Protein AF-0000000083947027 (afdb_homodimer)

Sequence (584 aa):
MAILERKIVHGAESSFSHVVYPRFVLPRHRHAEFELMIFTAGSGKQFVGGGTADYEAGDMALIGSGIPHLHLCDTILDGGDAVPSAGEALHFPPALFPADMDALPEYARISQLLRKSRYGLRFRDRVLSGRVLEMMRETDGCDGIRRFVQLLSILDILAKSSDFVLLSDAEYQIDNEAVFGNDPIGRVYTYLADHFREPVELGKAAAYAGMNPASLCRAFRRRTDKSIFRYLTEMRVEYACKLLAHSKQTVSQIAYESGYNNLSHFNRQFRAVTHRTPSDYRRQINADLGLLMAILERKIVHGAESSFSHVVYPRFVLPRHRHAEFELMIFTAGSGKQFVGGGTADYEAGDMALIGSGIPHLHLCDTILDGGDAVPSAGEALHFPPALFPADMDALPEYARISQLLRKSRYGLRFRDRVLSGRVLEMMRETDGCDGIRRFVQLLSILDILAKSSDFVLLSDAEYQIDNEAVFGNDPIGRVYTYLADHFREPVELGKAAAYAGMNPASLCRAFRRRTDKSIFRYLTEMRVEYACKLLAHSKQTVSQIAYESGYNNLSHFNRQFRAVTHRTPSDYRRQINADLGLL

Secondary structure (DSSP, 8-state):
---EEPPPPPPTT-SSEEEEESS--PPSEE-SSEEEEEEEE-EEEEEETTEEEEEETT-EEEE-TT--EEEEEHHHHH-SSPPPPEEEEEEE-GGGS-TTGGG-GGGHHHHHHHHHGGG-EEE--HHHHHHHHHHHHHHTT--HHHHHHHHHHHHHHHHH---EEES-SS-----SS-TTTT-HHHHHHHHHHHHTTSPPPHHHHHHHHTS-HHHHHHHHHHHHSS-HHHHHHHHHHHHHHHHHHH----HHHHHHHTT-S-HHHHHHHHHHHHSS-HHHHHHHHHHHTT--/---EEPPPPPPTT-SSEEEEESS--PPSEE-SSEEEEEEEE-EEEEEETTEEEEEETT-EEEE-TT--EEEEEHHHHH-SSPPPPEEEEEEE-GGGS-TTGGG-GGGHHHHHHHHHGGG-EEE--HHHHHHHHHHHHHHTT--HHHHHHHHHHHHHHHHH---EEES-SS-----SS-TTTT-HHHHHHHHHHHHTTSPPPHHHHHHHHTS-HHHHHHHHHHHHSS-HHHHHHHHHHHHHHHHHHH----HHHHHHHTT-S-HHHHHHHHHHHHSS-HHHHHHHHHHHTT--

Structure (mmCIF, N/CA/C/O backbone):
data_AF-0000000083947027-model_v1
#
loop_
_entity.id
_entity.type
_entity.pdbx_description
1 polymer 'L-rhamnose operon regulatory protein rhaS'
#
loop_
_atom_site.group_PDB
_atom_site.id
_atom_site.type_symbol
_atom_site.label_atom_id
_atom_site.label_alt_id
_atom_site.label_comp_id
_atom_site.label_asym_id
_atom_site.label_entity_id
_atom_site.label_seq_id
_atom_site.pdbx_PDB_ins_code
_atom_site.Cartn_x
_atom_site.Cartn_y
_atom_site.Cartn_z
_atom_site.occupancy
_atom_site.B_iso_or_equiv
_atom_site.auth_seq_id
_atom_site.auth_comp_id
_atom_site.auth_asym_id
_atom_site.auth_atom_id
_atom_site.pdbx_PDB_model_num
ATOM 1 N N . MET A 1 1 ? -2.439 36.531 -0.385 1 38.56 1 MET A N 1
ATOM 2 C CA . MET A 1 1 ? -1.845 36.094 0.87 1 38.56 1 MET A CA 1
ATOM 3 C C . MET A 1 1 ? -1.033 34.812 0.66 1 38.56 1 MET A C 1
ATOM 5 O O . MET A 1 1 ? -1.457 33.906 -0.07 1 38.56 1 MET A O 1
ATOM 9 N N . ALA A 1 2 ? 0.263 34.75 1.031 1 46.97 2 ALA A N 1
ATOM 10 C CA . ALA A 1 2 ? 1.266 33.719 0.763 1 46.97 2 ALA A CA 1
ATOM 11 C C . ALA A 1 2 ? 0.855 32.375 1.37 1 46.97 2 ALA A C 1
ATOM 13 O O . ALA A 1 2 ? 0.257 32.344 2.449 1 46.97 2 ALA A O 1
ATOM 14 N N . ILE A 1 3 ? 0.604 31.469 0.657 1 54.28 3 ILE A N 1
ATOM 15 C CA . ILE A 1 3 ? 0.342 30.109 1.115 1 54.28 3 ILE A CA 1
ATOM 16 C C . ILE A 1 3 ? 1.61 29.5 1.723 1 54.28 3 ILE A C 1
ATOM 18 O O . ILE A 1 3 ? 2.652 29.453 1.064 1 54.28 3 ILE A O 1
ATOM 22 N N . LEU A 1 4 ? 1.639 29.203 3.092 1 52.09 4 LEU A N 1
ATOM 23 C CA . LEU A 1 4 ? 2.762 28.609 3.811 1 52.09 4 LEU A CA 1
ATOM 24 C C . LEU A 1 4 ? 2.947 27.156 3.414 1 52.09 4 LEU A C 1
ATOM 26 O O . LEU A 1 4 ? 1.986 26.375 3.408 1 52.09 4 LEU A O 1
ATOM 30 N N . GLU A 1 5 ? 4.176 26.75 2.922 1 54.41 5 GLU A N 1
ATOM 31 C CA . GLU A 1 5 ? 4.512 25.344 2.727 1 54.41 5 GLU A CA 1
ATOM 32 C C . GLU A 1 5 ? 4.922 24.688 4.043 1 54.41 5 GLU A C 1
ATOM 34 O O . GLU A 1 5 ? 6.004 24.953 4.566 1 54.41 5 GLU A O 1
ATOM 39 N N . ARG A 1 6 ? 4.109 23.875 4.598 1 62.34 6 ARG A N 1
ATOM 40 C CA . ARG A 1 6 ? 4.352 23.234 5.883 1 62.34 6 ARG A CA 1
ATOM 41 C C . ARG A 1 6 ? 4.906 21.828 5.688 1 62.34 6 ARG A C 1
ATOM 43 O O . ARG A 1 6 ? 4.445 21.078 4.82 1 62.34 6 ARG A O 1
ATOM 50 N N . LYS A 1 7 ? 6.051 21.484 6.355 1 53.84 7 LYS A N 1
ATOM 51 C CA . LYS A 1 7 ? 6.547 20.109 6.43 1 53.84 7 LYS A CA 1
ATOM 52 C C . LYS A 1 7 ? 6.023 19.406 7.672 1 53.84 7 LYS A C 1
ATOM 54 O O . LYS A 1 7 ? 6.203 19.891 8.797 1 53.84 7 LYS A O 1
ATOM 59 N N . ILE A 1 8 ? 5.277 18.422 7.469 1 64.19 8 ILE A N 1
ATOM 60 C CA . ILE A 1 8 ? 4.785 17.609 8.578 1 64.19 8 ILE A CA 1
ATOM 61 C C . ILE A 1 8 ? 5.859 16.625 9.008 1 64.19 8 ILE A C 1
ATOM 63 O O . ILE A 1 8 ? 6.387 15.867 8.18 1 64.19 8 ILE A O 1
ATOM 67 N N . VAL A 1 9 ? 6.262 16.703 10.242 1 55.88 9 VAL A N 1
ATOM 68 C CA . VAL A 1 9 ? 7.281 15.812 10.781 1 55.88 9 VAL A CA 1
ATOM 69 C C . VAL A 1 9 ? 6.617 14.602 11.43 1 55.88 9 VAL A C 1
ATOM 71 O O . VAL A 1 9 ? 5.762 14.75 12.305 1 55.88 9 VAL A O 1
ATOM 74 N N . HIS A 1 10 ? 7.035 13.453 10.938 1 63.38 10 HIS A N 1
ATOM 75 C CA . HIS A 1 10 ? 6.512 12.203 11.477 1 63.38 10 HIS A CA 1
ATOM 76 C C . HIS A 1 10 ? 7.508 11.562 12.438 1 63.38 10 HIS A C 1
ATOM 78 O O . HIS A 1 10 ? 8.664 11.984 12.516 1 63.38 10 HIS A O 1
ATOM 84 N N . GLY A 1 11 ? 7.035 10.672 13.328 1 61.78 11 GLY A N 1
ATOM 85 C CA . GLY A 1 11 ? 7.91 9.922 14.219 1 61.78 11 GLY A CA 1
ATOM 86 C C . GLY A 1 11 ? 8.945 9.094 13.484 1 61.78 11 GLY A C 1
ATOM 87 O O . GLY A 1 11 ? 8.82 8.859 12.281 1 61.78 11 GLY A O 1
ATOM 88 N N . ALA A 1 12 ? 9.953 8.68 14.227 1 63.88 12 ALA A N 1
ATOM 89 C CA . ALA A 1 12 ? 11.062 7.922 13.648 1 63.88 12 ALA A CA 1
ATOM 90 C C . ALA A 1 12 ? 10.57 6.609 13.047 1 63.88 12 ALA A C 1
ATOM 92 O O . ALA A 1 12 ? 11.117 6.129 12.055 1 63.88 12 ALA A O 1
ATOM 93 N N . GLU A 1 13 ? 9.484 6.133 13.562 1 75.81 13 GLU A N 1
ATOM 94 C CA . GLU A 1 13 ? 9.031 4.82 13.125 1 75.81 13 GLU A CA 1
ATOM 95 C C . GLU A 1 13 ? 7.703 4.918 12.375 1 75.81 13 GLU A C 1
ATOM 97 O O . GLU A 1 13 ? 6.938 3.953 12.328 1 75.81 13 GLU A O 1
ATOM 102 N N . SER A 1 14 ? 7.473 6.133 11.914 1 87.31 14 SER A N 1
ATOM 103 C CA . SER A 1 14 ? 6.191 6.309 11.242 1 87.31 14 SER A CA 1
ATOM 104 C C . SER A 1 14 ? 6.32 7.23 10.031 1 87.31 14 SER A C 1
ATOM 106 O O . SER A 1 14 ? 7.074 8.203 10.07 1 87.31 14 SER A O 1
ATOM 108 N N . SER A 1 15 ? 5.664 6.902 8.977 1 89.19 15 SER A N 1
ATOM 109 C CA . SER A 1 15 ? 5.629 7.727 7.773 1 89.19 15 SER A CA 1
ATOM 110 C C . SER A 1 15 ? 4.426 8.664 7.785 1 89.19 15 SER A C 1
ATOM 112 O O . SER A 1 15 ? 4.305 9.539 6.922 1 89.19 15 SER A O 1
ATOM 114 N N . PHE A 1 16 ? 3.48 8.383 8.695 1 93.19 16 PHE A N 1
ATOM 115 C CA . PHE A 1 16 ? 2.324 9.25 8.859 1 93.19 16 PHE A CA 1
ATOM 116 C C . PHE A 1 16 ? 1.98 9.43 10.336 1 93.19 16 PHE A C 1
ATOM 118 O O . PHE A 1 16 ? 2.439 8.664 11.18 1 93.19 16 PHE A O 1
ATOM 125 N N . SER A 1 17 ? 1.166 10.492 10.625 1 90.25 17 SER A N 1
ATOM 126 C CA . SER A 1 17 ? 1.047 10.82 12.039 1 90.25 17 SER A CA 1
ATOM 127 C C . SER A 1 17 ? -0.356 11.32 12.375 1 90.25 17 SER A C 1
ATOM 129 O O . SER A 1 17 ? -0.993 11.992 11.562 1 90.25 17 SER A O 1
ATOM 131 N N . HIS A 1 18 ? -0.8 10.906 13.516 1 93.06 18 HIS A N 1
ATOM 132 C CA . HIS A 1 18 ? -1.941 11.516 14.188 1 93.06 18 HIS A CA 1
ATOM 133 C C . HIS A 1 18 ? -1.508 12.695 15.055 1 93.06 18 HIS A C 1
ATOM 135 O O . HIS A 1 18 ? -0.662 12.539 15.938 1 93.06 18 HIS A O 1
ATOM 141 N N . VAL A 1 19 ? -2.062 13.891 14.789 1 87.38 19 VAL A N 1
ATOM 142 C CA . VAL A 1 19 ? -1.654 15.094 15.5 1 87.38 19 VAL A CA 1
ATOM 143 C C . VAL A 1 19 ? -2.869 15.742 16.156 1 87.38 19 VAL A C 1
ATOM 145 O O . VAL A 1 19 ? -3.92 15.898 15.531 1 87.38 19 VAL A O 1
ATOM 148 N N . VAL A 1 20 ? -2.746 16.062 17.359 1 86.31 20 VAL A N 1
ATOM 149 C CA . VAL A 1 20 ? -3.775 16.797 18.094 1 86.31 20 VAL A CA 1
ATOM 150 C C . VAL A 1 20 ? -3.475 18.297 18.047 1 86.31 20 VAL A C 1
ATOM 152 O O . VAL A 1 20 ? -2.363 18.719 18.359 1 86.31 20 VAL A O 1
ATOM 155 N N . TYR A 1 21 ? -4.41 19.109 17.594 1 82.12 21 TYR A N 1
ATOM 156 C CA . TYR A 1 21 ? -4.336 20.562 17.594 1 82.12 21 TYR A CA 1
ATOM 157 C C . TYR A 1 21 ? -5.246 21.156 18.672 1 82.12 21 TYR A C 1
ATOM 159 O O . TYR A 1 21 ? -6.453 21.281 18.469 1 82.12 21 TYR A O 1
ATOM 167 N N . PRO A 1 22 ? -4.691 21.531 19.734 1 78.69 22 PRO A N 1
ATOM 168 C CA . PRO A 1 22 ? -5.52 22.078 20.812 1 78.69 22 PRO A CA 1
ATOM 169 C C . PRO A 1 22 ? -6.117 23.438 20.469 1 78.69 22 PRO A C 1
ATOM 171 O O . PRO A 1 22 ? -7.133 23.844 21.031 1 78.69 22 PRO A O 1
ATOM 174 N N . ARG A 1 23 ? -5.48 24.188 19.594 1 75.62 23 ARG A N 1
ATOM 175 C CA . ARG A 1 23 ? -5.941 25.453 19.047 1 75.62 23 ARG A CA 1
ATOM 176 C C . ARG A 1 23 ? -5.477 25.625 17.594 1 75.62 23 ARG A C 1
ATOM 178 O O . ARG A 1 23 ? -4.352 25.266 17.25 1 75.62 23 ARG A O 1
ATOM 185 N N . PHE A 1 24 ? -6.383 26.188 16.844 1 75 24 PHE A N 1
ATOM 186 C CA . PHE A 1 24 ? -6.004 26.469 15.469 1 75 24 PHE A CA 1
ATOM 187 C C . PHE A 1 24 ? -5.316 27.828 15.367 1 75 24 PHE A C 1
ATOM 189 O O . PHE A 1 24 ? -5.934 28.859 15.617 1 75 24 PHE A O 1
ATOM 196 N N . VAL A 1 25 ? -4.07 27.828 15.039 1 60.25 25 VAL A N 1
ATOM 197 C CA . VAL A 1 25 ? -3.324 29.078 14.977 1 60.25 25 VAL A CA 1
ATOM 198 C C . VAL A 1 25 ? -2.529 29.141 13.672 1 60.25 25 VAL A C 1
ATOM 200 O O . VAL A 1 25 ? -1.854 30.141 13.391 1 60.25 25 VAL A O 1
ATOM 203 N N . LEU A 1 26 ? -2.75 28.156 12.859 1 65.12 26 LEU A N 1
ATOM 204 C CA . LEU A 1 26 ? -1.919 28.078 11.664 1 65.12 26 LEU A CA 1
ATOM 205 C C . LEU A 1 26 ? -2.469 28.969 10.562 1 65.12 26 LEU A C 1
ATOM 207 O O . LEU A 1 26 ? -3.684 29.031 10.352 1 65.12 26 LEU A O 1
ATOM 211 N N . PRO A 1 27 ? -1.593 29.734 9.898 1 64.38 27 PRO A N 1
ATOM 212 C CA . PRO A 1 27 ? -2.016 30.484 8.711 1 64.38 27 PRO A CA 1
ATOM 213 C C . PRO A 1 27 ? -2.367 29.562 7.539 1 64.38 27 PRO A C 1
ATOM 215 O O . PRO A 1 27 ? -2.246 28.344 7.648 1 64.38 27 PRO A O 1
ATOM 218 N N . ARG A 1 28 ? -2.889 30.203 6.484 1 75.44 28 ARG A N 1
ATOM 219 C CA . ARG A 1 28 ? -3.141 29.438 5.266 1 75.44 28 ARG A CA 1
ATOM 220 C C . ARG A 1 28 ? -1.886 28.703 4.809 1 75.44 28 ARG A C 1
ATOM 222 O O . ARG A 1 28 ? -0.812 29.297 4.707 1 75.44 28 ARG A O 1
ATOM 229 N N . HIS A 1 29 ? -1.935 27.406 4.629 1 74.94 29 HIS A N 1
ATOM 230 C CA . HIS A 1 29 ? -0.759 26.594 4.344 1 74.94 29 HIS A CA 1
ATOM 231 C C . HIS A 1 29 ? -1.127 25.375 3.514 1 74.94 29 HIS A C 1
ATOM 233 O O . HIS A 1 29 ? -2.307 25.125 3.256 1 74.94 29 HIS A O 1
ATOM 239 N N . ARG A 1 30 ? -0.09 24.75 3.01 1 80.5 30 ARG A N 1
ATOM 240 C CA . ARG A 1 30 ? -0.225 23.469 2.322 1 80.5 30 ARG A CA 1
ATOM 241 C C . ARG A 1 30 ? 0.899 22.516 2.713 1 80.5 30 ARG A C 1
ATOM 243 O O . ARG A 1 30 ? 1.898 22.938 3.303 1 80.5 30 ARG A O 1
ATOM 250 N N . HIS A 1 31 ? 0.794 21.312 2.543 1 79.69 31 HIS A N 1
ATOM 251 C CA . HIS A 1 31 ? 1.792 20.266 2.779 1 79.69 31 HIS A CA 1
ATOM 252 C C . HIS A 1 31 ? 1.557 19.062 1.879 1 79.69 31 HIS A C 1
ATOM 254 O O . HIS A 1 31 ? 0.516 18.969 1.225 1 79.69 31 HIS A O 1
ATOM 260 N N . ALA A 1 32 ? 2.621 18.203 1.848 1 81.75 32 ALA A N 1
ATOM 261 C CA . ALA A 1 32 ? 2.635 17.062 0.924 1 81.75 32 ALA A CA 1
ATOM 262 C C . ALA A 1 32 ? 1.646 15.992 1.36 1 81.75 32 ALA A C 1
ATOM 264 O O . ALA A 1 32 ? 1.206 15.18 0.545 1 81.75 32 ALA A O 1
ATOM 265 N N . GLU A 1 33 ? 1.301 16.031 2.578 1 90.75 33 GLU A N 1
ATOM 266 C CA . GLU A 1 33 ? 0.432 14.992 3.125 1 90.75 33 GLU A CA 1
ATOM 267 C C . GLU A 1 33 ? -1.033 15.273 2.803 1 90.75 33 GLU A C 1
ATOM 269 O O . GLU A 1 33 ? -1.439 16.438 2.691 1 90.75 33 GLU A O 1
ATOM 274 N N . PHE A 1 34 ? -1.786 14.227 2.631 1 95.31 34 PHE A N 1
ATOM 275 C CA . PHE A 1 34 ? -3.225 14.344 2.85 1 95.31 34 PHE A CA 1
ATOM 276 C C . PHE A 1 34 ? -3.523 14.695 4.301 1 95.31 34 PHE A C 1
ATOM 278 O O . PHE A 1 34 ? -2.742 14.375 5.199 1 95.31 34 PHE A O 1
ATOM 285 N N . GLU A 1 35 ? -4.59 15.398 4.488 1 96.5 35 GLU A N 1
ATOM 286 C CA . GLU A 1 35 ? -5.004 15.727 5.852 1 96.5 35 GLU A CA 1
ATOM 287 C C . GLU A 1 35 ? -6.453 15.312 6.102 1 96.5 35 GLU A C 1
ATOM 289 O O . GLU A 1 35 ? -7.363 15.766 5.406 1 96.5 35 GLU A O 1
ATOM 294 N N . LEU A 1 36 ? -6.664 14.375 6.984 1 98.44 36 LEU A N 1
ATOM 295 C CA . LEU A 1 36 ? -7.977 14.078 7.539 1 98.44 36 LEU A CA 1
ATOM 296 C C . LEU A 1 36 ? -8.188 14.805 8.859 1 98.44 36 LEU A C 1
ATOM 298 O O . LEU A 1 36 ? -7.582 14.445 9.875 1 98.44 36 LEU A O 1
ATOM 302 N N . MET A 1 37 ? -9.008 15.805 8.891 1 97.44 37 MET A N 1
ATOM 303 C CA . MET A 1 37 ? -9.219 16.688 10.039 1 97.44 37 MET A CA 1
ATOM 304 C C . MET A 1 37 ? -10.578 16.422 10.68 1 97.44 37 MET A C 1
ATOM 306 O O . MET A 1 37 ? -11.594 16.375 9.984 1 97.44 37 MET A O 1
ATOM 310 N N . ILE A 1 38 ? -10.609 16.188 11.93 1 97.88 38 ILE A N 1
ATOM 311 C CA . ILE A 1 38 ? -11.844 16.156 12.719 1 97.88 38 ILE A CA 1
ATOM 312 C C . ILE A 1 38 ? -11.836 17.312 13.727 1 97.88 38 ILE A C 1
ATOM 314 O O . ILE A 1 38 ? -10.938 17.406 14.562 1 97.88 38 ILE A O 1
ATOM 318 N N . PHE A 1 39 ? -12.766 18.172 13.625 1 95.38 39 PHE A N 1
ATOM 319 C CA . PHE A 1 39 ? -12.891 19.281 14.57 1 95.38 39 PHE A CA 1
ATOM 320 C C . PHE A 1 39 ? -13.5 18.797 15.883 1 95.38 39 PHE A C 1
ATOM 322 O O . PHE A 1 39 ? -14.617 18.266 15.898 1 95.38 39 PHE A O 1
ATOM 329 N N . THR A 1 40 ? -12.812 19 16.953 1 94.75 40 THR A N 1
ATOM 330 C CA . THR A 1 40 ? -13.242 18.391 18.219 1 94.75 40 THR A CA 1
ATOM 331 C C . THR A 1 40 ? -13.836 19.453 19.141 1 94.75 40 THR A C 1
ATOM 333 O O . THR A 1 40 ? -14.516 19.109 20.125 1 94.75 40 THR A O 1
ATOM 336 N N . ALA A 1 41 ? -13.586 20.719 18.891 1 92.25 41 ALA A N 1
ATOM 337 C CA . ALA A 1 41 ? -14.141 21.812 19.703 1 92.25 41 ALA A CA 1
ATOM 338 C C . ALA A 1 41 ? -14.266 23.094 18.875 1 92.25 41 ALA A C 1
ATOM 340 O O . ALA A 1 41 ? -13.516 23.297 17.922 1 92.25 41 ALA A O 1
ATOM 341 N N . GLY A 1 42 ? -15.258 23.891 19.219 1 90 42 GLY A N 1
ATOM 342 C CA . GLY A 1 42 ? -15.391 25.234 18.641 1 90 42 GLY A CA 1
ATOM 343 C C . GLY A 1 42 ? -16.016 25.234 17.266 1 90 42 GLY A C 1
ATOM 344 O O . GLY A 1 42 ? -16.703 24.281 16.891 1 90 42 GLY A O 1
ATOM 345 N N . SER A 1 43 ? -16.031 26.422 16.672 1 88.94 43 SER A N 1
ATOM 346 C CA . SER A 1 43 ? -16.562 26.656 15.328 1 88.94 43 SER A CA 1
ATOM 347 C C . SER A 1 43 ? -15.758 27.734 14.602 1 88.94 43 SER A C 1
ATOM 349 O O . SER A 1 43 ? -14.992 28.469 15.219 1 88.94 43 SER A O 1
ATOM 351 N N . GLY A 1 44 ? -15.906 27.719 13.305 1 84.12 44 GLY A N 1
ATOM 352 C CA . GLY A 1 44 ? -15.211 28.719 12.5 1 84.12 44 GLY A CA 1
ATOM 353 C C . GLY A 1 44 ? -15.391 28.5 11.008 1 84.12 44 GLY A C 1
ATOM 354 O O . GLY A 1 44 ? -16.406 27.969 10.57 1 84.12 44 GLY A O 1
ATOM 355 N N . LYS A 1 45 ? -14.453 29.078 10.281 1 83.88 45 LYS A N 1
ATOM 356 C CA . LYS A 1 45 ? -14.477 28.953 8.828 1 83.88 45 LYS A CA 1
ATOM 357 C C . LYS A 1 45 ? -13.266 28.172 8.32 1 83.88 45 LYS A C 1
ATOM 359 O O . LYS A 1 45 ? -12.141 28.406 8.758 1 83.88 45 LYS A O 1
ATOM 364 N N . GLN A 1 46 ? -13.555 27.25 7.531 1 89.75 46 GLN A N 1
ATOM 365 C CA . GLN A 1 46 ? -12.516 26.453 6.895 1 89.75 46 GLN A CA 1
ATOM 366 C C . GLN A 1 46 ? -12.336 26.859 5.434 1 89.75 46 GLN A C 1
ATOM 368 O O . GLN A 1 46 ? -13.312 26.953 4.684 1 89.75 46 GLN A O 1
ATOM 373 N N . PHE A 1 47 ? -11.109 27.125 5.125 1 82.75 47 PHE A N 1
ATOM 374 C CA . PHE A 1 47 ? -10.742 27.438 3.744 1 82.75 47 PHE A CA 1
ATOM 375 C C . PHE A 1 47 ? -9.961 26.281 3.127 1 82.75 47 PHE A C 1
ATOM 377 O O . PHE A 1 47 ? -8.977 25.812 3.709 1 82.75 47 PHE A O 1
ATOM 384 N N . VAL A 1 48 ? -10.398 25.812 2.014 1 89.25 48 VAL A N 1
ATOM 385 C CA . VAL A 1 48 ? -9.711 24.75 1.276 1 89.25 48 VAL A CA 1
ATOM 386 C C . VAL A 1 48 ? -9.672 25.094 -0.209 1 89.25 48 VAL A C 1
ATOM 388 O O . VAL A 1 48 ? -10.719 25.219 -0.855 1 89.25 48 VAL A O 1
ATOM 391 N N . GLY A 1 49 ? -8.406 25.125 -0.704 1 81.25 49 GLY A N 1
ATOM 392 C CA . GL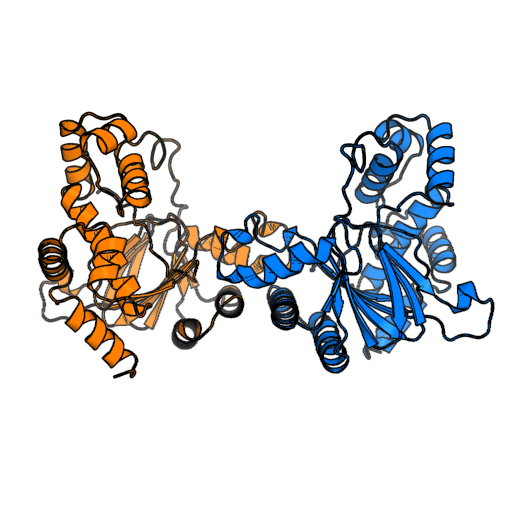Y A 1 49 ? -8.312 25.625 -2.062 1 81.25 49 GLY A CA 1
ATOM 393 C C . GLY A 1 49 ? -9.016 26.953 -2.256 1 81.25 49 GLY A C 1
ATOM 394 O O . GLY A 1 49 ? -8.719 27.922 -1.561 1 81.25 49 GLY A O 1
ATOM 395 N N . GLY A 1 50 ? -9.961 26.953 -3.129 1 75.81 50 GLY A N 1
ATOM 396 C CA . GLY A 1 50 ? -10.727 28.156 -3.383 1 75.81 50 GLY A CA 1
ATOM 397 C C . GLY A 1 50 ? -12.07 28.172 -2.682 1 75.81 50 GLY A C 1
ATOM 398 O O . GLY A 1 50 ? -12.836 29.125 -2.812 1 75.81 50 GLY A O 1
ATOM 399 N N . GLY A 1 51 ? -12.281 27.141 -1.939 1 80.06 51 GLY A N 1
ATOM 400 C CA . GLY A 1 51 ? -13.578 27.031 -1.292 1 80.06 51 GLY A CA 1
ATOM 401 C C . GLY A 1 51 ? -13.539 27.391 0.184 1 80.06 51 GLY A C 1
ATOM 402 O O . GLY A 1 51 ? -12.461 27.453 0.784 1 80.06 51 GLY A O 1
ATOM 403 N N . THR A 1 52 ? -14.742 27.75 0.711 1 83.56 52 THR A N 1
ATOM 404 C CA . THR A 1 52 ? -14.883 28.062 2.127 1 83.56 52 THR A CA 1
ATOM 405 C C . THR A 1 52 ? -16.172 27.469 2.693 1 83.56 52 THR A C 1
ATOM 407 O O . THR A 1 52 ? -17.172 27.359 1.986 1 83.56 52 THR A O 1
ATOM 410 N N . ALA A 1 53 ? -16.062 27.047 3.918 1 87.62 53 ALA A N 1
ATOM 411 C CA . ALA A 1 53 ? -17.234 26.531 4.602 1 87.62 53 ALA A CA 1
ATOM 412 C C . ALA A 1 53 ? -17.141 26.734 6.109 1 87.62 53 ALA A C 1
ATOM 414 O O . ALA A 1 53 ? -16.031 26.781 6.66 1 87.62 53 ALA A O 1
ATOM 415 N N . ASP A 1 54 ? -18.297 26.891 6.684 1 88.5 54 ASP A N 1
ATOM 416 C CA . ASP A 1 54 ? -18.312 26.891 8.141 1 88.5 54 ASP A CA 1
ATOM 417 C C . ASP A 1 54 ? -18.031 25.5 8.695 1 88.5 54 ASP A C 1
ATOM 419 O O . ASP A 1 54 ? -18.328 24.5 8.047 1 88.5 54 ASP A O 1
ATOM 423 N N . TYR A 1 55 ? -17.344 25.469 9.852 1 92.19 55 TYR A N 1
ATOM 424 C CA . TYR A 1 55 ? -17.188 24.188 10.547 1 92.19 55 TYR A CA 1
ATOM 425 C C . TYR A 1 55 ? -17.609 24.328 12.008 1 92.19 55 TYR A C 1
ATOM 427 O O . TYR A 1 55 ? -17.656 25.422 12.547 1 92.19 55 TYR A O 1
ATOM 435 N N . GLU A 1 56 ? -18 23.234 12.641 1 92.75 56 GLU A N 1
ATOM 436 C CA . GLU A 1 56 ? -18.25 23.094 14.07 1 92.75 56 GLU A CA 1
ATOM 437 C C . GLU A 1 56 ? -17.703 21.766 14.609 1 92.75 56 GLU A C 1
ATOM 439 O O . GLU A 1 56 ? -17.359 20.875 13.836 1 92.75 56 GLU A O 1
ATOM 444 N N . ALA A 1 57 ? -17.688 21.703 15.93 1 93.94 57 ALA A N 1
ATOM 445 C CA . ALA A 1 57 ? -17.234 20.469 16.562 1 93.94 57 ALA A CA 1
ATOM 446 C C . ALA A 1 57 ? -18.016 19.266 16.047 1 93.94 57 ALA A C 1
ATOM 448 O O . ALA A 1 57 ? -19.25 19.312 15.945 1 93.94 57 ALA A O 1
ATOM 449 N N . GLY A 1 58 ? -17.234 18.203 15.664 1 95 58 GLY A N 1
ATOM 450 C CA . GLY A 1 58 ? -17.859 17 15.141 1 95 58 GLY A CA 1
ATOM 451 C C . GLY A 1 58 ? -17.75 16.875 13.633 1 95 58 GLY A C 1
ATOM 452 O O . GLY A 1 58 ? -17.938 15.781 13.078 1 95 58 GLY A O 1
ATOM 453 N N . ASP A 1 59 ? -17.484 17.953 12.945 1 95.56 59 ASP A N 1
ATOM 454 C CA . ASP A 1 59 ? -17.297 17.922 11.492 1 95.56 59 ASP A CA 1
ATOM 455 C C . ASP A 1 59 ? -15.969 17.25 11.133 1 95.56 59 ASP A C 1
ATOM 457 O O . ASP A 1 59 ? -15.023 17.25 11.922 1 95.56 59 ASP A O 1
ATOM 461 N N . MET A 1 60 ? -15.969 16.625 9.984 1 97.88 60 MET A N 1
ATOM 462 C CA . MET A 1 60 ? -14.789 15.945 9.469 1 97.88 60 MET A CA 1
ATOM 463 C C . MET A 1 60 ? -14.516 16.359 8.023 1 97.88 60 MET A C 1
ATOM 465 O O . MET A 1 60 ? -15.438 16.484 7.219 1 97.88 60 MET A O 1
ATOM 469 N N . ALA A 1 61 ? -13.281 16.609 7.703 1 97.88 61 ALA A N 1
ATOM 470 C CA . ALA A 1 61 ? -12.898 16.984 6.344 1 97.88 61 ALA A CA 1
ATOM 471 C C . ALA A 1 61 ? -11.664 16.203 5.883 1 97.88 61 ALA A C 1
ATOM 473 O O . ALA A 1 61 ? -10.75 15.961 6.672 1 97.88 61 ALA A O 1
ATOM 474 N N . LEU A 1 62 ? -11.648 15.789 4.652 1 98.25 62 LEU A N 1
ATOM 475 C CA . LEU A 1 62 ? -10.477 15.219 3.998 1 98.25 62 LEU A CA 1
ATOM 476 C C . LEU A 1 62 ? -9.938 16.172 2.932 1 98.25 62 LEU A C 1
ATOM 478 O O . LEU A 1 62 ? -10.641 16.5 1.977 1 98.25 62 LEU A O 1
ATOM 482 N N . ILE A 1 63 ? -8.703 16.609 3.141 1 95.94 63 ILE A N 1
ATOM 483 C CA . ILE A 1 63 ? -8.055 17.594 2.273 1 95.94 63 ILE A CA 1
ATOM 484 C C . ILE A 1 63 ? -6.93 16.922 1.49 1 95.94 63 ILE A C 1
ATOM 486 O O . ILE A 1 63 ? -6.102 16.203 2.064 1 95.94 63 ILE A O 1
ATOM 490 N N . GLY A 1 64 ? -6.871 17.172 0.227 1 94.25 64 GLY A N 1
ATOM 491 C CA . GLY A 1 64 ? -5.91 16.531 -0.655 1 94.25 64 GLY A CA 1
ATOM 492 C C . GLY A 1 64 ? -4.488 17.016 -0.434 1 94.25 64 GLY A C 1
ATOM 493 O O . GLY A 1 64 ? -4.262 18.031 0.217 1 94.25 64 GLY A O 1
ATOM 494 N N . SER A 1 65 ? -3.566 16.203 -0.91 1 90 65 SER A N 1
ATOM 495 C CA . SER A 1 65 ? -2.143 16.516 -0.872 1 90 65 SER A CA 1
ATOM 496 C C . SER A 1 65 ? -1.847 17.812 -1.622 1 90 65 SER A C 1
ATOM 498 O O . SER A 1 65 ? -2.326 18.016 -2.74 1 90 65 SER A O 1
ATOM 500 N N . GLY A 1 66 ? -1.146 18.703 -0.925 1 83.38 66 GLY A N 1
ATOM 501 C CA . GLY A 1 66 ? -0.676 19.922 -1.554 1 83.38 66 GLY A CA 1
ATOM 502 C C . GLY A 1 66 ? -1.753 20.984 -1.675 1 83.38 66 GLY A C 1
ATOM 503 O O . GLY A 1 66 ? -1.532 22.047 -2.279 1 83.38 66 GLY A O 1
ATOM 504 N N . ILE A 1 67 ? -2.895 20.781 -1.152 1 87.12 67 ILE A N 1
ATOM 505 C CA . ILE A 1 67 ? -3.992 21.734 -1.267 1 87.12 67 ILE A CA 1
ATOM 506 C C . ILE A 1 67 ? -3.898 22.766 -0.143 1 87.12 67 ILE A C 1
ATOM 508 O O . ILE A 1 67 ? -3.916 22.406 1.037 1 87.12 67 ILE A O 1
ATOM 512 N N . PRO A 1 68 ? -3.795 24.016 -0.511 1 83 68 PRO A N 1
ATOM 513 C CA . PRO A 1 68 ? -3.777 25.047 0.536 1 83 68 PRO A CA 1
ATOM 514 C C . PRO A 1 68 ? -5.051 25.047 1.381 1 83 68 PRO A C 1
ATOM 516 O O . PRO A 1 68 ? -6.145 24.844 0.854 1 83 68 PRO A O 1
ATOM 519 N N . HIS A 1 69 ? -4.883 25.25 2.715 1 88 69 HIS A N 1
ATOM 520 C CA . HIS A 1 69 ? -6.039 25.281 3.604 1 88 69 HIS A CA 1
ATOM 521 C C . HIS A 1 69 ? -5.75 26.078 4.867 1 88 69 HIS A C 1
ATOM 523 O O . HIS A 1 69 ? -4.594 26.391 5.156 1 88 69 HIS A O 1
ATOM 529 N N . LEU A 1 70 ? -6.836 26.531 5.438 1 80.81 70 LEU A N 1
ATOM 530 C CA . LEU A 1 70 ? -6.84 27.344 6.648 1 80.81 70 LEU A CA 1
ATOM 531 C C . LEU A 1 70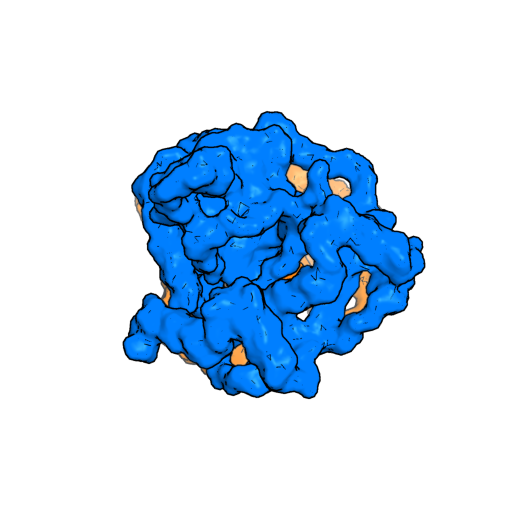 ? -8.078 27.062 7.484 1 80.81 70 LEU A C 1
ATOM 533 O O . LEU A 1 70 ? -9.188 26.969 6.949 1 80.81 70 LEU A O 1
ATOM 537 N N . HIS A 1 71 ? -7.832 26.812 8.773 1 85.75 71 HIS A N 1
ATOM 538 C CA . HIS A 1 71 ? -8.922 26.719 9.734 1 85.75 71 HIS A CA 1
ATOM 539 C C . HIS A 1 71 ? -8.961 27.938 10.648 1 85.75 71 HIS A C 1
ATOM 541 O O . HIS A 1 71 ? -8.117 28.078 11.531 1 85.75 71 HIS A O 1
ATOM 547 N N . LEU A 1 72 ? -9.891 28.797 10.383 1 76.44 72 LEU A N 1
ATOM 548 C CA . LEU A 1 72 ? -10.016 30 11.18 1 76.44 72 LEU A CA 1
ATOM 549 C C . LEU A 1 72 ? -11.008 29.797 12.32 1 76.44 72 LEU A C 1
ATOM 551 O O . LEU A 1 72 ? -12.086 29.234 12.125 1 76.44 72 LEU A O 1
ATOM 555 N N . CYS A 1 73 ? -10.602 30.219 13.516 1 75.44 73 CYS A N 1
ATOM 556 C CA . CYS A 1 73 ? -11.477 30.156 14.68 1 75.44 73 CYS A CA 1
ATOM 557 C C . CYS A 1 73 ? -12.352 31.406 14.773 1 75.44 73 CYS A C 1
ATOM 559 O O . CYS A 1 73 ? -11.883 32.5 14.516 1 75.44 73 CYS A O 1
ATOM 561 N N . ASP A 1 74 ? -13.617 31.281 15.023 1 64 74 ASP A N 1
ATOM 562 C CA . ASP A 1 74 ? -14.539 32.406 15.156 1 64 74 ASP A CA 1
ATOM 563 C C . ASP A 1 74 ? -14.117 33.344 16.281 1 64 74 ASP A C 1
ATOM 565 O O . ASP A 1 74 ? -14.352 34.562 16.234 1 64 74 ASP A O 1
ATOM 569 N N . THR A 1 75 ? -13.602 32.688 17.375 1 58.12 75 THR A N 1
ATOM 570 C CA . THR A 1 75 ? -13.211 33.562 18.484 1 58.12 75 THR A CA 1
ATOM 571 C C . THR A 1 75 ? -12.227 34.625 18.016 1 58.12 75 THR A C 1
ATOM 573 O O . THR A 1 75 ? -12.211 35.75 18.531 1 58.12 75 THR A O 1
ATOM 576 N N . ILE A 1 76 ? -11.453 34.281 17.172 1 48.94 76 ILE A N 1
ATOM 577 C CA . ILE A 1 76 ? -10.5 35.219 16.625 1 48.94 76 ILE A CA 1
ATOM 578 C C . ILE A 1 76 ? -11.227 36.219 15.727 1 48.94 76 ILE A C 1
ATOM 580 O O . ILE A 1 76 ? -10.891 37.406 15.711 1 48.94 76 ILE A O 1
ATOM 584 N N . LEU A 1 77 ? -12.219 35.781 15.117 1 46.81 77 LEU A N 1
ATOM 585 C CA . LEU A 1 77 ? -12.969 36.625 14.219 1 46.81 77 LEU A CA 1
ATOM 586 C C . LEU A 1 77 ? -13.789 37.656 15 1 46.81 77 LEU A C 1
ATOM 588 O O . LEU A 1 77 ? -13.906 38.812 14.586 1 46.81 77 LEU A O 1
ATOM 592 N N . ASP A 1 78 ? -14.344 37.156 16.156 1 48.66 78 ASP A N 1
ATOM 593 C CA . ASP A 1 78 ? -15.305 38.031 16.812 1 48.66 78 A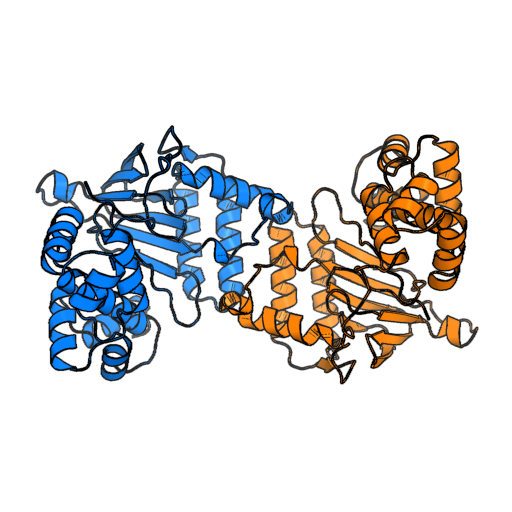SP A CA 1
ATOM 594 C C . ASP A 1 78 ? -14.719 38.625 18.078 1 48.66 78 ASP A C 1
ATOM 596 O O . ASP A 1 78 ? -15.336 39.5 18.719 1 48.66 78 ASP A O 1
ATOM 600 N N . GLY A 1 79 ? -13.352 38.5 18.391 1 48.69 79 GLY A N 1
ATOM 601 C CA . GLY A 1 79 ? -12.75 39.062 19.594 1 48.69 79 GLY A CA 1
ATOM 602 C C . GLY A 1 79 ? -13.391 38.562 20.875 1 48.69 79 GLY A C 1
ATOM 603 O O . GLY A 1 79 ? -13.188 39.125 21.953 1 48.69 79 GLY A O 1
ATOM 604 N N . GLY A 1 80 ? -14.414 37.656 20.797 1 52.12 80 GLY A N 1
ATOM 605 C CA . GLY A 1 80 ? -15.164 37.344 22 1 52.12 80 GLY A CA 1
ATOM 606 C C . GLY A 1 80 ? -14.617 36.125 22.75 1 52.12 80 GLY A C 1
ATOM 607 O O . GLY A 1 80 ? -13.562 35.594 22.391 1 52.12 80 GLY A O 1
ATOM 608 N N . ASP A 1 81 ? -15.18 35.844 23.953 1 54.88 81 ASP A N 1
ATOM 609 C CA . ASP A 1 81 ? -14.914 34.781 24.922 1 54.88 81 ASP A CA 1
ATOM 610 C C . ASP A 1 81 ? -15.219 33.406 24.328 1 54.88 81 ASP A C 1
ATOM 612 O O . ASP A 1 81 ? -15.625 32.469 25.047 1 54.88 81 ASP A O 1
ATOM 616 N N . ALA A 1 82 ? -15.164 33.25 23.062 1 60.72 82 ALA A N 1
ATOM 617 C CA . ALA A 1 82 ? -15.617 32 22.438 1 60.72 82 ALA A CA 1
ATOM 618 C C . ALA A 1 82 ? -14.602 30.875 22.672 1 60.72 82 ALA A C 1
ATOM 620 O O . ALA A 1 82 ? -13.438 31.141 22.969 1 60.72 82 ALA A O 1
ATOM 621 N N . VAL A 1 83 ? -15.031 29.641 22.812 1 69.62 83 VAL A N 1
ATOM 622 C CA . VAL A 1 83 ? -14.297 28.375 22.969 1 69.62 83 VAL A CA 1
ATOM 623 C C . VAL A 1 83 ? -13.273 28.25 21.844 1 69.62 83 VAL A C 1
ATOM 625 O O . VAL A 1 83 ? -13.617 28.406 20.656 1 69.62 83 VAL A O 1
ATOM 628 N N . PRO A 1 84 ? -12.047 28.172 22.25 1 78.19 84 PRO A N 1
ATOM 629 C CA . PRO A 1 84 ? -11.039 27.938 21.219 1 78.19 84 PRO A CA 1
ATOM 630 C C . PRO A 1 84 ? -11.367 26.734 20.344 1 78.19 84 PRO A C 1
ATOM 632 O O . PRO A 1 84 ? -11.969 25.766 20.812 1 78.19 84 PRO A O 1
ATOM 635 N N . SER A 1 85 ? -11.164 26.922 19.016 1 85.88 85 SER A N 1
ATOM 636 C CA . SER A 1 85 ? -11.352 25.797 18.109 1 85.88 85 SER A CA 1
ATOM 637 C C . SER A 1 85 ? -10.18 24.828 18.172 1 85.88 85 SER A C 1
ATOM 639 O O . SER A 1 85 ? -9.023 25.25 18.281 1 85.88 85 SER A O 1
ATOM 641 N N . ALA A 1 86 ? -10.508 23.562 18.219 1 89.44 86 ALA A N 1
ATOM 642 C CA . ALA A 1 86 ? -9.523 22.484 18.312 1 89.44 86 ALA A CA 1
ATOM 643 C C . ALA A 1 86 ? -9.859 21.344 17.359 1 89.44 86 ALA A C 1
ATOM 645 O O . ALA A 1 86 ? -10.984 21.266 16.859 1 89.44 86 ALA A O 1
ATOM 646 N N . GLY A 1 87 ? -8.859 20.531 17.062 1 93 87 GLY A N 1
ATOM 647 C CA . GLY A 1 87 ? -9.086 19.391 16.203 1 93 87 GLY A CA 1
ATOM 648 C C . GLY A 1 87 ? -7.965 18.359 16.25 1 93 87 GLY A C 1
ATOM 649 O O . GLY A 1 87 ? -6.957 18.578 16.922 1 93 87 GLY A O 1
ATOM 650 N N . GLU A 1 88 ? -8.227 17.219 15.703 1 94.69 88 GLU A N 1
ATOM 651 C CA . GLU A 1 88 ? -7.242 16.172 15.5 1 94.69 88 GLU A CA 1
ATOM 652 C C . GLU A 1 88 ? -7.121 15.805 14.023 1 94.69 88 GLU A C 1
ATOM 654 O O . GLU A 1 88 ? -8.125 15.742 13.305 1 94.69 88 GLU A O 1
ATOM 659 N N . ALA A 1 89 ? -5.867 15.688 13.578 1 95.31 89 ALA A N 1
ATOM 660 C CA . ALA A 1 89 ? -5.641 15.43 12.164 1 95.31 89 ALA A CA 1
ATOM 661 C C . ALA A 1 89 ? -4.781 14.188 11.961 1 95.31 89 ALA A C 1
ATOM 663 O O . ALA A 1 89 ? -3.875 13.914 12.758 1 95.31 89 ALA A O 1
ATOM 664 N N . LEU A 1 90 ? -5.117 13.414 11.031 1 96.69 90 LEU A N 1
ATOM 665 C CA . LEU A 1 90 ? -4.227 12.398 10.484 1 96.69 90 LEU A CA 1
ATOM 666 C C . LEU A 1 90 ? -3.553 12.898 9.203 1 96.69 90 LEU A C 1
ATOM 668 O O . LEU A 1 90 ? -4.23 13.234 8.234 1 96.69 90 LEU A O 1
ATOM 672 N N . HIS A 1 91 ? -2.219 13.031 9.234 1 94.44 91 HIS A N 1
ATOM 673 C CA . HIS A 1 91 ? -1.417 13.43 8.078 1 94.44 91 HIS A CA 1
ATOM 674 C C . HIS A 1 91 ? -0.694 12.234 7.473 1 94.44 91 HIS A C 1
ATOM 676 O O . HIS A 1 91 ? 0.107 11.578 8.148 1 94.44 91 HIS A O 1
ATOM 682 N N . PHE A 1 92 ? -0.986 11.938 6.246 1 95.88 92 PHE A N 1
ATOM 683 C CA . PHE A 1 92 ? -0.349 10.781 5.625 1 95.88 92 PHE A CA 1
ATOM 684 C C . PHE A 1 92 ? 0.061 11.094 4.191 1 95.88 92 PHE A C 1
ATOM 686 O O . PHE A 1 92 ? -0.686 11.742 3.455 1 95.88 92 PHE A O 1
ATOM 693 N N . PRO A 1 93 ? 1.278 10.703 3.781 1 91.31 93 PRO A N 1
ATOM 694 C CA . PRO A 1 93 ? 1.813 11.094 2.473 1 91.31 93 PRO A CA 1
ATOM 695 C C . PRO A 1 93 ? 1.344 10.172 1.351 1 91.31 93 PRO A C 1
ATOM 697 O O . PRO A 1 93 ? 1.033 9 1.595 1 91.31 93 PRO A O 1
ATOM 700 N N . PRO A 1 94 ? 1.342 10.703 0.12 1 90.31 94 PRO A N 1
ATOM 701 C CA . PRO A 1 94 ? 1.019 9.859 -1.035 1 90.31 94 PRO A CA 1
ATOM 702 C C . PRO A 1 94 ? 1.958 8.664 -1.175 1 90.31 94 PRO A C 1
ATOM 704 O O . PRO A 1 94 ? 1.563 7.625 -1.708 1 90.31 94 PRO A O 1
ATOM 707 N N . ALA A 1 95 ? 3.143 8.758 -0.621 1 87.38 95 ALA A N 1
ATOM 708 C CA . ALA A 1 95 ? 4.18 7.746 -0.792 1 87.38 95 ALA A CA 1
ATOM 709 C C . ALA A 1 95 ? 3.77 6.426 -0.141 1 87.38 95 ALA A C 1
ATOM 711 O O . ALA A 1 95 ? 4.355 5.379 -0.425 1 87.38 95 ALA A O 1
ATOM 712 N N . LEU A 1 96 ? 2.832 6.426 0.76 1 94.62 96 LEU A N 1
ATOM 713 C CA . LEU A 1 96 ? 2.369 5.219 1.437 1 94.62 96 LEU A CA 1
ATOM 714 C C . LEU A 1 96 ? 1.655 4.289 0.462 1 94.62 96 LEU A C 1
ATOM 716 O O . LEU A 1 96 ? 1.457 3.107 0.755 1 94.62 96 LEU A O 1
ATOM 720 N N . PHE A 1 97 ? 1.215 4.848 -0.652 1 94.31 97 PHE A N 1
ATOM 721 C CA . PHE A 1 97 ? 0.376 4.121 -1.598 1 94.31 97 PHE A CA 1
ATOM 722 C C . PHE A 1 97 ? 1.153 3.783 -2.863 1 94.31 97 PHE A C 1
ATOM 724 O O . PHE A 1 97 ? 2.182 4.402 -3.152 1 94.31 97 PHE A O 1
ATOM 731 N N . PRO A 1 98 ? 0.631 2.75 -3.604 1 89.81 98 PRO A N 1
ATOM 732 C CA . PRO A 1 98 ? 1.256 2.48 -4.902 1 89.81 98 PRO A CA 1
ATOM 733 C C . PRO A 1 98 ? 1.152 3.662 -5.863 1 89.81 98 PRO A C 1
ATOM 735 O O . PRO A 1 98 ? 0.178 4.418 -5.816 1 89.81 98 PRO A O 1
ATOM 738 N N . ALA A 1 99 ? 2.129 3.74 -6.703 1 75.5 99 ALA A N 1
ATOM 739 C CA . ALA A 1 99 ? 2.188 4.84 -7.66 1 75.5 99 ALA A CA 1
ATOM 740 C C . ALA A 1 99 ? 0.987 4.816 -8.602 1 75.5 99 ALA A C 1
ATOM 742 O O . ALA A 1 99 ? 0.435 5.867 -8.938 1 75.5 99 ALA A O 1
ATOM 743 N N . ASP A 1 100 ? 0.563 3.637 -8.992 1 80.62 100 ASP A N 1
ATOM 744 C CA . ASP A 1 100 ? -0.547 3.506 -9.93 1 80.62 100 ASP A CA 1
ATOM 745 C C . ASP A 1 100 ? -1.766 2.883 -9.258 1 80.62 100 ASP A C 1
ATOM 747 O O . ASP A 1 100 ? -2.297 1.875 -9.727 1 80.62 100 ASP A O 1
ATOM 751 N N . MET A 1 101 ? -2.273 3.533 -8.266 1 88.19 101 MET A N 1
ATOM 752 C CA . MET A 1 101 ? -3.416 3.023 -7.516 1 88.19 101 MET A CA 1
ATOM 753 C C . MET A 1 101 ? -4.617 2.814 -8.43 1 88.19 101 MET A C 1
ATOM 755 O O . MET A 1 101 ? -5.391 1.871 -8.242 1 88.19 101 MET A O 1
ATOM 759 N N . ASP A 1 102 ? -4.746 3.646 -9.43 1 80 102 ASP A N 1
ATOM 760 C CA . ASP A 1 102 ? -5.91 3.633 -10.312 1 80 102 ASP A CA 1
ATOM 761 C C . ASP A 1 102 ? -5.977 2.336 -11.117 1 80 102 ASP A C 1
ATOM 763 O O . ASP A 1 102 ? -7.059 1.907 -11.523 1 80 102 ASP A O 1
ATOM 767 N N . ALA A 1 103 ? -4.867 1.738 -11.297 1 79.81 103 ALA A N 1
ATOM 768 C CA . ALA A 1 103 ? -4.801 0.521 -12.102 1 79.81 103 ALA A CA 1
ATOM 769 C C . ALA A 1 103 ? -5.043 -0.717 -11.242 1 79.81 103 ALA A C 1
ATOM 771 O O . ALA A 1 103 ? -5.109 -1.835 -11.758 1 79.81 103 ALA A O 1
ATOM 772 N N . LEU A 1 104 ? -5.188 -0.556 -9.953 1 91 104 LEU A N 1
ATOM 773 C CA . LEU A 1 104 ? -5.348 -1.661 -9.008 1 91 104 LEU A CA 1
ATOM 774 C C . LEU A 1 104 ? -6.766 -1.699 -8.453 1 91 104 LEU A C 1
ATOM 776 O O . LEU A 1 104 ? -7.145 -0.843 -7.645 1 91 104 LEU A O 1
ATOM 780 N N . PRO A 1 105 ? -7.52 -2.678 -8.789 1 91.44 105 PRO A N 1
ATOM 781 C CA . PRO A 1 105 ? -8.922 -2.74 -8.375 1 91.44 105 PRO A CA 1
ATOM 782 C C . PRO A 1 105 ? -9.094 -2.641 -6.863 1 91.44 105 PRO A C 1
ATOM 784 O O . PRO A 1 105 ? -10.062 -2.039 -6.387 1 91.44 105 PRO A O 1
ATOM 787 N N . GLU A 1 106 ? -8.188 -3.23 -6.125 1 95.62 106 GLU A N 1
ATOM 788 C CA . GLU A 1 106 ? -8.297 -3.205 -4.668 1 95.62 106 GLU A CA 1
ATOM 789 C C . GLU A 1 106 ? -8.305 -1.773 -4.141 1 95.62 106 GLU A C 1
ATOM 791 O O . GLU A 1 106 ? -8.977 -1.478 -3.146 1 95.62 106 GLU A O 1
ATOM 796 N N . TYR A 1 107 ? -7.609 -0.842 -4.836 1 96.12 107 TYR A N 1
ATOM 797 C CA . TYR A 1 107 ? -7.438 0.53 -4.371 1 96.12 107 TYR A CA 1
ATOM 798 C C . TYR A 1 107 ? -8.469 1.454 -5.012 1 96.12 107 TYR A C 1
ATOM 800 O O . TYR A 1 107 ? -8.477 2.66 -4.75 1 96.12 107 TYR A O 1
ATOM 808 N N . ALA A 1 108 ? -9.359 0.968 -5.84 1 92.12 108 ALA A N 1
ATOM 809 C CA . ALA A 1 108 ? -10.188 1.792 -6.715 1 92.12 108 ALA A CA 1
ATOM 810 C C . ALA A 1 108 ? -10.984 2.82 -5.914 1 92.12 108 ALA A C 1
ATOM 812 O O . ALA A 1 108 ? -10.945 4.016 -6.219 1 92.12 108 ALA A O 1
ATOM 813 N N . ARG A 1 109 ? -11.656 2.381 -4.902 1 95.25 109 ARG A N 1
ATOM 814 C CA . ARG A 1 109 ? -12.508 3.281 -4.133 1 95.25 109 ARG A CA 1
ATOM 815 C C . ARG A 1 109 ? -11.672 4.293 -3.357 1 95.25 109 ARG A C 1
ATOM 817 O O . ARG A 1 109 ? -12.039 5.469 -3.264 1 95.25 109 ARG A O 1
ATOM 824 N N . ILE A 1 110 ? -10.57 3.84 -2.779 1 97.31 110 ILE A N 1
ATOM 825 C CA . ILE A 1 110 ? -9.695 4.734 -2.027 1 97.31 110 ILE A CA 1
ATOM 826 C C . ILE A 1 110 ? -9.047 5.742 -2.975 1 97.31 110 ILE A C 1
ATOM 828 O O . ILE A 1 110 ? -8.93 6.926 -2.648 1 97.31 110 ILE A O 1
ATOM 832 N N . SER A 1 111 ? -8.625 5.258 -4.137 1 94.06 111 SER A N 1
ATOM 833 C CA . SER A 1 111 ? -8.055 6.148 -5.141 1 94.06 111 SER A CA 1
ATOM 834 C C . SER A 1 111 ? -9.031 7.25 -5.52 1 94.06 111 SER A C 1
ATOM 836 O O . SER A 1 111 ? -8.664 8.422 -5.582 1 94.06 111 SER A O 1
ATOM 838 N N . GLN A 1 112 ? -10.25 6.875 -5.723 1 94 112 GLN A N 1
ATOM 839 C CA . GLN A 1 112 ? -11.281 7.852 -6.07 1 94 112 GLN A CA 1
ATOM 840 C C . GLN A 1 112 ? -11.492 8.852 -4.941 1 94 112 GLN A C 1
ATOM 842 O O . GLN A 1 112 ? -11.617 10.055 -5.184 1 94 112 GLN A O 1
ATOM 847 N N . LEU A 1 113 ? -11.57 8.352 -3.76 1 96.81 113 LEU A N 1
ATOM 848 C CA . LEU A 1 113 ? -11.742 9.203 -2.584 1 96.81 113 LEU A CA 1
ATOM 849 C C . LEU A 1 113 ? -10.617 10.227 -2.49 1 96.81 113 LEU A C 1
ATOM 851 O O . LEU A 1 113 ? -10.875 11.422 -2.312 1 96.81 113 LEU A O 1
ATOM 855 N N . LEU A 1 114 ? -9.375 9.766 -2.613 1 95.81 114 LEU A N 1
ATOM 856 C CA . LEU A 1 114 ? -8.219 10.633 -2.465 1 95.81 114 LEU A CA 1
ATOM 857 C C . LEU A 1 114 ? -8.133 11.625 -3.621 1 95.81 114 LEU A C 1
ATOM 859 O O . LEU A 1 114 ? -7.691 12.766 -3.438 1 95.81 114 LEU A O 1
ATOM 863 N N . ARG A 1 115 ? -8.562 11.195 -4.781 1 90.88 115 ARG A N 1
ATOM 864 C CA . ARG A 1 115 ? -8.641 12.117 -5.91 1 90.88 115 ARG A CA 1
ATOM 865 C C . ARG A 1 115 ? -9.633 13.242 -5.633 1 90.88 115 ARG A C 1
ATOM 867 O O . ARG A 1 115 ? -9.336 14.414 -5.891 1 90.88 115 ARG A O 1
ATOM 874 N N . LYS A 1 116 ? -10.758 12.891 -5.105 1 93.12 116 LYS A N 1
ATOM 875 C CA . LYS A 1 116 ? -11.797 13.875 -4.812 1 93.12 116 LYS A CA 1
ATOM 876 C C . LYS A 1 116 ? -11.352 14.82 -3.699 1 93.12 116 LYS A C 1
ATOM 878 O O . LYS A 1 116 ? -11.797 15.969 -3.633 1 93.12 116 LYS A O 1
ATOM 883 N N . SER A 1 117 ? -10.469 14.359 -2.873 1 95.38 117 SER A N 1
ATOM 884 C CA . SER A 1 117 ? -10.023 15.164 -1.739 1 95.38 117 SER A CA 1
ATOM 885 C C . SER A 1 117 ? -9.281 16.406 -2.203 1 95.38 117 SER A C 1
ATOM 887 O O . SER A 1 117 ? -9.055 17.344 -1.419 1 95.38 117 SER A O 1
ATOM 889 N N . ARG A 1 118 ? -8.859 16.484 -3.5 1 89.06 118 ARG A N 1
ATOM 890 C CA . ARG A 1 118 ? -8.219 17.672 -4.055 1 89.06 118 ARG A CA 1
ATOM 891 C C . ARG A 1 118 ? -9.148 18.875 -4.004 1 89.06 118 ARG A C 1
ATOM 893 O O . ARG A 1 118 ? -8.695 20.016 -4.062 1 89.06 118 ARG A O 1
ATOM 900 N N . TYR A 1 119 ? -10.461 18.594 -3.877 1 90.12 119 TYR A N 1
ATOM 901 C CA . TYR A 1 119 ? -11.469 19.641 -3.766 1 90.12 119 TYR A CA 1
ATOM 902 C C . TYR A 1 119 ? -11.859 19.859 -2.311 1 90.12 119 TYR A C 1
ATOM 904 O O . TYR A 1 119 ? -12.703 20.719 -2.014 1 90.12 119 TYR A O 1
ATOM 912 N N . GLY A 1 120 ? -11.258 19.156 -1.443 1 94.81 120 GLY A N 1
ATOM 913 C CA . GLY A 1 120 ? -11.719 19.156 -0.066 1 94.81 120 GLY A CA 1
ATOM 914 C C . GLY A 1 120 ? -13.055 18.453 0.109 1 94.81 120 GLY A C 1
ATOM 915 O O . GLY A 1 120 ? -14.023 18.781 -0.579 1 94.81 120 GLY A O 1
ATOM 916 N N . LEU A 1 121 ? -13.109 17.469 0.96 1 96.69 121 LEU A N 1
ATOM 917 C CA . LEU A 1 121 ? -14.352 16.766 1.257 1 96.69 121 LEU A CA 1
ATOM 918 C C . LEU A 1 121 ? -14.82 17.062 2.676 1 96.69 121 LEU A C 1
ATOM 920 O O . LEU A 1 121 ? -14.039 16.984 3.623 1 96.69 121 LEU A O 1
ATOM 924 N N . ARG A 1 122 ? -16.062 17.406 2.83 1 96.81 122 ARG A N 1
ATOM 925 C CA . ARG A 1 122 ? -16.703 17.578 4.129 1 96.81 122 ARG A CA 1
ATOM 926 C C . ARG A 1 122 ? -17.75 16.5 4.371 1 96.81 122 ARG A C 1
ATOM 928 O O . ARG A 1 122 ? -18.734 16.391 3.623 1 96.81 122 ARG A O 1
ATOM 935 N N . PHE A 1 123 ? -17.484 15.727 5.379 1 95.75 123 PHE A N 1
ATOM 936 C CA . PHE A 1 123 ? -18.438 14.68 5.746 1 95.75 123 PHE A CA 1
ATOM 937 C C . PHE A 1 123 ? -19.438 15.188 6.773 1 95.75 123 PHE A C 1
ATOM 939 O O . PHE A 1 123 ? -19.047 15.875 7.73 1 95.75 123 PHE A O 1
ATOM 946 N N . ARG A 1 124 ? -20.672 14.859 6.684 1 85.81 124 ARG A N 1
ATOM 947 C CA . ARG A 1 124 ? -21.734 15.422 7.512 1 85.81 124 ARG A CA 1
ATOM 948 C C . ARG A 1 124 ? -22.188 14.422 8.57 1 85.81 124 ARG A C 1
ATOM 950 O O . ARG A 1 124 ? -22.906 14.781 9.508 1 85.81 124 ARG A O 1
ATOM 957 N N . ASP A 1 125 ? -21.859 13.242 8.406 1 92.44 125 ASP A N 1
ATOM 958 C CA . ASP A 1 125 ? -22.25 12.188 9.328 1 92.44 125 ASP A CA 1
ATOM 959 C C . ASP A 1 125 ? -21.406 12.234 10.602 1 92.44 125 ASP A C 1
ATOM 961 O O . ASP A 1 125 ? -20.297 11.711 10.633 1 92.44 125 ASP A O 1
ATOM 965 N N . ARG A 1 126 ? -21.984 12.695 11.688 1 92.12 126 ARG A N 1
ATOM 966 C CA . ARG A 1 126 ? -21.234 12.891 12.922 1 92.12 126 ARG A CA 1
ATOM 967 C C . ARG A 1 126 ? -20.969 11.562 13.609 1 92.12 126 ARG A C 1
ATOM 969 O O . ARG A 1 126 ? -19.984 11.43 14.359 1 92.12 126 ARG A O 1
ATOM 976 N N . VAL A 1 127 ? -21.875 10.633 13.398 1 94.44 127 VAL A N 1
ATOM 977 C CA . VAL A 1 127 ? -21.641 9.297 13.938 1 94.44 127 VAL A CA 1
ATOM 978 C C . VAL A 1 127 ? -20.391 8.695 13.297 1 94.44 127 VAL A C 1
ATOM 980 O O . VAL A 1 127 ? -19.531 8.148 13.984 1 94.44 127 VAL A O 1
ATOM 983 N N . LEU A 1 128 ? -20.344 8.867 11.992 1 96.31 128 LEU A N 1
ATOM 984 C CA . LEU A 1 128 ? -19.172 8.414 11.266 1 96.31 128 LEU A CA 1
ATOM 985 C C . LEU A 1 128 ? -17.922 9.133 11.758 1 96.31 128 LEU A C 1
ATOM 987 O O . LEU A 1 128 ? -16.875 8.508 11.977 1 96.31 128 LEU A O 1
ATOM 991 N N . SER A 1 129 ? -18 10.414 11.945 1 97 129 SER A N 1
ATOM 992 C CA . SER A 1 129 ? -16.875 11.203 12.43 1 97 129 SER A CA 1
ATOM 993 C C . SER A 1 129 ? -16.391 10.695 13.781 1 97 129 SER A C 1
ATOM 995 O O . SER A 1 129 ? -15.18 10.617 14.016 1 97 129 SER A O 1
ATOM 997 N N . GLY A 1 130 ? -17.281 10.391 14.656 1 97.25 130 GLY A N 1
ATOM 998 C CA . GLY A 1 130 ? -16.906 9.844 15.953 1 97.25 130 GLY A CA 1
ATOM 999 C C . GLY A 1 130 ? -16.172 8.523 15.859 1 97.25 130 GLY A C 1
ATOM 1000 O O . GLY A 1 130 ? -15.18 8.312 16.547 1 97.25 130 GLY A O 1
ATOM 1001 N N . ARG A 1 131 ? -16.703 7.672 15.078 1 97.5 131 ARG A N 1
ATOM 1002 C CA . ARG A 1 131 ? -16.062 6.375 14.875 1 97.5 131 ARG A CA 1
ATOM 1003 C C . ARG A 1 131 ? -14.664 6.543 14.297 1 97.5 131 ARG A C 1
ATOM 1005 O O . ARG A 1 131 ? -13.719 5.902 14.758 1 97.5 131 ARG A O 1
ATOM 1012 N N . VAL A 1 132 ? -14.516 7.387 13.297 1 98.25 132 VAL A N 1
ATOM 1013 C CA . VAL A 1 132 ? -13.227 7.621 12.656 1 98.25 132 VAL A CA 1
ATOM 1014 C C . VAL A 1 132 ? -12.25 8.219 13.656 1 98.25 132 VAL A C 1
ATOM 1016 O O . VAL A 1 132 ? -11.07 7.848 13.688 1 98.25 132 VAL A O 1
ATOM 1019 N N . LEU A 1 133 ? -12.711 9.094 14.453 1 98 133 LEU A N 1
ATOM 1020 C CA . LEU A 1 133 ? -11.867 9.688 15.477 1 98 133 LEU A CA 1
ATOM 1021 C C . LEU A 1 133 ? -11.297 8.617 16.406 1 98 133 LEU A C 1
ATOM 1023 O O . LEU A 1 133 ? -10.109 8.633 16.719 1 98 133 LEU A O 1
ATOM 1027 N N . GLU A 1 134 ? -12.102 7.734 16.844 1 97.75 134 GLU A N 1
ATOM 1028 C CA . GLU A 1 134 ? -11.656 6.633 17.703 1 97.75 134 GLU A CA 1
ATOM 1029 C C . GLU A 1 134 ? -10.594 5.789 17 1 97.75 134 GLU A C 1
ATOM 1031 O O . GLU A 1 134 ? -9.594 5.414 17.594 1 97.75 134 GLU A O 1
ATOM 1036 N N . MET A 1 135 ? -10.828 5.512 15.773 1 97.81 135 MET A N 1
ATOM 1037 C CA . MET A 1 135 ? -9.891 4.715 15 1 97.81 135 MET A CA 1
ATOM 1038 C C . MET A 1 135 ? -8.555 5.445 14.844 1 97.81 135 MET A C 1
ATOM 1040 O O . MET A 1 135 ? -7.496 4.824 14.891 1 97.81 135 MET A O 1
ATOM 1044 N N . MET A 1 136 ? -8.617 6.766 14.609 1 96.88 136 MET A N 1
ATOM 1045 C CA . MET A 1 136 ? -7.402 7.57 14.531 1 96.88 136 MET A CA 1
ATOM 1046 C C . MET A 1 136 ? -6.59 7.453 15.82 1 96.88 136 MET A C 1
ATOM 1048 O O . MET A 1 136 ? -5.375 7.25 15.773 1 96.88 136 MET A O 1
ATOM 1052 N N . ARG A 1 137 ? -7.254 7.594 16.891 1 94.94 137 ARG A N 1
ATOM 1053 C CA . ARG A 1 137 ? -6.59 7.512 18.188 1 94.94 137 ARG A CA 1
ATOM 1054 C C . ARG A 1 137 ? -6.008 6.121 18.422 1 94.94 137 ARG A C 1
ATOM 1056 O O . ARG A 1 137 ? -4.918 5.984 18.969 1 94.94 137 ARG A O 1
ATOM 1063 N N . GLU A 1 138 ? -6.672 5.098 17.984 1 95.31 138 GLU A N 1
ATOM 1064 C CA . GLU A 1 138 ? -6.203 3.721 18.109 1 95.31 138 GLU A CA 1
ATOM 1065 C C . GLU A 1 138 ? -4.945 3.49 17.281 1 95.31 138 GLU A C 1
ATOM 1067 O O . GLU A 1 138 ? -4.145 2.605 17.594 1 95.31 138 GLU A O 1
ATOM 1072 N N . THR A 1 139 ? -4.84 4.203 16.172 1 94.44 139 THR A N 1
ATOM 1073 C CA . THR A 1 139 ? -3.668 4.07 15.312 1 94.44 139 THR A CA 1
ATOM 1074 C C . THR A 1 139 ? -2.387 4.336 16.094 1 94.44 139 THR A C 1
ATOM 1076 O O . THR A 1 139 ? -1.343 3.746 15.805 1 94.44 139 THR A O 1
ATOM 1079 N N . ASP A 1 140 ? -2.455 5.184 17.094 1 89.69 140 ASP A N 1
ATOM 1080 C CA . ASP A 1 140 ? -1.3 5.543 17.906 1 89.69 140 ASP A CA 1
ATOM 1081 C C . ASP A 1 140 ? -0.779 4.336 18.688 1 89.69 140 ASP A C 1
ATOM 1083 O O . ASP A 1 140 ? 0.399 4.281 19.047 1 89.69 140 ASP A O 1
ATOM 1087 N N . GLY A 1 141 ? -1.624 3.398 18.938 1 91.69 141 GLY A N 1
ATOM 1088 C CA . GLY A 1 141 ? -1.234 2.201 19.656 1 91.69 141 GLY A CA 1
ATOM 1089 C C . GLY A 1 141 ? -0.753 1.083 18.75 1 91.69 141 GLY A C 1
ATOM 1090 O O . GLY A 1 141 ? -0.341 0.024 19.234 1 91.69 141 GLY A O 1
ATOM 1091 N N . CYS A 1 142 ? -0.797 1.299 17.516 1 93 142 CYS A N 1
ATOM 1092 C CA . CYS A 1 142 ? -0.374 0.298 16.547 1 93 142 CYS A CA 1
ATOM 1093 C C . CYS A 1 142 ? 1.07 0.528 16.109 1 93 142 CYS A C 1
ATOM 1095 O O . CYS A 1 142 ? 1.594 1.636 16.25 1 93 142 CYS A O 1
ATOM 1097 N N . ASP A 1 143 ? 1.717 -0.554 15.641 1 91.69 143 ASP A N 1
ATOM 1098 C CA . ASP A 1 143 ? 3.076 -0.448 15.117 1 91.69 143 ASP A CA 1
ATOM 1099 C C . ASP A 1 143 ? 3.191 -1.113 13.75 1 91.69 143 ASP A C 1
ATOM 1101 O O . ASP A 1 143 ? 2.307 -1.872 13.344 1 91.69 143 ASP A O 1
ATOM 1105 N N . GLY A 1 144 ? 4.195 -0.671 13.047 1 94.12 144 GLY A N 1
ATOM 1106 C CA . GLY A 1 144 ? 4.488 -1.308 11.773 1 94.12 144 GLY A CA 1
ATOM 1107 C C . GLY A 1 144 ? 3.318 -1.271 10.805 1 94.12 144 GLY A C 1
ATOM 1108 O O . GLY A 1 144 ? 2.639 -0.25 10.688 1 94.12 144 GLY A O 1
ATOM 1109 N N . ILE A 1 145 ? 3.107 -2.373 10.125 1 97.38 145 ILE A N 1
ATOM 1110 C CA . ILE A 1 145 ? 2.145 -2.406 9.031 1 97.38 145 ILE A CA 1
ATOM 1111 C C . ILE A 1 145 ? 0.729 -2.256 9.586 1 97.38 145 ILE A C 1
ATOM 1113 O O . ILE A 1 145 ? -0.19 -1.871 8.859 1 97.38 145 ILE A O 1
ATOM 1117 N N . ARG A 1 146 ? 0.507 -2.592 10.859 1 96.62 146 ARG A N 1
ATOM 1118 C CA . ARG A 1 146 ? -0.814 -2.479 11.469 1 96.62 146 ARG A CA 1
ATOM 1119 C C . ARG A 1 146 ? -1.287 -1.028 11.484 1 96.62 146 ARG A C 1
ATOM 1121 O O . ARG A 1 146 ? -2.488 -0.761 11.422 1 96.62 146 ARG A O 1
ATOM 1128 N N . ARG A 1 147 ? -0.313 -0.106 11.656 1 96.62 147 ARG A N 1
ATOM 1129 C CA . ARG A 1 147 ? -0.655 1.309 11.555 1 96.62 147 ARG A CA 1
ATOM 1130 C C . ARG A 1 147 ? -1.296 1.625 10.211 1 96.62 147 ARG A C 1
ATOM 1132 O O . ARG A 1 147 ? -2.314 2.316 10.148 1 96.62 147 ARG A O 1
ATOM 1139 N N . PHE A 1 148 ? -0.726 1.086 9.18 1 98.06 148 PHE A N 1
ATOM 1140 C CA . PHE A 1 148 ? -1.225 1.349 7.832 1 98.06 148 PHE A CA 1
ATOM 1141 C C . PHE A 1 148 ? -2.547 0.627 7.594 1 98.06 148 PHE A C 1
ATOM 1143 O O . PHE A 1 148 ? -3.436 1.155 6.922 1 98.06 148 PHE A O 1
ATOM 1150 N N . VAL A 1 149 ? -2.654 -0.537 8.031 1 97.94 149 VAL A N 1
ATOM 1151 C CA . VAL A 1 149 ? -3.914 -1.267 7.941 1 97.94 149 VAL A CA 1
ATOM 1152 C C . VAL A 1 149 ? -5.039 -0.441 8.562 1 97.94 149 VAL A C 1
ATOM 1154 O O . VAL A 1 149 ? -6.145 -0.375 8.023 1 97.94 149 VAL A O 1
ATOM 1157 N N . GLN A 1 150 ? -4.762 0.164 9.719 1 97.44 150 GLN A N 1
ATOM 1158 C CA . GLN A 1 150 ? -5.746 1.037 10.344 1 97.44 150 GLN A CA 1
ATOM 1159 C C . GLN A 1 150 ? -6.113 2.203 9.43 1 97.44 150 GLN A C 1
ATOM 1161 O O . GLN A 1 150 ? -7.293 2.539 9.289 1 97.44 150 GLN A O 1
ATOM 1166 N N . LEU A 1 151 ? -5.121 2.787 8.859 1 98.38 151 LEU A N 1
ATOM 1167 C CA . LEU A 1 151 ? -5.367 3.881 7.926 1 98.38 151 LEU A CA 1
ATOM 1168 C C . LEU A 1 151 ? -6.238 3.418 6.766 1 98.38 151 LEU A C 1
ATOM 1170 O O . LEU A 1 151 ? -7.219 4.082 6.414 1 98.38 151 LEU A O 1
ATOM 1174 N N . LEU A 1 152 ? -5.879 2.301 6.172 1 98.38 152 LEU A N 1
ATOM 1175 C CA . LEU A 1 152 ? -6.656 1.771 5.055 1 98.38 152 LEU A CA 1
ATOM 1176 C C . LEU A 1 152 ? -8.102 1.514 5.473 1 98.38 152 LEU A C 1
ATOM 1178 O O . LEU A 1 152 ? -9.023 1.732 4.688 1 98.38 152 LEU A O 1
ATOM 1182 N N . SER A 1 153 ? -8.297 1.025 6.664 1 97.75 153 SER A N 1
ATOM 1183 C CA . SER A 1 153 ? -9.641 0.776 7.172 1 97.75 153 SER A CA 1
ATOM 1184 C C . SER A 1 153 ? -10.438 2.07 7.285 1 97.75 153 SER A C 1
ATOM 1186 O O . SER A 1 153 ? -11.625 2.107 6.941 1 97.75 153 SER A O 1
ATOM 1188 N N . ILE A 1 154 ? -9.82 3.084 7.785 1 98.31 154 ILE A N 1
ATOM 1189 C CA . ILE A 1 154 ? -10.453 4.395 7.879 1 98.31 154 ILE A CA 1
ATOM 1190 C C . ILE A 1 154 ? -10.859 4.875 6.488 1 98.31 154 ILE A C 1
ATOM 1192 O O . ILE A 1 154 ? -12.008 5.266 6.27 1 98.31 154 ILE A O 1
ATOM 1196 N N . LEU A 1 155 ? -9.938 4.809 5.566 1 98.44 155 LEU A N 1
ATOM 1197 C CA . LEU A 1 155 ? -10.195 5.293 4.215 1 98.44 155 LEU A CA 1
ATOM 1198 C C . LEU A 1 155 ? -11.273 4.461 3.535 1 98.44 155 LEU A C 1
ATOM 1200 O O . LEU A 1 155 ? -12.055 4.984 2.74 1 98.44 155 LEU A O 1
ATOM 1204 N N . ASP A 1 156 ? -11.312 3.188 3.842 1 97.88 156 ASP A N 1
ATOM 1205 C CA . ASP A 1 156 ? -12.344 2.311 3.289 1 97.88 156 ASP A CA 1
ATOM 1206 C C . ASP A 1 156 ? -13.734 2.746 3.734 1 97.88 156 ASP A C 1
ATOM 1208 O O . ASP A 1 156 ? -14.664 2.799 2.926 1 97.88 156 ASP A O 1
ATOM 1212 N N . ILE A 1 157 ? -13.875 3.043 5.023 1 97.25 157 ILE A N 1
ATOM 1213 C CA . ILE A 1 157 ? -15.156 3.482 5.574 1 97.25 157 ILE A CA 1
ATOM 1214 C C . ILE A 1 157 ? -15.57 4.805 4.934 1 97.25 157 ILE A C 1
ATOM 1216 O O . ILE A 1 157 ? -16.734 4.98 4.547 1 97.25 157 ILE A O 1
ATOM 1220 N N . LEU A 1 158 ? -14.641 5.695 4.766 1 97.69 158 LEU A N 1
ATOM 1221 C CA . LEU A 1 158 ? -14.93 6.996 4.172 1 97.69 158 LEU A CA 1
ATOM 1222 C C . LEU A 1 158 ? -15.305 6.848 2.701 1 97.69 158 LEU A C 1
ATOM 1224 O O . LEU A 1 158 ? -16.219 7.523 2.221 1 97.69 158 LEU A O 1
ATOM 1228 N N . ALA A 1 159 ? -14.594 5.98 2.031 1 96.5 159 ALA A N 1
ATOM 1229 C CA . ALA A 1 159 ? -14.836 5.785 0.604 1 96.5 159 ALA A CA 1
ATOM 1230 C C . ALA A 1 159 ? -16.234 5.223 0.356 1 96.5 159 ALA A C 1
ATOM 1232 O O . ALA A 1 159 ? -16.812 5.445 -0.707 1 96.5 159 ALA A O 1
ATOM 1233 N N . LYS A 1 160 ? -16.734 4.516 1.287 1 94.31 160 LYS A N 1
ATOM 1234 C CA . LYS A 1 160 ? -18.047 3.898 1.151 1 94.31 160 LYS A CA 1
ATOM 1235 C C . LYS A 1 160 ? -19.156 4.879 1.516 1 94.31 160 LYS A C 1
ATOM 1237 O O . LYS A 1 160 ? -20.328 4.645 1.206 1 94.31 160 LYS A O 1
ATOM 1242 N N . SER A 1 161 ? -18.75 5.941 2.221 1 92.25 161 SER A N 1
ATOM 1243 C CA . SER A 1 161 ? -19.719 6.957 2.586 1 92.25 161 SER A CA 1
ATOM 1244 C C . SER A 1 161 ? -20.062 7.852 1.397 1 92.25 161 SER A C 1
ATOM 1246 O O . SER A 1 161 ? -19.172 8.266 0.652 1 92.25 161 SER A O 1
ATOM 1248 N N . SER A 1 162 ? -21.25 8.078 1.081 1 85.06 162 SER A N 1
ATOM 1249 C CA . SER A 1 162 ? -21.672 8.992 0.024 1 85.06 162 SER A CA 1
ATOM 1250 C C . SER A 1 162 ? -22.156 10.32 0.6 1 85.06 162 SER A C 1
ATOM 1252 O O . SER A 1 162 ? -22.578 11.211 -0.144 1 85.06 162 SER A O 1
ATOM 1254 N N . ASP A 1 163 ? -22.047 10.414 1.906 1 90.38 163 ASP A N 1
ATOM 1255 C CA . ASP A 1 163 ? -22.578 11.594 2.566 1 90.38 163 ASP A CA 1
ATOM 1256 C C . ASP A 1 163 ? -21.5 12.648 2.777 1 90.38 163 ASP A C 1
ATOM 1258 O O . ASP A 1 163 ? -21.109 12.93 3.912 1 90.38 163 ASP A O 1
ATOM 1262 N N . PHE A 1 164 ? -20.984 13.18 1.753 1 92.25 164 PHE A N 1
ATOM 1263 C CA . PHE A 1 164 ? -20.031 14.281 1.814 1 92.25 164 PHE A CA 1
ATOM 1264 C C . PHE A 1 164 ? -20.328 15.328 0.751 1 92.25 164 PHE A C 1
ATOM 1266 O O . PHE A 1 164 ? -21.109 15.07 -0.176 1 92.25 164 PHE A O 1
ATOM 1273 N N . VAL A 1 165 ? -19.875 16.531 0.942 1 92.94 165 VAL A N 1
ATOM 1274 C CA . VAL A 1 165 ? -19.953 17.609 -0.037 1 92.94 165 VAL A CA 1
ATOM 1275 C C . VAL A 1 165 ? -18.547 18.109 -0.368 1 92.94 165 VAL A C 1
ATOM 1277 O O . VAL A 1 165 ? -17.625 17.938 0.431 1 92.94 165 VAL A O 1
ATOM 1280 N N . LEU A 1 166 ? -18.406 18.641 -1.547 1 92.81 166 LEU A N 1
ATOM 1281 C CA . LEU A 1 166 ? -17.141 19.266 -1.948 1 92.81 166 LEU A CA 1
ATOM 1282 C C . LEU A 1 166 ? -17.016 20.672 -1.37 1 92.81 166 LEU A C 1
ATOM 1284 O O . LEU A 1 166 ? -18 21.422 -1.349 1 92.81 166 LEU A O 1
ATOM 1288 N N . LEU A 1 167 ? -15.875 20.969 -0.863 1 9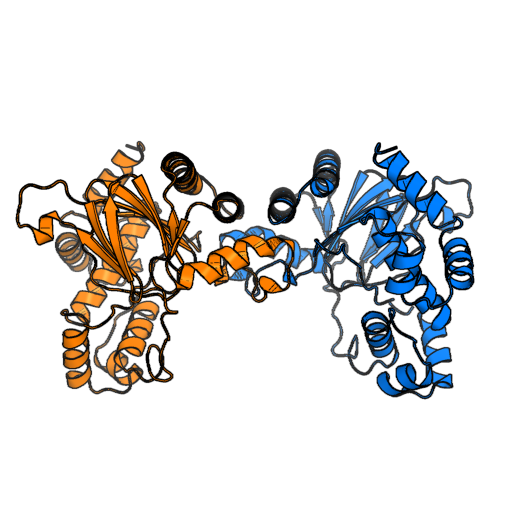2.12 167 LEU A N 1
ATOM 1289 C CA . LEU A 1 167 ? -15.641 22.281 -0.276 1 92.12 167 LEU A CA 1
ATOM 1290 C C . LEU A 1 167 ? -15.273 23.297 -1.351 1 92.12 167 LEU A C 1
ATOM 1292 O O . LEU A 1 167 ? -15.438 24.5 -1.15 1 92.12 167 LEU A O 1
ATOM 1296 N N . SER A 1 168 ? -14.68 22.828 -2.459 1 86.19 168 SER A N 1
ATOM 1297 C CA . SER A 1 168 ? -14.352 23.688 -3.6 1 86.19 168 SER A CA 1
ATOM 1298 C C . SER A 1 168 ? -14.953 23.125 -4.891 1 86.19 168 SER A C 1
ATOM 1300 O O . SER A 1 168 ? -15.023 21.922 -5.074 1 86.19 168 SER A O 1
ATOM 1302 N N . ASP A 1 169 ? -15.469 24 -5.809 1 77 169 ASP A N 1
ATOM 1303 C CA . ASP A 1 169 ? -16.078 23.594 -7.07 1 77 169 ASP A CA 1
ATOM 1304 C C . ASP A 1 169 ? -15.023 23.438 -8.164 1 77 169 ASP A C 1
ATOM 1306 O O . ASP A 1 169 ? -15.312 22.922 -9.25 1 77 169 ASP A O 1
ATOM 1310 N N . ALA A 1 170 ? -13.922 23.984 -7.926 1 72.75 170 ALA A N 1
ATOM 1311 C CA . ALA A 1 170 ? -12.867 23.938 -8.938 1 72.75 170 ALA A CA 1
ATOM 1312 C C . ALA A 1 170 ? -11.586 23.359 -8.359 1 72.75 170 ALA A C 1
ATOM 1314 O O . ALA A 1 170 ? -11.312 23.5 -7.16 1 72.75 170 ALA A O 1
ATOM 1315 N N . GLU A 1 171 ? -11.07 22.469 -9.258 1 68.19 171 GLU A N 1
ATOM 1316 C CA . GLU A 1 171 ? -9.75 22 -8.859 1 68.19 171 GLU A CA 1
ATOM 1317 C C . GLU A 1 171 ? -8.797 23.156 -8.586 1 68.19 171 GLU A C 1
ATOM 1319 O O . GLU A 1 171 ? -8.805 24.156 -9.312 1 68.19 171 GLU A O 1
ATOM 1324 N N . TYR A 1 172 ? -8.43 23.047 -7.426 1 63.69 172 TYR A N 1
ATOM 1325 C CA . TYR A 1 172 ? -7.391 24.047 -7.199 1 63.69 172 TYR A CA 1
ATOM 1326 C C . TYR A 1 172 ? -6.301 23.969 -8.258 1 63.69 172 TYR A C 1
ATOM 1328 O O . TYR A 1 172 ? -5.746 22.891 -8.492 1 63.69 172 TYR A O 1
ATOM 1336 N N . GLN A 1 173 ? -6.535 24.594 -9.508 1 47.12 173 GLN A N 1
ATOM 1337 C CA . GLN A 1 173 ? -5.516 24.656 -10.547 1 47.12 173 GLN A CA 1
ATOM 1338 C C . GLN A 1 173 ? -4.234 25.297 -10.023 1 47.12 173 GLN A C 1
ATOM 1340 O O . GLN A 1 173 ? -4.273 26.359 -9.398 1 47.12 173 GLN A O 1
ATOM 1345 N N . ILE A 1 174 ? -3.424 24.359 -9.828 1 43.62 174 ILE A N 1
ATOM 1346 C CA . ILE A 1 174 ? -2.117 24.984 -9.68 1 43.62 174 ILE A CA 1
ATOM 1347 C C . ILE A 1 174 ? -1.85 25.906 -10.875 1 43.62 174 ILE A C 1
ATOM 1349 O O . ILE A 1 174 ? -1.778 25.438 -12.016 1 43.62 174 ILE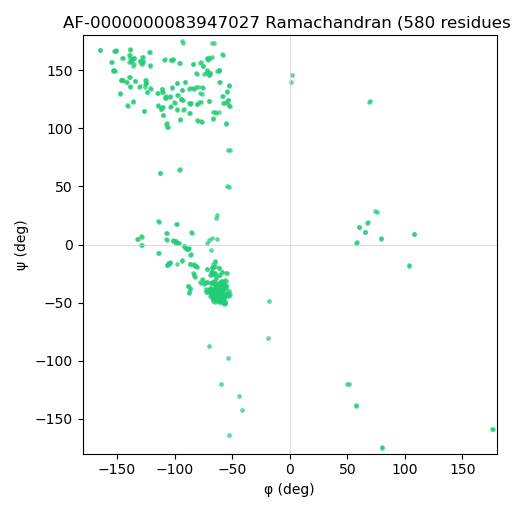 A O 1
ATOM 1353 N N . ASP A 1 175 ? -2.475 26.844 -11.5 1 36.34 175 ASP A N 1
ATOM 1354 C CA . ASP A 1 175 ? -1.749 27.547 -12.555 1 36.34 175 ASP A CA 1
ATOM 1355 C C . ASP A 1 175 ? -0.338 26.984 -12.719 1 36.34 175 ASP A C 1
ATOM 1357 O O . ASP A 1 175 ? 0.22 26.422 -11.781 1 36.34 175 ASP A O 1
ATOM 1361 N N . ASN A 1 176 ? 0.209 26.828 -14.195 1 31.31 176 ASN A N 1
ATOM 1362 C CA . ASN A 1 176 ? 1.579 26.531 -14.602 1 31.31 176 ASN A CA 1
ATOM 1363 C C . ASN A 1 176 ? 2.568 26.812 -13.469 1 31.31 176 ASN A C 1
ATOM 1365 O O . ASN A 1 176 ? 3.779 26.859 -13.695 1 31.31 176 ASN A O 1
ATOM 1369 N N . GLU A 1 177 ? 2.484 27.922 -12.859 1 31.86 177 GLU A N 1
ATOM 1370 C CA . GLU A 1 177 ? 3.637 28.609 -12.273 1 31.86 177 GLU A CA 1
ATOM 1371 C C . GLU A 1 177 ? 4.418 27.672 -11.352 1 31.86 177 GLU A C 1
ATOM 1373 O O . GLU A 1 177 ? 3.922 26.609 -10.977 1 31.86 177 GLU A O 1
ATOM 1378 N N . ALA A 1 178 ? 5.355 28.297 -10.445 1 31.53 178 ALA A N 1
ATOM 1379 C CA . ALA A 1 178 ? 6.512 28.281 -9.555 1 31.53 178 ALA A CA 1
ATOM 1380 C C . ALA A 1 178 ? 6.227 27.438 -8.312 1 31.53 178 ALA A C 1
ATOM 1382 O O . ALA A 1 178 ? 6.855 27.625 -7.27 1 31.53 178 ALA A O 1
ATOM 1383 N N . VAL A 1 179 ? 5.309 26.812 -8.094 1 32.03 179 VAL A N 1
ATOM 1384 C CA . VAL A 1 179 ? 5.117 26.625 -6.66 1 32.03 179 VAL A CA 1
ATOM 1385 C C . VAL A 1 179 ? 6.391 26.062 -6.039 1 32.03 179 VAL A C 1
ATOM 1387 O O . VAL A 1 179 ? 6.891 26.578 -5.043 1 32.03 179 VAL A O 1
ATOM 1390 N N . PHE A 1 180 ? 6.652 24.609 -5.738 1 33.59 180 PHE A N 1
ATOM 1391 C CA . PHE A 1 180 ? 8.055 24.641 -5.34 1 33.59 180 PHE A CA 1
ATOM 1392 C C . PHE A 1 180 ? 8.938 25.094 -6.496 1 33.59 180 PHE A C 1
ATOM 1394 O O . PHE A 1 180 ? 10.133 24.812 -6.527 1 33.59 180 PHE A O 1
ATOM 1401 N N . GLY A 1 181 ? 8.523 25.469 -7.559 1 35.91 181 GLY A N 1
ATOM 1402 C CA . GLY A 1 181 ? 9.219 25.969 -8.727 1 35.91 181 GLY A CA 1
ATOM 1403 C C . GLY A 1 181 ? 10.352 26.922 -8.391 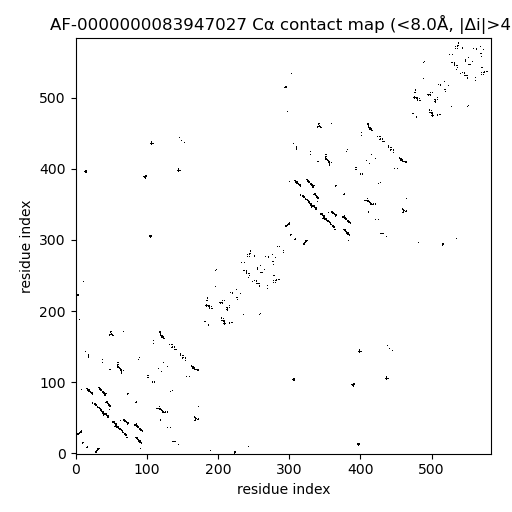1 35.91 181 GLY A C 1
ATOM 1404 O O . GLY A 1 181 ? 10.734 27.031 -7.223 1 35.91 181 GLY A O 1
ATOM 1405 N N . ASN A 1 182 ? 10.578 28.078 -9.289 1 42.94 182 ASN A N 1
ATOM 1406 C CA . ASN A 1 182 ? 11.539 29.172 -9.156 1 42.94 182 ASN A CA 1
ATOM 1407 C C . ASN A 1 182 ? 11.164 30.109 -8.016 1 42.94 182 ASN A C 1
ATOM 1409 O O . ASN A 1 182 ? 11.523 31.297 -8.031 1 42.94 182 ASN A O 1
ATOM 1413 N N . ASP A 1 183 ? 10.211 29.875 -7.293 1 47.66 183 ASP A N 1
ATOM 1414 C CA . ASP A 1 183 ? 9.891 30.766 -6.172 1 47.66 183 ASP A CA 1
ATOM 1415 C C . ASP A 1 183 ? 10.984 30.719 -5.109 1 47.66 183 ASP A C 1
ATOM 1417 O O . ASP A 1 183 ? 11.266 29.656 -4.539 1 47.66 183 ASP A O 1
ATOM 1421 N N . PRO A 1 184 ? 11.523 31.625 -5.121 1 61.56 184 PRO A N 1
ATOM 1422 C CA . PRO A 1 184 ? 12.68 31.688 -4.223 1 61.56 184 PRO A CA 1
ATOM 1423 C C . PRO A 1 184 ? 12.32 31.375 -2.773 1 61.56 184 PRO A C 1
ATOM 1425 O O . PRO A 1 184 ? 13.094 30.719 -2.068 1 61.56 184 PRO A O 1
ATOM 1428 N N . ILE A 1 185 ? 10.945 31.609 -2.412 1 66.88 185 ILE A N 1
ATOM 1429 C CA . ILE A 1 185 ? 10.586 31.406 -1.014 1 66.88 185 ILE A CA 1
ATOM 1430 C C . ILE A 1 185 ? 10.242 29.938 -0.781 1 66.88 185 ILE A C 1
ATOM 1432 O O . ILE A 1 185 ? 10.57 29.375 0.268 1 66.88 185 ILE A O 1
ATOM 1436 N N . GLY A 1 186 ? 9.578 29.266 -1.699 1 65.12 186 GLY A N 1
ATOM 1437 C CA . GLY A 1 186 ? 9.375 27.828 -1.611 1 65.12 186 GLY A CA 1
ATOM 1438 C C . GLY A 1 186 ? 10.672 27.047 -1.493 1 65.12 186 GLY A C 1
ATOM 1439 O O . GLY A 1 186 ? 10.766 26.109 -0.709 1 65.12 186 GLY A O 1
ATOM 1440 N N . ARG A 1 187 ? 11.641 27.438 -2.311 1 66.12 187 ARG A N 1
ATOM 1441 C CA . ARG A 1 187 ? 12.961 26.828 -2.24 1 66.12 187 ARG A CA 1
ATOM 1442 C C . ARG A 1 187 ? 13.562 26.969 -0.847 1 66.12 187 ARG A C 1
ATOM 1444 O O . ARG A 1 187 ? 14.227 26.062 -0.353 1 66.12 187 ARG A O 1
ATOM 1451 N N . VAL A 1 188 ? 13.234 28.109 -0.229 1 74.75 188 VAL A N 1
ATOM 1452 C CA . VAL A 1 188 ? 13.766 28.344 1.108 1 74.75 188 VAL A CA 1
ATOM 1453 C C . VAL A 1 188 ? 13.109 27.391 2.102 1 74.75 188 VAL A C 1
ATOM 1455 O O . VAL A 1 188 ? 13.766 26.859 2.996 1 74.75 188 VAL A O 1
ATOM 1458 N N . TYR A 1 189 ? 11.844 27.172 1.923 1 69.81 189 TYR A N 1
ATOM 1459 C CA . TYR A 1 189 ? 11.164 26.219 2.801 1 69.81 189 TYR A CA 1
ATOM 1460 C C . TYR A 1 189 ? 11.773 24.828 2.678 1 69.81 189 TYR A C 1
ATOM 1462 O O . TYR A 1 189 ? 12.016 24.156 3.684 1 69.81 189 TYR A O 1
ATOM 1470 N N . THR A 1 190 ? 11.984 24.422 1.425 1 64.44 190 THR A N 1
ATOM 1471 C CA . THR A 1 190 ? 12.617 23.141 1.177 1 64.44 190 THR A CA 1
ATOM 1472 C C . THR A 1 190 ? 14 23.078 1.821 1 64.44 190 THR A C 1
ATOM 1474 O O . THR A 1 190 ? 14.352 22.094 2.471 1 64.44 190 THR A O 1
ATOM 1477 N N . TYR A 1 191 ? 14.719 24.188 1.574 1 72.69 191 TYR A N 1
ATOM 1478 C CA . TYR A 1 191 ? 16.047 24.266 2.164 1 72.69 191 TYR A CA 1
ATOM 1479 C C . TYR A 1 191 ? 15.984 24.125 3.68 1 72.69 191 TYR A C 1
ATOM 1481 O O . TYR A 1 191 ? 16.75 23.359 4.27 1 72.69 191 TYR A O 1
ATOM 1489 N N . LEU A 1 192 ? 15.023 24.797 4.324 1 79.94 192 LEU A N 1
ATOM 1490 C CA . LEU A 1 192 ? 14.914 24.766 5.777 1 79.94 192 LEU A CA 1
ATOM 1491 C C . LEU A 1 192 ? 14.469 23.391 6.258 1 79.94 192 LEU A C 1
ATOM 1493 O O . LEU A 1 192 ? 14.961 22.891 7.266 1 79.94 192 LEU A O 1
ATOM 1497 N N . ALA A 1 193 ? 13.609 22.812 5.535 1 70.56 193 ALA A N 1
ATOM 1498 C CA . ALA A 1 193 ? 13.125 21.484 5.914 1 70.56 193 ALA A CA 1
ATOM 1499 C C . ALA A 1 193 ? 14.25 20.453 5.867 1 70.56 193 ALA A C 1
ATOM 1501 O O . ALA A 1 193 ? 14.328 19.562 6.727 1 70.56 193 ALA A O 1
ATOM 1502 N N . ASP A 1 194 ? 15.078 20.656 4.898 1 67 194 ASP A N 1
ATOM 1503 C CA . ASP A 1 194 ? 16.156 19.703 4.688 1 67 194 ASP A CA 1
ATOM 1504 C C . ASP A 1 194 ? 17.328 19.969 5.645 1 67 194 ASP A C 1
ATOM 1506 O O . ASP A 1 194 ? 18.109 19.062 5.941 1 67 194 ASP A O 1
ATOM 1510 N N . HIS A 1 195 ? 17.328 21.219 6.203 1 75.69 195 HIS A N 1
ATOM 1511 C CA . HIS A 1 195 ? 18.547 21.594 6.887 1 75.69 195 HIS A CA 1
ATOM 1512 C C . HIS A 1 195 ? 18.266 22.109 8.297 1 75.69 195 HIS A C 1
ATOM 1514 O O . HIS A 1 195 ? 19.188 22.547 9 1 75.69 195 HIS A O 1
ATOM 1520 N N . PHE A 1 196 ? 16.969 21.984 8.742 1 79 196 PHE A N 1
ATOM 1521 C CA . PHE A 1 196 ? 16.625 22.656 9.992 1 79 196 PHE A CA 1
ATOM 1522 C C . PHE A 1 196 ? 17.359 22.031 11.164 1 79 196 PHE A C 1
ATOM 1524 O O . PHE A 1 196 ? 17.469 22.641 12.234 1 79 196 PHE A O 1
ATOM 1531 N N . ARG A 1 197 ? 17.875 20.828 10.961 1 81 197 ARG A N 1
ATOM 1532 C CA . ARG A 1 197 ? 18.531 20.141 12.062 1 81 197 ARG A CA 1
ATOM 1533 C C . ARG A 1 197 ? 20.016 20.516 12.141 1 81 197 ARG A C 1
ATOM 1535 O O . ARG A 1 197 ? 20.734 20.062 13.031 1 81 197 ARG A O 1
ATOM 1542 N N . GLU A 1 198 ? 20.484 21.312 11.203 1 79.19 198 GLU A N 1
ATOM 1543 C CA . GLU A 1 198 ? 21.859 21.812 11.141 1 79.19 198 GLU A CA 1
ATOM 1544 C C . GLU A 1 198 ? 21.891 23.328 11.156 1 79.19 198 GLU A C 1
ATOM 1546 O O . GLU A 1 198 ? 20.859 23.984 11.078 1 79.19 198 GLU A O 1
ATOM 1551 N N . PRO A 1 199 ? 23.188 23.891 11.422 1 80.5 199 PRO A N 1
ATOM 1552 C CA . PRO A 1 199 ? 23.266 25.344 11.359 1 80.5 199 PRO A CA 1
ATOM 1553 C C . PRO A 1 199 ? 22.828 25.906 10.008 1 80.5 199 PRO A C 1
ATOM 1555 O O . PRO A 1 199 ? 23.328 25.484 8.969 1 80.5 199 PRO A O 1
ATOM 1558 N N . VAL A 1 200 ? 21.812 26.766 10.086 1 85.31 200 VAL A N 1
ATOM 1559 C CA . VAL A 1 200 ? 21.281 27.375 8.867 1 85.31 200 VAL A CA 1
ATOM 1560 C C . VAL A 1 200 ? 21.828 28.781 8.711 1 85.31 200 VAL A C 1
ATOM 1562 O O . VAL A 1 200 ? 21.766 29.594 9.633 1 85.31 200 VAL A O 1
ATOM 1565 N N . GLU A 1 201 ? 22.484 29.016 7.594 1 83.25 201 GLU A N 1
ATOM 1566 C CA . GLU A 1 201 ? 23 30.344 7.262 1 83.25 201 GLU A CA 1
ATOM 1567 C C . GLU A 1 201 ? 22.125 31.047 6.238 1 83.25 201 GLU A C 1
ATOM 1569 O O . GLU A 1 201 ? 21.703 30.438 5.25 1 83.25 201 GLU A O 1
ATOM 1574 N N . LEU A 1 202 ? 21.891 32.344 6.578 1 85.25 202 LEU A N 1
ATOM 1575 C CA . LEU A 1 202 ? 21 33.125 5.715 1 85.25 202 LEU A CA 1
ATOM 1576 C C . LEU A 1 202 ? 21.547 33.156 4.289 1 85.25 202 LEU A C 1
ATOM 1578 O O . LEU A 1 202 ? 20.781 33.062 3.328 1 85.25 202 LEU A O 1
ATOM 1582 N N . GLY A 1 203 ? 22.875 33.281 4.18 1 85.62 203 GLY A N 1
ATOM 1583 C CA . GLY A 1 203 ? 23.5 33.344 2.867 1 85.62 203 GLY A CA 1
ATOM 1584 C C . GLY A 1 203 ? 23.266 32.094 2.033 1 85.62 203 GLY A C 1
ATOM 1585 O O . GLY A 1 203 ? 22.953 32.188 0.845 1 85.62 203 GLY A O 1
ATOM 1586 N N . LYS A 1 204 ? 23.391 31 2.623 1 86.44 204 LYS A N 1
ATOM 1587 C CA . LYS A 1 204 ? 23.203 29.734 1.925 1 86.44 204 LYS A CA 1
ATOM 1588 C C . LYS A 1 204 ? 21.734 29.531 1.537 1 86.44 204 LYS A C 1
ATOM 1590 O O . LYS A 1 204 ? 21.438 29.062 0.436 1 86.44 204 LYS A O 1
ATOM 1595 N N . ALA A 1 205 ? 20.875 29.844 2.504 1 85.12 205 ALA A N 1
ATOM 1596 C CA . ALA A 1 205 ? 19.453 29.75 2.217 1 85.12 205 ALA A CA 1
ATOM 1597 C C . ALA A 1 205 ? 19.062 30.656 1.058 1 85.12 205 ALA A C 1
ATOM 1599 O O . ALA A 1 205 ? 18.297 30.266 0.174 1 85.12 205 ALA A O 1
ATOM 1600 N N . ALA A 1 206 ? 19.656 31.859 1.076 1 86.5 206 ALA A N 1
ATOM 1601 C CA . ALA A 1 206 ? 19.375 32.844 0.02 1 86.5 206 ALA A CA 1
ATOM 1602 C C . ALA A 1 206 ? 19.891 32.344 -1.328 1 86.5 206 ALA A C 1
ATOM 1604 O O . ALA A 1 206 ? 19.188 32.438 -2.342 1 86.5 206 ALA A O 1
ATOM 1605 N N . ALA A 1 207 ? 21.094 31.797 -1.341 1 84.38 207 ALA A N 1
ATOM 1606 C CA . ALA A 1 207 ? 21.672 31.25 -2.561 1 84.38 207 ALA A CA 1
ATOM 1607 C C . ALA A 1 207 ? 20.812 30.125 -3.125 1 84.38 207 ALA A C 1
ATOM 1609 O O . ALA A 1 207 ? 20.594 30.047 -4.336 1 84.38 207 ALA A O 1
ATOM 1610 N N . TYR A 1 208 ? 20.359 29.312 -2.281 1 78.69 208 TYR A N 1
ATOM 1611 C CA . TYR A 1 208 ? 19.516 28.203 -2.676 1 78.69 208 TYR A CA 1
ATOM 1612 C C . TYR A 1 208 ? 18.234 28.688 -3.344 1 78.69 208 TYR A C 1
ATOM 1614 O O . TYR A 1 208 ? 17.719 28.062 -4.27 1 78.69 208 TYR A O 1
ATOM 1622 N N . ALA A 1 209 ? 17.734 29.781 -2.861 1 77.12 209 ALA A N 1
ATOM 1623 C CA . ALA A 1 209 ? 16.5 30.359 -3.369 1 77.12 209 ALA A CA 1
ATOM 1624 C C . ALA A 1 209 ? 16.766 31.266 -4.57 1 77.12 209 ALA A C 1
ATOM 1626 O O . ALA A 1 209 ? 15.836 31.766 -5.195 1 77.12 209 ALA A O 1
ATOM 1627 N N . GLY A 1 210 ? 18.062 31.516 -4.836 1 81.38 210 GLY A N 1
ATOM 1628 C CA . GLY A 1 210 ? 18.438 32.406 -5.922 1 81.38 210 GLY A CA 1
ATOM 1629 C C . GLY A 1 210 ? 18.203 33.875 -5.602 1 81.38 210 GLY A C 1
ATOM 1630 O O . GLY A 1 210 ? 17.828 34.656 -6.48 1 81.38 210 GLY A O 1
ATOM 1631 N N . MET A 1 211 ? 18.281 34.219 -4.305 1 80.44 211 MET A N 1
ATOM 1632 C CA . MET A 1 211 ? 18.062 35.594 -3.84 1 80.44 211 MET A CA 1
ATOM 1633 C C . MET A 1 211 ? 19.234 36.062 -2.98 1 80.44 211 MET A C 1
ATOM 1635 O O . MET A 1 211 ? 20.094 35.25 -2.598 1 80.44 211 MET A O 1
ATOM 1639 N N . ASN A 1 212 ? 19.438 37.375 -2.844 1 84.62 212 ASN A N 1
ATOM 1640 C CA . ASN A 1 212 ? 20.328 37.875 -1.796 1 84.62 212 ASN A CA 1
ATOM 1641 C C . ASN A 1 212 ? 19.656 37.844 -0.429 1 84.62 212 ASN A C 1
ATOM 1643 O O . ASN A 1 212 ? 18.422 37.781 -0.342 1 84.62 212 ASN A O 1
ATOM 1647 N N . PRO A 1 213 ? 20.406 37.812 0.631 1 84.5 213 PRO A N 1
ATOM 1648 C CA . PRO A 1 213 ? 19.875 37.656 1.979 1 84.5 213 PRO A CA 1
ATOM 1649 C C . PRO A 1 213 ? 18.812 38.688 2.32 1 84.5 213 PRO A C 1
ATOM 1651 O O . PRO A 1 213 ? 17.766 38.344 2.891 1 84.5 213 PRO A O 1
ATOM 1654 N N . ALA A 1 214 ? 19.016 39.938 1.896 1 84 214 ALA A N 1
ATOM 1655 C CA . ALA A 1 214 ? 18.062 41 2.215 1 84 214 ALA A CA 1
ATOM 1656 C C . ALA A 1 214 ? 16.734 40.781 1.509 1 84 214 ALA A C 1
ATOM 1658 O O . ALA A 1 214 ? 15.672 40.906 2.121 1 84 214 ALA A O 1
ATOM 1659 N N . SER A 1 215 ? 16.766 40.469 0.236 1 86.62 215 SER A N 1
ATOM 1660 C CA . SER A 1 215 ? 15.555 40.188 -0.548 1 86.62 215 SER A CA 1
ATOM 1661 C C . SER A 1 215 ? 14.805 38.969 -0.017 1 86.62 215 SER A C 1
ATOM 1663 O O . SER A 1 215 ? 13.578 38.969 0.023 1 86.62 215 SER A O 1
ATOM 1665 N N . LEU A 1 216 ? 15.633 38.031 0.387 1 86 216 LEU A N 1
ATOM 1666 C CA . LEU A 1 216 ? 15.016 36.844 0.938 1 86 216 LEU A CA 1
ATOM 1667 C C . LEU A 1 216 ? 14.258 37.156 2.219 1 86 216 LEU A C 1
ATOM 1669 O O . LEU A 1 216 ? 13.102 36.75 2.377 1 86 216 LEU A O 1
ATOM 1673 N N . CYS A 1 217 ? 14.898 37.906 3.115 1 80.69 217 CYS A N 1
ATOM 1674 C CA . CYS A 1 217 ? 14.266 38.219 4.387 1 80.69 217 CYS A CA 1
ATOM 1675 C C . CYS A 1 217 ? 12.969 39 4.172 1 80.69 217 CYS A C 1
ATOM 1677 O O . CYS A 1 217 ? 11.945 38.688 4.789 1 80.69 217 CYS A O 1
ATOM 1679 N N . ARG A 1 218 ? 13.008 39.938 3.244 1 79.06 218 ARG A N 1
ATOM 1680 C CA . ARG A 1 218 ? 11.836 40.75 2.967 1 79.06 218 ARG A CA 1
ATOM 1681 C C . ARG A 1 218 ? 10.711 39.906 2.359 1 79.06 218 ARG A C 1
ATOM 1683 O O . ARG A 1 218 ? 9.562 40 2.805 1 79.06 218 ARG A O 1
ATOM 1690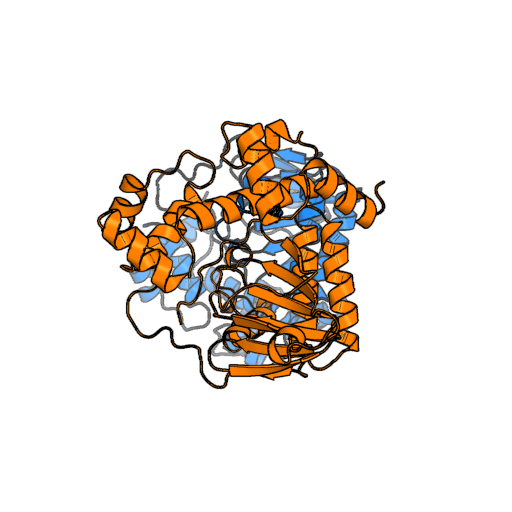 N N . ALA A 1 219 ? 11.086 39.156 1.433 1 79 219 ALA A N 1
ATOM 1691 C CA . ALA A 1 219 ? 10.102 38.344 0.723 1 79 219 ALA A CA 1
ATOM 1692 C C . ALA A 1 219 ? 9.484 37.281 1.649 1 79 219 ALA A C 1
ATOM 1694 O O . ALA A 1 219 ? 8.281 37.031 1.586 1 79 219 ALA A O 1
ATOM 1695 N N . PHE A 1 220 ? 10.328 36.719 2.439 1 79.25 220 PHE A N 1
ATOM 1696 C CA . PHE A 1 220 ? 9.867 35.688 3.375 1 79.25 220 PHE A CA 1
ATOM 1697 C C . PHE A 1 220 ? 8.891 36.281 4.383 1 79.25 220 PHE A C 1
ATOM 1699 O O . PHE A 1 220 ? 7.832 35.688 4.641 1 79.25 220 PHE A O 1
ATOM 1706 N N . ARG A 1 221 ? 9.188 37.469 4.918 1 75.12 221 ARG A N 1
ATOM 1707 C CA . ARG A 1 221 ? 8.32 38.125 5.891 1 75.12 221 ARG A CA 1
ATOM 1708 C C . ARG A 1 221 ? 6.992 38.531 5.258 1 75.12 221 ARG A C 1
ATOM 1710 O O . ARG A 1 221 ? 5.934 38.375 5.871 1 75.12 221 ARG A O 1
ATOM 1717 N N . ARG A 1 222 ? 7.055 39 4.113 1 70 222 ARG A N 1
ATOM 1718 C CA . ARG A 1 222 ? 5.852 39.406 3.402 1 70 222 ARG A CA 1
ATOM 1719 C C . ARG A 1 222 ? 4.906 38.25 3.191 1 70 222 ARG A C 1
ATOM 1721 O O . ARG A 1 222 ? 3.688 38.375 3.314 1 70 222 ARG A O 1
ATOM 1728 N N . ARG A 1 223 ? 5.629 37.188 3.043 1 63.59 223 ARG A N 1
ATOM 1729 C CA . ARG A 1 223 ? 4.84 36 2.684 1 63.59 223 ARG A CA 1
ATOM 1730 C C . ARG A 1 223 ? 4.352 35.281 3.93 1 63.59 223 ARG A C 1
ATOM 1732 O O . ARG A 1 223 ? 3.266 34.688 3.928 1 63.59 223 ARG A O 1
ATOM 1739 N N . THR A 1 224 ? 5.152 35.281 4.953 1 62.34 224 THR A N 1
ATOM 1740 C CA . THR A 1 224 ? 4.852 34.406 6.082 1 62.34 224 THR A CA 1
ATOM 1741 C C . THR A 1 224 ? 4.531 35.25 7.328 1 62.34 224 THR A C 1
ATOM 1743 O O . THR A 1 224 ? 4.086 34.688 8.344 1 62.34 224 THR A O 1
ATOM 1746 N N . ASP A 1 225 ? 4.688 36.5 7.301 1 62.78 225 ASP A N 1
ATOM 1747 C CA . ASP A 1 225 ? 4.551 37.438 8.398 1 62.78 225 ASP A CA 1
ATOM 1748 C C . ASP A 1 225 ? 5.531 37.125 9.523 1 62.78 225 ASP A C 1
ATOM 1750 O O . ASP A 1 225 ? 5.348 37.562 10.664 1 62.78 225 ASP A O 1
ATOM 1754 N N . LYS A 1 226 ? 6.512 36.312 9.227 1 71 226 LYS A N 1
ATOM 1755 C CA . LYS A 1 226 ? 7.547 35.969 10.195 1 71 226 LYS A CA 1
ATOM 1756 C C . LYS A 1 226 ? 8.93 36 9.555 1 71 226 LYS A C 1
ATOM 1758 O O . LYS A 1 226 ? 9.055 35.938 8.328 1 71 226 LYS A O 1
ATOM 1763 N N . SER A 1 227 ? 9.938 36.25 10.438 1 80.81 227 SER A N 1
ATOM 1764 C CA . SER A 1 227 ? 11.305 36.156 9.93 1 80.81 227 SER A CA 1
ATOM 1765 C C . SER A 1 227 ? 11.695 34.719 9.641 1 80.81 227 SER A C 1
ATOM 1767 O O . SER A 1 227 ? 11.094 33.781 10.188 1 80.81 227 SER A O 1
ATOM 1769 N N . ILE A 1 228 ? 12.672 34.5 8.82 1 80.75 228 ILE A N 1
ATOM 1770 C CA . ILE A 1 228 ? 13.18 33.188 8.453 1 80.75 228 ILE A CA 1
ATOM 1771 C C . ILE A 1 228 ? 13.633 32.438 9.703 1 80.75 228 ILE A C 1
ATOM 1773 O O . ILE A 1 228 ? 13.383 31.25 9.844 1 80.75 228 ILE A O 1
ATOM 1777 N N . PHE A 1 229 ? 14.219 33.125 10.602 1 80.94 229 PHE A N 1
ATOM 1778 C CA . PHE A 1 229 ? 14.758 32.469 11.781 1 80.94 229 PHE A CA 1
ATOM 1779 C C . PHE A 1 229 ? 13.648 32.125 12.773 1 80.94 229 PHE A C 1
ATOM 1781 O O . PHE A 1 229 ? 13.711 31.125 13.477 1 80.94 229 PHE A O 1
ATOM 1788 N N . ARG A 1 230 ? 12.609 33 12.82 1 79.75 230 ARG A N 1
ATOM 1789 C CA . ARG A 1 230 ? 11.453 32.625 13.625 1 79.75 230 ARG A CA 1
ATOM 1790 C C . ARG A 1 230 ? 10.797 31.359 13.086 1 79.75 230 ARG A C 1
ATOM 1792 O O . ARG A 1 230 ? 10.43 30.469 13.859 1 79.75 230 ARG A O 1
ATOM 1799 N N . TYR A 1 231 ? 10.727 31.297 11.828 1 80.19 231 TYR A N 1
ATOM 1800 C CA . TYR A 1 231 ? 10.172 30.109 11.188 1 80.19 231 TYR A CA 1
ATOM 1801 C C . TYR A 1 231 ? 11.031 28.891 11.469 1 80.19 231 TYR A C 1
ATOM 1803 O O . TYR A 1 231 ? 10.508 27.812 11.781 1 80.19 231 TYR A O 1
ATOM 1811 N N . LEU A 1 232 ? 12.344 29.062 11.297 1 82.75 232 LEU A N 1
ATOM 1812 C CA . LEU A 1 232 ? 13.289 28 11.609 1 82.75 232 LEU A CA 1
ATOM 1813 C C . LEU A 1 232 ? 13.102 27.516 13.039 1 82.75 232 LEU A C 1
ATOM 1815 O O . LEU A 1 232 ? 13.07 26.312 13.297 1 82.75 232 LEU A O 1
ATOM 1819 N N . THR A 1 233 ? 12.922 28.422 13.914 1 84.88 233 THR A N 1
ATOM 1820 C CA . THR A 1 233 ? 12.719 28.094 15.328 1 84.88 233 THR A CA 1
ATOM 1821 C C . THR A 1 233 ? 11.453 27.266 15.516 1 84.88 233 THR A C 1
ATOM 1823 O O . THR A 1 233 ? 11.469 26.25 16.219 1 84.88 233 THR A O 1
ATOM 1826 N N . GLU A 1 234 ? 10.438 27.672 14.914 1 80 234 GLU A N 1
ATOM 1827 C CA . GLU A 1 234 ? 9.172 26.953 15.039 1 80 234 GLU A CA 1
ATOM 1828 C C . GLU A 1 234 ? 9.281 25.531 14.484 1 80 234 GLU A C 1
ATOM 1830 O O . GLU A 1 234 ? 8.773 24.594 15.086 1 80 234 GLU A O 1
ATOM 1835 N N . MET A 1 235 ? 9.969 25.422 13.391 1 79.12 235 MET A N 1
ATOM 1836 C CA . MET A 1 235 ? 10.195 24.109 12.805 1 79.12 235 MET A CA 1
ATOM 1837 C C . MET A 1 235 ? 10.969 23.203 13.766 1 79.12 235 MET A C 1
ATOM 1839 O O . MET A 1 235 ? 10.609 22.047 13.961 1 79.12 235 MET A O 1
ATOM 1843 N N . ARG A 1 236 ? 12.016 23.734 14.266 1 84.38 236 ARG A N 1
ATOM 1844 C CA . ARG A 1 236 ? 12.867 22.969 15.172 1 84.38 236 ARG A CA 1
ATOM 1845 C C . ARG A 1 236 ? 12.117 22.578 16.438 1 84.38 236 ARG A C 1
ATOM 1847 O O . ARG A 1 236 ? 12.211 21.438 16.906 1 84.38 236 ARG A O 1
ATOM 1854 N N . VAL A 1 237 ? 11.344 23.5 16.938 1 83.25 237 VAL A N 1
ATOM 1855 C CA . VAL A 1 237 ? 10.594 23.234 18.172 1 83.25 237 VAL A CA 1
ATOM 1856 C C . VAL A 1 237 ? 9.5 22.203 17.891 1 83.25 237 VAL A C 1
ATOM 1858 O O . VAL A 1 237 ? 9.242 21.328 18.719 1 83.25 237 VAL A O 1
ATOM 1861 N N . GLU A 1 238 ? 8.883 22.344 16.812 1 73.56 238 GLU A N 1
ATOM 1862 C CA . GLU A 1 238 ? 7.871 21.344 16.438 1 73.56 238 GLU A CA 1
ATOM 1863 C C . GLU A 1 238 ? 8.469 19.953 16.359 1 73.56 238 GLU A C 1
ATOM 1865 O O . GLU A 1 238 ? 7.863 18.984 16.828 1 73.56 238 GLU A O 1
ATOM 1870 N N . TYR A 1 239 ? 9.57 19.828 15.773 1 75.62 239 TYR A N 1
ATOM 1871 C CA . TYR A 1 239 ? 10.281 18.547 15.703 1 75.62 239 TYR A CA 1
ATOM 1872 C C . TYR A 1 239 ? 10.617 18.031 17.094 1 75.62 239 TYR A C 1
ATOM 1874 O O . TYR A 1 239 ? 10.453 16.844 17.375 1 75.62 239 TYR A O 1
ATOM 1882 N N . ALA A 1 240 ? 11.008 18.938 17.906 1 81.69 240 ALA A N 1
ATOM 1883 C CA . ALA A 1 240 ? 11.328 18.594 19.297 1 81.69 240 ALA A CA 1
ATOM 1884 C C . ALA A 1 240 ? 10.094 18.078 20.031 1 81.69 240 ALA A C 1
ATOM 1886 O O . ALA A 1 240 ? 10.172 17.094 20.781 1 81.69 240 ALA A O 1
ATOM 1887 N N . CYS A 1 241 ? 9.031 18.734 19.766 1 76.31 241 CYS A N 1
ATOM 1888 C CA . CYS A 1 241 ? 7.785 18.297 20.391 1 76.31 241 CYS A CA 1
ATOM 1889 C C . CYS A 1 241 ? 7.434 16.875 19.984 1 76.31 241 CYS A C 1
ATOM 1891 O O . CYS A 1 241 ? 7.012 16.078 20.812 1 76.31 241 CYS A O 1
ATOM 1893 N N . LYS A 1 242 ? 7.695 16.594 18.844 1 67.62 242 LYS A N 1
ATOM 1894 C CA . LYS A 1 242 ? 7.434 15.25 18.328 1 67.62 242 LYS A CA 1
ATOM 1895 C C . LYS A 1 242 ? 8.312 14.211 19.016 1 67.62 242 LYS A C 1
ATOM 1897 O O . LYS A 1 242 ? 7.836 13.148 19.406 1 67.62 242 LYS A O 1
ATOM 1902 N N . LEU A 1 243 ? 9.547 14.586 19.109 1 72.38 243 LEU A N 1
ATOM 1903 C CA . LEU A 1 243 ? 10.484 13.672 19.75 1 72.38 243 LEU A CA 1
ATOM 1904 C C . LEU A 1 243 ? 10.133 13.484 21.219 1 72.38 243 LEU A C 1
ATOM 1906 O O . LEU A 1 243 ? 10.25 12.383 21.766 1 72.38 243 LEU A O 1
ATOM 1910 N N . LEU A 1 244 ? 9.641 14.57 21.797 1 76.94 244 LEU A N 1
ATOM 1911 C CA . LEU A 1 244 ? 9.258 14.508 23.203 1 76.94 244 LEU A CA 1
ATOM 1912 C C . LEU A 1 244 ? 8.055 13.586 23.391 1 76.94 244 LEU A C 1
ATOM 1914 O O . LEU A 1 244 ? 7.961 12.898 24.406 1 76.94 244 LEU A O 1
ATOM 1918 N N . ALA A 1 245 ? 7.273 13.586 22.406 1 64.75 245 ALA A N 1
ATOM 1919 C CA . ALA A 1 245 ? 6.031 12.82 22.516 1 64.75 245 ALA A CA 1
ATOM 1920 C C . ALA A 1 245 ? 6.266 11.352 22.172 1 64.75 245 ALA A C 1
ATOM 1922 O O . ALA A 1 245 ? 5.57 10.477 22.688 1 64.75 245 ALA A O 1
ATOM 1923 N N . HIS A 1 246 ? 7.258 11.102 21.422 1 59.66 246 HIS A N 1
ATOM 1924 C CA . HIS A 1 246 ? 7.262 9.773 20.812 1 59.66 246 HIS A CA 1
ATOM 1925 C C . HIS A 1 246 ? 8.586 9.062 21.047 1 59.66 246 HIS A C 1
ATOM 1927 O O . HIS A 1 246 ? 8.844 8 20.484 1 59.66 246 HIS A O 1
ATOM 1933 N N . SER A 1 247 ? 9.469 9.742 21.734 1 64.81 247 SER A N 1
ATOM 1934 C CA . SER A 1 247 ? 10.758 9.117 22 1 64.81 247 SER A CA 1
ATOM 1935 C C . SER A 1 247 ? 11.102 9.172 23.484 1 64.81 247 SER A C 1
ATOM 1937 O O . SER A 1 247 ? 10.445 9.883 24.25 1 64.81 247 SER A O 1
ATOM 1939 N N . LYS A 1 248 ? 12.039 8.297 23.844 1 74.44 248 LYS A N 1
ATOM 1940 C CA . LYS A 1 248 ? 12.516 8.312 25.219 1 74.44 248 LYS A CA 1
ATOM 1941 C C . LYS A 1 248 ? 13.828 9.078 25.344 1 74.44 248 LYS A C 1
ATOM 1943 O O . LYS A 1 248 ? 14.523 8.984 26.344 1 74.44 248 LYS A O 1
ATOM 1948 N N . GLN A 1 249 ? 14.125 9.875 24.359 1 80.38 249 GLN A N 1
ATOM 1949 C CA . GLN A 1 249 ? 15.359 10.648 24.359 1 80.38 249 GLN A CA 1
ATOM 1950 C C . GLN A 1 249 ? 15.32 11.742 25.422 1 80.38 249 GLN A C 1
ATOM 1952 O O . GLN A 1 249 ? 14.242 12.219 25.797 1 80.38 249 GLN A O 1
ATOM 1957 N N . THR A 1 250 ? 16.531 12.016 25.969 1 86.75 250 THR A N 1
ATOM 1958 C CA . THR A 1 250 ? 16.609 13.109 26.938 1 86.75 250 THR A CA 1
ATOM 1959 C C . THR A 1 250 ? 16.359 14.453 26.25 1 86.75 250 THR A C 1
ATOM 1961 O O . THR A 1 250 ? 16.5 14.57 25.031 1 86.75 250 THR A O 1
ATOM 1964 N N . VAL A 1 251 ? 16.031 15.414 27.062 1 89.88 251 VAL A N 1
ATOM 1965 C CA . VAL A 1 251 ? 15.781 16.75 26.547 1 89.88 251 VAL A CA 1
ATOM 1966 C C . VAL A 1 251 ? 17.016 17.266 25.812 1 89.88 251 VAL A C 1
ATOM 1968 O O . VAL A 1 251 ? 16.922 17.906 24.766 1 89.88 251 VAL A O 1
ATOM 1971 N N . SER A 1 252 ? 18.203 16.906 26.375 1 89.56 252 SER A N 1
ATOM 1972 C CA . SER A 1 252 ? 19.453 17.344 25.75 1 89.56 252 SER A CA 1
ATOM 1973 C C . SER A 1 252 ? 19.641 16.688 24.391 1 89.56 252 SER A C 1
ATOM 1975 O O . SER A 1 252 ? 20.031 17.359 23.422 1 89.56 252 SER A O 1
ATOM 1977 N N . GLN A 1 253 ? 19.359 15.469 24.25 1 87.75 253 GLN A N 1
ATOM 1978 C CA . GLN A 1 253 ? 19.469 14.758 22.984 1 87.75 253 GLN A CA 1
ATOM 1979 C C . GLN A 1 253 ? 18.484 15.32 21.953 1 87.75 253 GLN A C 1
ATOM 1981 O O . GLN A 1 253 ? 18.844 15.508 20.797 1 87.75 253 GLN A O 1
ATOM 1986 N N . ILE A 1 254 ? 17.328 15.586 22.453 1 87.75 254 ILE A N 1
ATOM 1987 C CA . ILE A 1 254 ? 16.281 16.109 21.578 1 87.75 254 ILE A CA 1
ATOM 1988 C C . ILE A 1 254 ? 16.656 17.5 21.078 1 87.75 254 ILE A C 1
ATOM 1990 O O . ILE A 1 254 ? 16.469 17.812 19.906 1 87.75 254 ILE A O 1
ATOM 1994 N N . ALA A 1 255 ? 17.203 18.281 21.969 1 89.31 255 ALA A N 1
ATOM 1995 C CA . ALA A 1 255 ? 17.656 19.609 21.562 1 89.31 255 ALA A CA 1
ATOM 1996 C C . ALA A 1 255 ? 18.688 19.531 20.438 1 89.31 255 ALA A C 1
ATOM 1998 O O . ALA A 1 255 ? 18.547 20.203 19.422 1 89.31 255 ALA A O 1
ATOM 1999 N N . TYR A 1 256 ? 19.609 18.609 20.562 1 85.25 256 TYR A N 1
ATOM 2000 C CA . TYR A 1 256 ? 20.656 18.438 19.562 1 85.25 256 TYR A CA 1
ATOM 2001 C C . TYR A 1 256 ? 20.094 17.906 18.25 1 85.25 256 TYR A C 1
ATOM 2003 O O . TYR A 1 256 ? 20.406 18.422 17.172 1 85.25 256 TYR A O 1
ATOM 2011 N N . GLU A 1 257 ? 19.234 16.984 18.375 1 81.75 257 GLU A N 1
ATOM 2012 C CA . GLU A 1 257 ? 18.641 16.375 17.203 1 81.75 257 GLU A CA 1
ATOM 2013 C C . GLU A 1 257 ? 17.75 17.359 16.453 1 81.75 257 GLU A C 1
ATOM 2015 O O . GLU A 1 257 ? 17.5 17.203 15.258 1 81.75 257 GLU A O 1
ATOM 2020 N N . SER A 1 258 ? 17.312 18.312 17.172 1 84.5 258 SER A N 1
ATOM 2021 C CA . SER A 1 258 ? 16.391 19.281 16.578 1 84.5 258 SER A CA 1
ATOM 2022 C C . SER A 1 258 ? 17.156 20.469 15.992 1 84.5 258 SER A C 1
ATOM 2024 O O . SER A 1 258 ? 16.547 21.406 15.477 1 84.5 258 SER A O 1
ATOM 2026 N N . GLY A 1 259 ? 18.453 20.5 16.094 1 85.81 259 GLY A N 1
ATOM 2027 C CA . GLY A 1 259 ? 19.266 21.5 15.422 1 85.81 259 GLY A CA 1
ATOM 2028 C C . GLY A 1 259 ? 19.859 22.531 16.359 1 85.81 259 GLY A C 1
ATOM 2029 O O . GLY A 1 259 ? 20.422 23.531 15.922 1 85.81 259 GLY A O 1
ATOM 2030 N N . TYR A 1 260 ? 19.75 22.328 17.656 1 87.88 260 TYR A N 1
ATOM 2031 C CA . TYR A 1 260 ? 20.297 23.266 18.625 1 87.88 260 TYR A CA 1
ATOM 2032 C C . TYR A 1 260 ? 21.656 22.797 19.125 1 87.88 260 TYR A C 1
ATOM 2034 O O . TYR A 1 260 ? 21.875 21.609 19.312 1 87.88 260 TYR A O 1
ATOM 2042 N N . ASN A 1 261 ? 22.609 23.797 19.266 1 81.31 261 ASN A N 1
ATOM 2043 C CA . ASN A 1 261 ? 23.922 23.484 19.828 1 81.31 261 ASN A CA 1
ATOM 2044 C C . ASN A 1 261 ? 24.078 24.047 21.25 1 81.31 261 ASN A C 1
ATOM 2046 O O . ASN A 1 261 ? 25.172 24.016 21.812 1 81.31 261 ASN A O 1
ATOM 2050 N N . ASN A 1 262 ? 23.031 24.594 21.719 1 84.56 262 ASN A N 1
ATOM 2051 C CA . ASN A 1 262 ? 22.969 25.203 23.047 1 84.56 262 ASN A CA 1
ATOM 2052 C C . ASN A 1 262 ? 21.625 24.922 23.719 1 84.56 262 ASN A C 1
ATOM 2054 O O . ASN A 1 262 ? 20.578 25.375 23.266 1 84.56 262 ASN A O 1
ATOM 2058 N N . LEU A 1 263 ? 21.766 24.234 24.922 1 89.62 263 LEU A N 1
ATOM 2059 C CA . LEU A 1 263 ? 20.562 23.766 25.609 1 89.62 263 LEU A CA 1
ATOM 2060 C C . LEU A 1 263 ? 19.781 24.953 26.156 1 89.62 263 LEU A C 1
ATOM 2062 O O . LEU A 1 263 ? 18.547 24.953 26.109 1 89.62 263 LEU A O 1
ATOM 2066 N N . SER A 1 264 ? 20.469 25.906 26.672 1 90.44 264 SER A N 1
ATOM 2067 C CA . SER A 1 264 ? 19.781 27.078 27.203 1 90.44 264 SER A CA 1
ATOM 2068 C C . SER A 1 264 ? 19 27.797 26.109 1 90.44 264 SER A C 1
ATOM 2070 O O . SER A 1 264 ? 17.875 28.25 26.344 1 90.44 264 SER A O 1
ATOM 2072 N N . HIS A 1 265 ? 19.656 27.891 24.969 1 90.5 265 HIS A N 1
ATOM 2073 C CA . HIS A 1 265 ? 18.984 28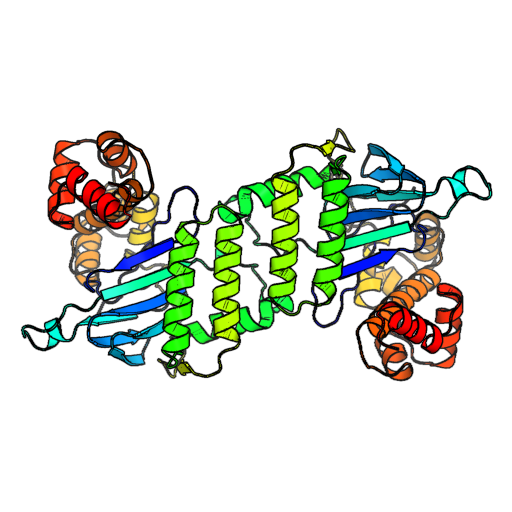.516 23.828 1 90.5 265 HIS A CA 1
ATOM 2074 C C . HIS A 1 265 ? 17.781 27.719 23.391 1 90.5 265 HIS A C 1
ATOM 2076 O O . HIS A 1 265 ? 16.719 28.281 23.078 1 90.5 265 HIS A O 1
ATOM 2082 N N . PHE A 1 266 ? 17.906 26.438 23.328 1 93.62 266 PHE A N 1
ATOM 2083 C CA . PHE A 1 266 ? 16.797 25.562 23 1 93.62 266 PHE A CA 1
ATOM 2084 C C . PHE A 1 266 ? 15.641 25.766 23.984 1 93.62 266 PHE A C 1
ATOM 2086 O O . PHE A 1 266 ? 14.5 25.984 23.578 1 93.62 266 PHE A O 1
ATOM 2093 N N . ASN A 1 267 ? 15.945 25.719 25.281 1 90.75 267 ASN A N 1
ATOM 2094 C CA . ASN A 1 267 ? 14.914 25.828 26.312 1 90.75 267 ASN A CA 1
ATOM 2095 C C . ASN A 1 267 ? 14.164 27.156 26.203 1 90.75 267 ASN A C 1
ATOM 2097 O O . ASN A 1 267 ? 12.945 27.203 26.344 1 90.75 267 ASN A O 1
ATOM 2101 N N . ARG A 1 268 ? 14.875 28.203 25.906 1 89.38 268 ARG A N 1
ATOM 2102 C CA . ARG A 1 268 ? 14.273 29.516 25.781 1 89.38 268 ARG A CA 1
ATOM 2103 C C . ARG A 1 268 ? 13.328 29.562 24.578 1 89.38 268 ARG A C 1
ATOM 2105 O O . ARG A 1 268 ? 12.195 30.031 24.703 1 89.38 268 ARG A O 1
ATOM 2112 N N . GLN A 1 269 ? 13.758 29.109 23.453 1 89.12 269 GLN A N 1
ATOM 2113 C CA . GLN A 1 269 ? 12.945 29.141 22.234 1 89.12 269 GLN A CA 1
ATOM 2114 C C . GLN A 1 269 ? 11.758 28.203 22.344 1 89.12 269 GLN A C 1
ATOM 2116 O O . GLN A 1 269 ? 10.664 28.516 21.859 1 89.12 269 GLN A O 1
ATOM 2121 N N . PHE A 1 270 ? 11.961 27.047 22.953 1 90.31 270 PHE A N 1
ATOM 2122 C CA . PHE A 1 270 ? 10.883 26.078 23.156 1 90.31 270 PHE A CA 1
ATOM 2123 C C . PHE A 1 270 ? 9.742 26.703 23.953 1 90.31 270 PHE A C 1
ATOM 2125 O O . PHE A 1 270 ? 8.578 26.625 23.562 1 90.31 270 PHE A O 1
ATOM 2132 N N . ARG A 1 271 ? 10.172 27.375 25.016 1 85.56 271 ARG A N 1
ATOM 2133 C CA . ARG A 1 271 ? 9.18 28.031 25.875 1 85.56 271 ARG A CA 1
ATOM 2134 C C . ARG A 1 271 ? 8.477 29.156 25.141 1 85.56 271 ARG A C 1
ATOM 2136 O O . ARG A 1 271 ? 7.277 29.359 25.297 1 85.56 271 ARG A O 1
ATOM 2143 N N . ALA A 1 272 ? 9.195 29.859 24.422 1 80.62 272 ALA A N 1
ATOM 2144 C CA . ALA A 1 272 ? 8.633 30.984 23.672 1 80.62 272 ALA A CA 1
ATOM 2145 C C . ALA A 1 272 ? 7.57 30.516 22.688 1 80.62 272 ALA A C 1
ATOM 2147 O O . ALA A 1 272 ? 6.57 31.203 22.469 1 80.62 272 ALA A O 1
ATOM 2148 N N . VAL A 1 273 ? 7.809 29.359 22.156 1 79.06 273 VAL A N 1
ATOM 2149 C CA . VAL A 1 273 ? 6.926 28.859 21.125 1 79.06 273 VAL A CA 1
ATOM 2150 C C . VAL A 1 273 ? 5.758 28.094 21.75 1 79.06 273 VAL A C 1
ATOM 2152 O O . VAL A 1 273 ? 4.609 28.266 21.328 1 79.06 273 VAL A O 1
ATOM 2155 N N . THR A 1 274 ? 6.035 27.266 22.812 1 76.56 274 THR A N 1
ATOM 2156 C CA . THR A 1 274 ? 5.031 26.344 23.328 1 76.56 274 THR A CA 1
ATOM 2157 C C . THR A 1 274 ? 4.438 26.859 24.625 1 76.56 274 THR A C 1
ATOM 2159 O O . THR A 1 274 ? 3.416 26.344 25.094 1 76.56 274 THR A O 1
ATOM 2162 N N . HIS A 1 275 ? 5.137 27.828 25.188 1 75.38 275 HIS A N 1
ATOM 2163 C CA . HIS A 1 275 ? 4.781 28.438 26.469 1 75.38 275 HIS A CA 1
ATOM 2164 C C . HIS A 1 275 ? 4.957 27.438 27.609 1 75.38 275 HIS A C 1
ATOM 2166 O O . HIS A 1 275 ? 4.387 27.625 28.688 1 75.38 275 HIS A O 1
ATOM 2172 N N . ARG A 1 276 ? 5.746 26.359 27.375 1 80.62 276 ARG A N 1
ATOM 2173 C CA . ARG A 1 276 ? 6.109 25.359 28.375 1 80.62 276 ARG A CA 1
ATOM 2174 C C . ARG A 1 276 ? 7.574 24.953 28.234 1 80.62 276 ARG A C 1
ATOM 2176 O O . ARG A 1 276 ? 8.188 25.156 27.188 1 80.62 276 ARG A O 1
ATOM 2183 N N . THR A 1 277 ? 8.125 24.438 29.359 1 89.81 277 THR A N 1
ATOM 2184 C CA . THR A 1 277 ? 9.445 23.828 29.234 1 89.81 277 THR A CA 1
ATOM 2185 C C . THR A 1 277 ? 9.336 22.453 28.562 1 89.81 277 THR A C 1
ATOM 2187 O O . THR A 1 277 ? 8.273 21.828 28.562 1 89.81 277 THR A O 1
ATOM 2190 N N . PRO A 1 278 ? 10.469 22.094 27.906 1 89.56 278 PRO A N 1
ATOM 2191 C CA . PRO A 1 278 ? 10.438 20.75 27.281 1 89.56 278 PRO A CA 1
ATOM 2192 C C . PRO A 1 278 ? 10.023 19.656 28.266 1 89.56 278 PRO A C 1
ATOM 2194 O O . PRO A 1 278 ? 9.234 18.781 27.922 1 89.56 278 PRO A O 1
ATOM 2197 N N . SER A 1 279 ? 10.516 19.672 29.453 1 88.44 279 SER A N 1
ATOM 2198 C CA . SER A 1 279 ? 10.18 18.688 30.469 1 88.44 279 SER A CA 1
ATOM 2199 C C . SER A 1 279 ? 8.703 18.734 30.828 1 88.44 279 SER A C 1
ATOM 2201 O O . SER A 1 279 ? 8.055 17.703 30.969 1 88.44 279 SER A O 1
ATOM 2203 N N . ASP A 1 280 ? 8.141 19.906 30.984 1 82.38 280 ASP A N 1
ATOM 2204 C CA . ASP A 1 280 ? 6.723 20.078 31.281 1 82.38 280 ASP A CA 1
ATOM 2205 C C . ASP A 1 280 ? 5.859 19.578 30.125 1 82.38 280 ASP A C 1
ATOM 2207 O O . ASP A 1 280 ? 4.809 18.969 30.344 1 82.38 280 ASP A O 1
ATOM 2211 N N . TYR A 1 281 ? 6.293 19.922 28.938 1 80.88 281 TYR A N 1
ATOM 2212 C CA . TYR A 1 281 ? 5.59 19.469 27.75 1 80.88 281 TYR A CA 1
ATOM 2213 C C . TYR A 1 281 ? 5.48 17.953 27.719 1 80.88 281 TYR A C 1
ATOM 2215 O O . TYR A 1 281 ? 4.402 17.406 27.469 1 80.88 281 TYR A O 1
ATOM 2223 N N . ARG A 1 282 ? 6.594 17.234 27.922 1 81.56 282 ARG A N 1
ATOM 2224 C CA . ARG A 1 282 ? 6.609 15.766 27.969 1 81.56 282 ARG A CA 1
ATOM 2225 C C . ARG A 1 282 ? 5.695 15.242 29.062 1 81.56 282 ARG A C 1
ATOM 2227 O O . ARG A 1 282 ? 4.965 14.266 28.859 1 81.56 282 ARG A O 1
ATOM 2234 N N . ARG A 1 283 ? 5.777 15.805 30.203 1 77.69 283 ARG A N 1
ATOM 2235 C CA . ARG A 1 283 ? 4.938 15.398 31.328 1 77.69 283 ARG A CA 1
ATOM 2236 C C . ARG A 1 283 ? 3.457 15.516 30.969 1 77.69 283 ARG A C 1
ATOM 2238 O O . ARG A 1 283 ? 2.656 14.648 31.328 1 77.69 283 ARG A O 1
ATOM 2245 N N . GLN A 1 284 ? 3.199 16.562 30.375 1 67.56 284 GLN A N 1
ATOM 2246 C CA . GLN A 1 284 ? 1.812 16.797 29.984 1 67.56 284 GLN A CA 1
ATOM 2247 C C . GLN A 1 284 ? 1.329 15.758 28.984 1 67.56 284 GLN A C 1
ATOM 2249 O O . GLN A 1 284 ? 0.21 15.25 29.094 1 67.56 284 GLN A O 1
ATOM 2254 N N . ILE A 1 285 ? 2.166 15.523 28.062 1 62.53 285 ILE A N 1
ATOM 2255 C CA . ILE A 1 285 ? 1.821 14.508 27.062 1 62.53 285 ILE A CA 1
ATOM 2256 C C . ILE A 1 285 ? 1.639 13.156 27.75 1 62.53 285 ILE A C 1
ATOM 2258 O O . ILE A 1 285 ? 0.688 12.43 27.453 1 62.53 285 ILE A O 1
ATOM 2262 N N . ASN A 1 286 ? 2.625 12.891 28.594 1 59.41 286 ASN A N 1
ATOM 2263 C CA . ASN A 1 286 ? 2.537 11.633 29.328 1 59.41 286 ASN A CA 1
ATOM 2264 C C . ASN A 1 286 ? 1.291 11.594 30.203 1 59.41 286 ASN A C 1
ATOM 2266 O O . ASN A 1 286 ? 0.668 10.539 30.359 1 59.41 286 ASN A O 1
ATOM 2270 N N . ALA A 1 287 ? 1.021 12.625 30.781 1 56.5 287 ALA A N 1
ATOM 2271 C CA . ALA A 1 287 ? -0.192 12.695 31.594 1 56.5 287 ALA A CA 1
ATOM 2272 C C . ALA A 1 287 ? -1.438 12.492 30.734 1 56.5 287 ALA A C 1
ATOM 2274 O O . ALA A 1 287 ? -2.371 11.797 31.141 1 56.5 287 ALA A O 1
ATOM 2275 N N . ASP A 1 288 ? -1.341 13.008 29.656 1 47.69 288 ASP A N 1
ATOM 2276 C CA . ASP A 1 288 ? -2.484 12.938 28.75 1 47.69 288 ASP A CA 1
ATOM 2277 C C . ASP A 1 288 ? -2.641 11.539 28.156 1 47.69 288 ASP A C 1
ATOM 2279 O O . ASP A 1 288 ? -3.758 11.102 27.875 1 47.69 288 ASP A O 1
ATOM 2283 N N . LEU A 1 289 ? -1.565 10.906 27.953 1 47.69 289 LEU A N 1
ATOM 2284 C CA . LEU A 1 289 ? -1.562 9.539 27.438 1 47.69 289 LEU A CA 1
ATOM 2285 C C . LEU A 1 289 ? -1.707 8.531 28.578 1 47.69 289 LEU A C 1
ATOM 2287 O O . LEU A 1 289 ? -1.802 7.324 28.344 1 47.69 289 LEU A O 1
ATOM 2291 N N . GLY A 1 290 ? -1.992 8.961 29.656 1 42.53 290 GLY A N 1
ATOM 2292 C CA . GLY A 1 290 ? -2.154 8.148 30.859 1 42.53 290 GLY A CA 1
ATOM 2293 C C . GLY A 1 290 ? -0.868 7.484 31.312 1 42.53 290 GLY A C 1
ATOM 2294 O O . GLY A 1 290 ? -0.9 6.477 32 1 42.53 290 GLY A O 1
ATOM 2295 N N . LEU A 1 291 ? 0.181 7.836 30.781 1 39.38 291 LEU A N 1
ATOM 2296 C CA . LEU A 1 291 ? 1.44 7.172 31.094 1 39.38 291 LEU A CA 1
ATOM 2297 C C . LEU A 1 291 ? 2.031 7.719 32.406 1 39.38 291 LEU A C 1
ATOM 2299 O O . LEU A 1 291 ? 3.018 7.184 32.906 1 39.38 291 LEU A O 1
ATOM 2303 N N . LEU A 1 292 ? 1.682 8.742 32.844 1 38.38 292 LEU A N 1
ATOM 2304 C CA . LEU A 1 292 ? 2.107 9.172 34.156 1 38.38 292 LEU A CA 1
ATOM 2305 C C . LEU A 1 292 ? 1.057 8.82 35.219 1 38.38 292 LEU A C 1
ATOM 2307 O O . LEU A 1 292 ? -0.144 8.906 34.938 1 38.38 292 LEU A O 1
ATOM 2311 N N . MET B 1 1 ? 17.641 -26.219 -19.156 1 39.53 1 MET B N 1
ATOM 2312 C CA . MET B 1 1 ? 16.188 -26.359 -19.328 1 39.53 1 MET B CA 1
ATOM 2313 C C . MET B 1 1 ? 15.508 -25 -19.266 1 39.53 1 MET B C 1
ATOM 2315 O O . MET B 1 1 ? 15.859 -24.156 -18.422 1 39.53 1 MET B O 1
ATOM 2319 N N . ALA B 1 2 ? 14.719 -24.609 -20.203 1 48.25 2 ALA B N 1
ATOM 2320 C CA . ALA B 1 2 ? 14.109 -23.297 -20.453 1 48.25 2 ALA B CA 1
ATOM 2321 C C . ALA B 1 2 ? 13.156 -22.922 -19.312 1 48.25 2 ALA B C 1
ATOM 2323 O O . ALA B 1 2 ? 12.469 -23.781 -18.766 1 48.25 2 ALA B O 1
ATOM 2324 N N . ILE B 1 3 ? 13.414 -22.016 -18.609 1 55.41 3 ILE B N 1
ATOM 2325 C CA . ILE B 1 3 ? 12.523 -21.453 -17.594 1 55.41 3 ILE B CA 1
ATOM 2326 C C . ILE B 1 3 ? 11.297 -20.828 -18.266 1 55.41 3 ILE B C 1
ATOM 2328 O O . ILE B 1 3 ? 11.438 -19.953 -19.125 1 55.41 3 ILE B O 1
ATOM 2332 N N . LEU B 1 4 ? 10.047 -21.406 -18.047 1 52.53 4 LEU B N 1
ATOM 2333 C CA . LEU B 1 4 ? 8.789 -20.906 -18.594 1 52.53 4 LEU B CA 1
ATOM 2334 C C . LEU B 1 4 ? 8.398 -19.594 -17.922 1 52.53 4 LEU B C 1
ATOM 2336 O O . LEU B 1 4 ? 8.398 -19.5 -16.688 1 52.53 4 LEU B O 1
ATOM 2340 N N . GLU B 1 5 ? 8.188 -18.469 -18.703 1 55.47 5 GLU B N 1
ATOM 2341 C CA . GLU B 1 5 ? 7.594 -17.25 -18.188 1 55.47 5 GLU B CA 1
ATOM 2342 C C . GLU B 1 5 ? 6.074 -17.359 -18.094 1 55.47 5 GLU B C 1
ATOM 2344 O O . GLU B 1 5 ? 5.383 -17.375 -19.109 1 55.47 5 GLU B O 1
ATOM 2349 N N . ARG B 1 6 ? 5.539 -17.484 -16.938 1 62.91 6 ARG B N 1
ATOM 2350 C CA . ARG B 1 6 ? 4.105 -17.656 -16.703 1 62.91 6 ARG B CA 1
ATOM 2351 C C . ARG B 1 6 ? 3.439 -16.328 -16.359 1 62.91 6 ARG B C 1
ATOM 2353 O O . ARG B 1 6 ? 3.984 -15.531 -15.594 1 62.91 6 ARG B O 1
ATOM 2360 N N . LYS B 1 7 ? 2.334 -15.969 -17.062 1 53.78 7 LYS B N 1
ATOM 2361 C CA . LYS B 1 7 ? 1.487 -14.844 -16.672 1 53.78 7 LYS B CA 1
ATOM 2362 C C . LYS B 1 7 ? 0.334 -15.297 -15.789 1 53.78 7 LYS B C 1
ATOM 2364 O O . LYS B 1 7 ? -0.436 -16.188 -16.172 1 53.78 7 LYS B O 1
ATOM 2369 N N . ILE B 1 8 ? 0.338 -14.844 -14.633 1 64.75 8 ILE B N 1
ATOM 2370 C CA . ILE B 1 8 ? -0.758 -15.133 -13.711 1 64.75 8 ILE B CA 1
ATOM 2371 C C . ILE B 1 8 ? -1.938 -14.211 -14.008 1 64.75 8 ILE B C 1
ATOM 2373 O O . ILE B 1 8 ? -1.783 -12.992 -14.047 1 64.75 8 ILE B O 1
ATOM 2377 N N . VAL B 1 9 ? -3.055 -14.797 -14.32 1 56.59 9 VAL B N 1
ATOM 2378 C CA . VAL B 1 9 ? -4.258 -14.031 -14.625 1 56.59 9 VAL B CA 1
ATOM 2379 C C . VAL B 1 9 ? -5.102 -13.867 -13.367 1 56.59 9 VAL B C 1
ATOM 2381 O O . VAL B 1 9 ? -5.457 -14.859 -12.719 1 56.59 9 VAL B O 1
ATOM 2384 N N . HIS B 1 10 ? -5.371 -12.609 -13.086 1 63.97 10 HIS B N 1
ATOM 2385 C CA . HIS B 1 10 ? -6.191 -12.289 -11.922 1 63.97 10 HIS B CA 1
ATOM 2386 C C . HIS B 1 10 ? -7.621 -11.953 -12.328 1 63.97 10 HIS B C 1
ATOM 2388 O O . HIS B 1 10 ? -7.902 -11.766 -13.508 1 63.97 10 HIS B O 1
ATOM 2394 N N . GLY B 1 11 ? -8.586 -12.047 -11.391 1 62.41 11 GLY B N 1
ATOM 2395 C CA . GLY B 1 11 ? -9.961 -11.648 -11.648 1 62.41 11 GLY B CA 1
ATOM 2396 C C . GLY B 1 11 ? -10.102 -10.195 -12.047 1 62.41 11 GLY B C 1
ATOM 2397 O O . GLY B 1 11 ? -9.172 -9.406 -11.867 1 62.41 11 GLY B O 1
ATOM 2398 N N . ALA B 1 12 ? -11.242 -9.875 -12.602 1 64.5 12 ALA B N 1
ATOM 2399 C CA . ALA B 1 12 ? -11.508 -8.531 -13.094 1 64.5 12 ALA B CA 1
ATOM 2400 C C . ALA B 1 12 ? -11.43 -7.508 -11.961 1 64.5 12 ALA B C 1
ATOM 2402 O O . ALA B 1 12 ? -11.031 -6.359 -12.18 1 64.5 12 ALA B O 1
ATOM 2403 N N . GLU B 1 13 ? -11.688 -7.973 -10.781 1 76.06 13 GLU B N 1
ATOM 2404 C CA . GLU B 1 13 ? -11.758 -7.023 -9.672 1 76.06 13 GLU B CA 1
ATOM 2405 C C . GLU B 1 13 ? -10.617 -7.258 -8.68 1 76.06 13 GLU B C 1
ATOM 2407 O O . GLU B 1 13 ? -10.734 -6.902 -7.504 1 76.06 13 GLU B O 1
ATOM 2412 N N . SER B 1 14 ? -9.617 -7.938 -9.203 1 87.38 14 SER B N 1
ATOM 2413 C CA . SER B 1 14 ? -8.523 -8.25 -8.289 1 87.38 14 SER B CA 1
ATOM 2414 C C . SER B 1 14 ? -7.168 -8.133 -8.977 1 87.38 14 SER B C 1
ATOM 2416 O O . SER B 1 14 ? -7.035 -8.477 -10.156 1 87.38 14 SER B O 1
ATOM 2418 N N . SER B 1 15 ? -6.203 -7.602 -8.305 1 89.31 15 SER B N 1
ATOM 2419 C CA . SER B 1 15 ? -4.836 -7.504 -8.805 1 89.31 15 SER B CA 1
ATOM 2420 C C . SER B 1 15 ? -3.994 -8.695 -8.352 1 89.31 15 SER B C 1
ATOM 2422 O O . SER B 1 15 ? -2.854 -8.859 -8.789 1 89.31 15 SER B O 1
ATOM 2424 N N . PHE B 1 16 ? -4.539 -9.445 -7.371 1 93.38 16 PHE B N 1
ATOM 2425 C CA . PHE B 1 16 ? -3.869 -10.656 -6.914 1 93.38 16 PHE B CA 1
ATOM 2426 C C . PHE B 1 16 ? -4.875 -11.773 -6.668 1 93.38 16 PHE B C 1
ATOM 2428 O O . PHE B 1 16 ? -6.078 -11.523 -6.562 1 93.38 16 PHE B O 1
ATOM 2435 N N . SER B 1 17 ? -4.355 -13.031 -6.59 1 90.31 17 SER B N 1
ATOM 2436 C CA . SER B 1 17 ? -5.328 -14.117 -6.617 1 90.31 17 SER B CA 1
ATOM 2437 C C . SER B 1 17 ? -4.875 -15.281 -5.742 1 90.31 17 SER B C 1
ATOM 2439 O O . SER B 1 17 ? -3.682 -15.562 -5.641 1 90.31 17 SER B O 1
ATOM 2441 N N . HIS B 1 18 ? -5.836 -15.852 -5.094 1 93.31 18 HIS B N 1
ATOM 2442 C CA . HIS B 1 18 ? -5.711 -17.172 -4.477 1 93.31 18 HIS B CA 1
ATOM 2443 C C . HIS B 1 18 ? -6.047 -18.281 -5.465 1 93.31 18 HIS B C 1
ATOM 2445 O O . HIS B 1 18 ? -7.141 -18.297 -6.035 1 93.31 18 HIS B O 1
ATOM 2451 N N . VAL B 1 19 ? -5.094 -19.203 -5.699 1 87.5 19 VAL B N 1
ATOM 2452 C CA . VAL B 1 19 ? -5.281 -20.25 -6.691 1 87.5 19 VAL B CA 1
ATOM 2453 C C . VAL B 1 19 ? -5.098 -21.625 -6.035 1 87.5 19 VAL B C 1
ATOM 2455 O O . VAL B 1 19 ? -4.141 -21.828 -5.289 1 87.5 19 VAL B O 1
ATOM 2458 N N . VAL B 1 20 ? -6 -22.469 -6.277 1 86.5 20 VAL B N 1
ATOM 2459 C CA . VAL B 1 20 ? -5.902 -23.859 -5.82 1 86.5 20 VAL B CA 1
ATOM 2460 C C . VAL B 1 20 ? -5.301 -24.719 -6.922 1 86.5 20 VAL B C 1
ATOM 2462 O O . VAL B 1 20 ? -5.77 -24.703 -8.062 1 86.5 20 VAL B O 1
ATOM 2465 N N . TYR B 1 21 ? -4.223 -25.438 -6.629 1 82.19 21 TYR B N 1
ATOM 2466 C CA . TYR B 1 21 ? -3.6 -26.406 -7.523 1 82.19 21 TYR B CA 1
ATOM 2467 C C . TYR B 1 21 ? -3.883 -27.828 -7.07 1 82.19 21 TYR B C 1
ATOM 2469 O O . TYR B 1 21 ? -3.219 -28.344 -6.164 1 82.19 21 TYR B O 1
ATOM 2477 N N . PRO B 1 22 ? -4.797 -28.453 -7.691 1 78.88 22 PRO B N 1
ATOM 2478 C CA . PRO B 1 22 ? -5.133 -29.828 -7.277 1 78.88 22 PRO B CA 1
ATOM 2479 C C . PRO B 1 22 ? -4.023 -30.828 -7.586 1 78.88 22 PRO B C 1
ATOM 2481 O O . PRO B 1 22 ? -3.947 -31.891 -6.957 1 78.88 22 PRO B O 1
ATOM 2484 N N . ARG B 1 23 ? -3.207 -30.547 -8.578 1 75.81 23 ARG B N 1
ATOM 2485 C CA . ARG B 1 23 ? -2.023 -31.297 -8.953 1 75.81 23 ARG B CA 1
ATOM 2486 C C . ARG B 1 23 ? -0.931 -30.391 -9.492 1 75.81 23 ARG B C 1
ATOM 2488 O O . ARG B 1 23 ? -1.218 -29.438 -10.219 1 75.81 23 ARG B O 1
ATOM 2495 N N . PHE B 1 24 ? 0.267 -30.766 -9.102 1 75.25 24 PHE B N 1
ATOM 2496 C CA . PHE B 1 24 ? 1.386 -30 -9.641 1 75.25 24 PHE B CA 1
ATOM 2497 C C . PHE B 1 24 ? 1.838 -30.562 -10.977 1 75.25 24 PHE B C 1
ATOM 2499 O O . PHE B 1 24 ? 2.322 -31.688 -11.047 1 75.25 24 PHE B O 1
ATOM 2506 N N . VAL B 1 25 ? 1.657 -29.812 -12.023 1 60.31 25 VAL B N 1
ATOM 2507 C CA . VAL B 1 25 ? 2.008 -30.297 -13.352 1 60.31 25 VAL B CA 1
ATOM 2508 C C . VAL B 1 25 ? 2.824 -29.25 -14.102 1 60.31 25 VAL B C 1
ATOM 2510 O O . VAL B 1 25 ? 3.262 -29.469 -15.227 1 60.31 25 VAL B O 1
ATOM 2513 N N . LEU B 1 26 ? 3.121 -28.203 -13.391 1 65.25 26 LEU B N 1
ATOM 2514 C CA . LEU B 1 26 ? 3.773 -27.094 -14.086 1 65.25 26 LEU B CA 1
ATOM 2515 C C . LEU B 1 26 ? 5.277 -27.328 -14.195 1 65.25 26 LEU B C 1
ATOM 2517 O O . LEU B 1 26 ? 5.906 -27.797 -13.234 1 65.25 26 LEU B O 1
ATOM 2521 N N . PRO B 1 27 ? 5.848 -27.109 -15.391 1 64.69 27 PRO B N 1
ATOM 2522 C CA . PRO B 1 27 ? 7.305 -27.125 -15.516 1 64.69 27 PRO B CA 1
ATOM 2523 C C . PRO B 1 27 ? 7.98 -25.984 -14.758 1 64.69 27 PRO B C 1
ATOM 2525 O O . PRO B 1 27 ? 7.305 -25.156 -14.156 1 64.69 27 PRO B O 1
ATOM 2528 N N . ARG B 1 28 ? 9.328 -26.047 -14.742 1 75.75 28 ARG B N 1
ATOM 2529 C CA . ARG B 1 28 ? 10.078 -24.953 -14.156 1 75.75 28 ARG B CA 1
ATOM 2530 C C . ARG B 1 28 ? 9.664 -23.625 -14.781 1 75.75 28 ARG B C 1
ATOM 2532 O O . ARG B 1 28 ? 9.625 -23.484 -16 1 75.75 28 ARG B O 1
ATOM 2539 N N . HIS B 1 29 ? 9.242 -22.641 -13.992 1 74.94 29 HIS B N 1
ATOM 2540 C CA . HIS B 1 29 ? 8.688 -21.391 -14.5 1 74.94 29 HIS B CA 1
ATOM 2541 C C . HIS B 1 29 ? 8.953 -20.234 -13.531 1 74.94 29 HIS B C 1
ATOM 2543 O O . HIS B 1 29 ? 9.484 -20.453 -12.438 1 74.94 29 HIS B O 1
ATOM 2549 N N . ARG B 1 30 ? 8.734 -19.062 -14.047 1 80.44 30 ARG B N 1
ATOM 2550 C CA . ARG B 1 30 ? 8.773 -17.844 -13.242 1 80.44 30 ARG B CA 1
ATOM 2551 C C . ARG B 1 30 ? 7.625 -16.906 -13.594 1 80.44 30 ARG B C 1
ATOM 2553 O O . ARG B 1 30 ? 6.965 -17.094 -14.625 1 80.44 30 ARG B O 1
ATOM 2560 N N . HIS B 1 31 ? 7.242 -16.031 -12.82 1 79.69 31 HIS B N 1
ATOM 2561 C CA . HIS B 1 31 ? 6.227 -15.008 -13.039 1 79.69 31 HIS B CA 1
ATOM 2562 C C . HIS B 1 31 ? 6.512 -13.766 -12.195 1 79.69 31 HIS B C 1
ATOM 2564 O O . HIS B 1 31 ? 7.375 -13.789 -11.32 1 79.69 31 HIS B O 1
ATOM 2570 N N . ALA B 1 32 ? 5.773 -12.68 -12.57 1 82.12 32 ALA B N 1
ATOM 2571 C CA . ALA B 1 32 ? 6.016 -11.367 -11.977 1 82.12 32 ALA B CA 1
ATOM 2572 C C . ALA B 1 32 ? 5.531 -11.32 -10.531 1 82.12 32 ALA B C 1
ATOM 2574 O O . ALA B 1 32 ? 5.996 -10.5 -9.742 1 82.12 32 ALA B O 1
ATOM 2575 N N . GLU B 1 33 ? 4.66 -12.195 -10.227 1 90.75 33 GLU B N 1
ATOM 2576 C CA . GLU B 1 33 ? 4.059 -12.188 -8.898 1 90.75 33 GLU B CA 1
ATOM 2577 C C . GLU B 1 33 ? 4.973 -12.852 -7.871 1 90.75 33 GLU B C 1
ATOM 2579 O O . GLU B 1 33 ? 5.719 -13.773 -8.203 1 90.75 33 GLU B O 1
ATOM 2584 N N . PHE B 1 34 ? 4.934 -12.367 -6.668 1 95.44 34 PHE B N 1
ATOM 2585 C CA . PHE B 1 34 ? 5.316 -13.211 -5.543 1 95.44 34 PHE B CA 1
ATOM 2586 C C . PHE B 1 34 ? 4.395 -14.422 -5.438 1 95.44 34 PHE B C 1
ATOM 2588 O O . PHE B 1 34 ? 3.234 -14.359 -5.855 1 95.44 34 PHE B O 1
ATOM 2595 N N . GLU B 1 35 ? 4.934 -15.492 -4.957 1 96.56 35 GLU B N 1
ATOM 2596 C CA . GLU B 1 35 ? 4.109 -16.672 -4.742 1 96.56 35 GLU B CA 1
ATOM 2597 C C . GLU B 1 35 ? 4.234 -17.188 -3.309 1 96.56 35 GLU B C 1
ATOM 2599 O O . GLU B 1 35 ? 5.336 -17.516 -2.857 1 96.56 35 GLU B O 1
ATOM 2604 N N . LEU B 1 36 ? 3.168 -17.141 -2.566 1 98.5 36 LEU B N 1
ATOM 2605 C CA . LEU B 1 36 ? 3.049 -17.828 -1.29 1 98.5 36 LEU B CA 1
ATOM 2606 C C . LEU B 1 36 ? 2.365 -19.188 -1.473 1 98.5 36 LEU B C 1
ATOM 2608 O O . LEU B 1 36 ? 1.158 -19.25 -1.719 1 98.5 36 LEU B O 1
ATOM 2612 N N . MET B 1 37 ? 3.086 -20.266 -1.377 1 97.44 37 MET B N 1
ATOM 2613 C CA . MET B 1 37 ? 2.609 -21.609 -1.651 1 97.44 37 MET B CA 1
ATOM 2614 C C . MET B 1 37 ? 2.455 -22.406 -0.36 1 97.44 37 MET B C 1
ATOM 2616 O O . MET B 1 37 ? 3.365 -22.438 0.47 1 97.44 37 MET B O 1
ATOM 2620 N N . ILE B 1 38 ? 1.329 -22.969 -0.155 1 97.88 38 ILE B N 1
ATOM 2621 C CA . ILE B 1 38 ? 1.112 -23.953 0.902 1 97.88 38 ILE B CA 1
ATOM 2622 C C . ILE B 1 38 ? 0.805 -25.312 0.286 1 97.88 38 ILE B C 1
ATOM 2624 O O . ILE B 1 38 ? -0.158 -25.453 -0.471 1 97.88 38 ILE B O 1
ATOM 2628 N N . PHE B 1 39 ? 1.593 -26.281 0.562 1 95.5 39 PHE B N 1
ATOM 2629 C CA . PHE B 1 39 ? 1.362 -27.625 0.077 1 95.5 39 PHE B CA 1
ATOM 2630 C C . PHE B 1 39 ? 0.292 -28.328 0.907 1 95.5 39 PHE B C 1
ATOM 2632 O O . PHE B 1 39 ? 0.435 -28.469 2.123 1 95.5 39 PHE B O 1
ATOM 2639 N N . THR B 1 40 ? -0.746 -28.766 0.273 1 94.88 40 THR B N 1
ATOM 2640 C CA . THR B 1 40 ? -1.895 -29.25 1.022 1 94.88 40 THR B CA 1
ATOM 2641 C C . THR B 1 40 ? -1.971 -30.781 0.949 1 94.88 40 THR B C 1
ATOM 2643 O O . THR B 1 40 ? -2.686 -31.406 1.733 1 94.88 40 THR B O 1
ATOM 2646 N N . ALA B 1 41 ? -1.284 -31.406 -0.004 1 92.31 41 ALA B N 1
ATOM 2647 C CA . ALA B 1 41 ? -1.257 -32.875 -0.137 1 92.31 41 ALA B CA 1
ATOM 2648 C C . ALA B 1 41 ? 0.031 -33.312 -0.811 1 92.31 41 ALA B C 1
ATOM 2650 O O . ALA B 1 41 ? 0.645 -32.594 -1.575 1 92.31 41 ALA B O 1
ATOM 2651 N N . GLY B 1 42 ? 0.462 -34.531 -0.447 1 89.94 42 GLY B N 1
ATOM 2652 C CA . GLY B 1 42 ? 1.571 -35.156 -1.127 1 89.94 42 GLY B CA 1
ATOM 2653 C C . GLY B 1 42 ? 2.928 -34.656 -0.674 1 89.94 42 GLY B C 1
ATOM 2654 O O . GLY B 1 42 ? 3.051 -34.094 0.408 1 89.94 42 GLY B O 1
ATOM 2655 N N . SER B 1 43 ? 3.957 -35.156 -1.369 1 88.94 43 SER B N 1
ATOM 2656 C CA . SER B 1 43 ? 5.344 -34.781 -1.123 1 88.94 43 SER B CA 1
ATOM 2657 C C . SER B 1 43 ? 6.148 -34.75 -2.42 1 88.94 43 SER B C 1
ATOM 2659 O O . SER B 1 43 ? 5.703 -35.281 -3.445 1 88.94 43 SER B O 1
ATOM 2661 N N . GLY B 1 44 ? 7.254 -34.062 -2.359 1 84.19 44 GLY B N 1
ATOM 2662 C CA . GLY B 1 44 ? 8.109 -33.969 -3.531 1 84.19 44 GLY B CA 1
ATOM 2663 C C . GLY B 1 44 ? 9.305 -33.062 -3.326 1 84.19 44 GLY B C 1
ATOM 2664 O O . GLY B 1 44 ? 9.789 -32.906 -2.205 1 84.19 44 GLY B O 1
ATOM 2665 N N . LYS B 1 45 ? 9.828 -32.625 -4.449 1 83.88 45 LYS B N 1
ATOM 2666 C CA . LYS B 1 45 ? 10.977 -31.719 -4.43 1 83.88 45 LYS B CA 1
ATOM 2667 C C . LYS B 1 45 ? 10.602 -30.344 -4.984 1 83.88 45 LYS B C 1
ATOM 2669 O O . LYS B 1 45 ? 9.953 -30.25 -6.027 1 83.88 45 LYS B O 1
ATOM 2674 N N . GLN B 1 46 ? 10.938 -29.406 -4.262 1 89.81 46 GLN B N 1
ATOM 2675 C CA . GLN B 1 46 ? 10.734 -28.016 -4.68 1 89.81 46 GLN B CA 1
ATOM 2676 C C . GLN B 1 46 ? 12.047 -27.375 -5.121 1 89.81 46 GLN B C 1
ATOM 2678 O O . GLN B 1 46 ? 13.047 -27.453 -4.41 1 89.81 46 GLN B O 1
ATOM 2683 N N . PHE B 1 47 ? 11.992 -26.844 -6.289 1 82.88 47 PHE B N 1
ATOM 2684 C CA . PHE B 1 47 ? 13.125 -26.094 -6.824 1 82.88 47 PHE B CA 1
ATOM 2685 C C . PHE B 1 47 ? 12.836 -24.594 -6.836 1 82.88 47 PHE B C 1
ATOM 2687 O O . PHE B 1 47 ? 11.797 -24.172 -7.344 1 82.88 47 PHE B O 1
ATOM 2694 N N . VAL B 1 48 ? 13.688 -23.844 -6.262 1 89.44 48 VAL B N 1
ATOM 2695 C CA . VAL B 1 48 ? 13.57 -22.391 -6.25 1 89.44 48 VAL B CA 1
ATOM 2696 C C . VAL B 1 48 ? 14.93 -21.766 -6.547 1 89.44 48 VAL B C 1
ATOM 2698 O O . VAL B 1 48 ? 15.883 -21.938 -5.785 1 89.44 48 VAL B O 1
ATOM 2701 N N . GLY B 1 49 ? 14.898 -20.922 -7.617 1 81.38 49 GLY B N 1
ATOM 2702 C CA . GLY B 1 49 ? 16.203 -20.453 -8.047 1 81.38 49 GLY B CA 1
ATOM 2703 C C . GLY B 1 49 ? 17.203 -21.562 -8.227 1 81.38 49 GLY B C 1
ATOM 2704 O O . GLY B 1 49 ? 16.969 -22.5 -9 1 81.38 49 GLY B O 1
ATOM 2705 N N . GLY B 1 50 ? 18.266 -21.484 -7.488 1 75.75 50 GLY B N 1
ATOM 2706 C CA . GLY B 1 50 ? 19.281 -22.516 -7.562 1 75.75 50 GLY B CA 1
ATOM 2707 C C . GLY B 1 50 ? 19.188 -23.531 -6.438 1 75.75 50 GLY B C 1
ATOM 2708 O O . GLY B 1 50 ? 20 -24.469 -6.363 1 75.75 50 GLY B O 1
ATOM 2709 N N . GLY B 1 51 ? 18.203 -23.344 -5.652 1 80.12 51 GLY B N 1
ATOM 2710 C CA . GLY B 1 51 ? 18.078 -24.219 -4.5 1 80.12 51 GLY B CA 1
ATOM 2711 C C . GLY B 1 51 ? 17.016 -25.281 -4.668 1 80.12 51 GLY B C 1
ATOM 2712 O O . GLY B 1 51 ? 16.172 -25.188 -5.555 1 80.12 51 GLY B O 1
ATOM 2713 N N . THR B 1 52 ? 17.172 -26.359 -3.854 1 83.69 52 THR B N 1
ATOM 2714 C CA . THR B 1 52 ? 16.219 -27.453 -3.861 1 83.69 52 THR B CA 1
ATOM 2715 C C . THR B 1 52 ? 15.938 -27.953 -2.441 1 83.69 52 THR B C 1
ATOM 2717 O O . THR B 1 52 ? 16.812 -27.922 -1.584 1 83.69 52 THR B O 1
ATOM 2720 N N . ALA B 1 53 ? 14.703 -28.328 -2.244 1 87.75 53 ALA B N 1
ATOM 2721 C CA . ALA B 1 53 ? 14.328 -28.891 -0.952 1 87.75 53 ALA B CA 1
ATOM 2722 C C . ALA B 1 53 ? 13.148 -29.844 -1.093 1 87.75 53 ALA B C 1
ATOM 2724 O O . ALA B 1 53 ? 12.336 -29.703 -2.002 1 87.75 53 ALA B O 1
ATOM 2725 N N . ASP B 1 54 ? 13.164 -30.797 -0.207 1 88.56 54 ASP B N 1
ATOM 2726 C CA . ASP B 1 54 ? 11.969 -31.641 -0.129 1 88.56 54 ASP B CA 1
ATOM 2727 C C . ASP B 1 54 ? 10.797 -30.875 0.456 1 88.56 54 ASP B C 1
ATOM 2729 O O . ASP B 1 54 ? 10.984 -29.953 1.251 1 88.56 54 ASP B O 1
ATOM 2733 N N . TYR B 1 55 ? 9.594 -31.203 -0.033 1 92.25 55 TYR B N 1
ATOM 2734 C CA . TYR B 1 55 ? 8.398 -30.656 0.602 1 92.25 55 TYR B CA 1
ATOM 2735 C C . TYR B 1 55 ? 7.402 -31.766 0.932 1 92.25 55 TYR B C 1
ATOM 2737 O O . TYR B 1 55 ? 7.469 -32.844 0.367 1 92.25 55 TYR B O 1
ATOM 2745 N N . GLU B 1 56 ? 6.527 -31.547 1.91 1 92.88 56 GLU B N 1
ATOM 2746 C CA . GLU B 1 56 ? 5.383 -32.375 2.258 1 92.88 56 GLU B CA 1
ATOM 2747 C C . GLU B 1 56 ? 4.164 -31.531 2.598 1 92.88 56 GLU B C 1
ATOM 2749 O O . GLU B 1 56 ? 4.277 -30.312 2.777 1 92.88 56 GLU B O 1
ATOM 2754 N N . ALA B 1 57 ? 3.031 -32.25 2.668 1 93.94 57 ALA B N 1
ATOM 2755 C CA . ALA B 1 57 ? 1.799 -31.531 3.031 1 93.94 57 ALA B CA 1
ATOM 2756 C C . ALA B 1 57 ? 1.968 -30.766 4.336 1 93.94 57 ALA B C 1
ATOM 2758 O O . ALA B 1 57 ? 2.516 -31.297 5.309 1 93.94 57 ALA B O 1
ATOM 2759 N N . GLY B 1 58 ? 1.537 -29.469 4.297 1 95.06 58 GLY B N 1
ATOM 2760 C CA . GLY B 1 58 ? 1.647 -28.609 5.473 1 95.06 58 GLY B CA 1
ATOM 2761 C C . GLY B 1 58 ? 2.789 -27.625 5.387 1 95.06 58 GLY B C 1
ATOM 2762 O O . GLY B 1 58 ? 2.826 -26.641 6.137 1 95.06 58 GLY B O 1
ATOM 2763 N N . ASP B 1 59 ? 3.738 -27.859 4.504 1 95.69 59 ASP B N 1
ATOM 2764 C CA . ASP B 1 59 ? 4.84 -26.922 4.312 1 95.69 59 ASP B CA 1
ATOM 2765 C C . ASP B 1 59 ? 4.363 -25.656 3.598 1 95.69 59 ASP B C 1
ATOM 2767 O O . ASP B 1 59 ? 3.383 -25.688 2.854 1 95.69 59 ASP B O 1
ATOM 2771 N N . MET B 1 60 ? 5.039 -24.578 3.906 1 97.94 60 MET B N 1
ATOM 2772 C CA . MET B 1 60 ? 4.738 -23.281 3.311 1 97.94 60 MET B CA 1
ATOM 2773 C C . MET B 1 60 ? 6.004 -22.609 2.787 1 97.94 60 MET B C 1
ATOM 2775 O O . MET B 1 60 ? 7.047 -22.656 3.441 1 97.94 60 MET B O 1
ATOM 2779 N N . ALA B 1 61 ? 5.941 -22.047 1.614 1 97.88 61 ALA B N 1
ATOM 2780 C CA . ALA B 1 61 ? 7.086 -21.359 1.024 1 97.88 61 ALA B CA 1
ATOM 2781 C C . ALA B 1 61 ? 6.676 -20.016 0.438 1 97.88 61 ALA B C 1
ATOM 2783 O O . ALA B 1 61 ? 5.59 -19.891 -0.131 1 97.88 61 ALA B O 1
ATOM 2784 N N . LEU B 1 62 ? 7.492 -19.031 0.601 1 98.25 62 LEU B N 1
ATOM 2785 C CA . LEU B 1 62 ? 7.352 -17.734 -0.062 1 98.25 62 LEU B CA 1
ATOM 2786 C C . LEU B 1 62 ? 8.453 -17.531 -1.096 1 98.25 62 LEU B C 1
ATOM 2788 O O . LEU B 1 62 ? 9.641 -17.531 -0.753 1 98.25 62 LEU B O 1
ATOM 2792 N N . ILE B 1 63 ? 8.047 -17.391 -2.338 1 95.94 63 ILE B N 1
ATOM 2793 C CA . ILE B 1 63 ? 8.961 -17.281 -3.467 1 95.94 63 ILE B CA 1
ATOM 2794 C C . ILE B 1 63 ? 8.898 -15.867 -4.039 1 95.94 63 ILE B C 1
ATOM 2796 O O . ILE B 1 63 ? 7.816 -15.336 -4.285 1 95.94 63 ILE B O 1
ATOM 2800 N N . GLY B 1 64 ? 10.031 -15.305 -4.293 1 94.31 64 GLY B N 1
ATOM 2801 C CA . GLY B 1 64 ? 10.125 -13.93 -4.75 1 94.31 64 GLY B CA 1
ATOM 2802 C C . GLY B 1 64 ? 9.648 -13.742 -6.18 1 94.31 64 GLY B C 1
ATOM 2803 O O . GLY B 1 64 ? 9.5 -14.711 -6.922 1 94.31 64 GLY B O 1
ATOM 2804 N N . SER B 1 65 ? 9.336 -12.492 -6.477 1 89.94 65 SER B N 1
ATOM 2805 C CA . SER B 1 65 ? 8.945 -12.094 -7.824 1 89.94 65 SER B CA 1
ATOM 2806 C C . SER B 1 65 ? 10.039 -12.422 -8.836 1 89.94 65 SER B C 1
ATOM 2808 O O . SER B 1 65 ? 11.219 -12.148 -8.602 1 89.94 65 SER B O 1
ATOM 2810 N N . GLY B 1 66 ? 9.625 -13.125 -9.898 1 83.56 66 GLY B N 1
ATOM 2811 C CA . GLY B 1 66 ? 10.523 -13.398 -11.008 1 83.56 66 GLY B CA 1
ATOM 2812 C C . GLY B 1 66 ? 11.477 -14.547 -10.734 1 83.56 66 GLY B C 1
ATOM 2813 O O . GLY B 1 66 ? 12.352 -14.844 -11.555 1 83.56 66 GLY B O 1
ATOM 2814 N N . ILE B 1 67 ? 11.367 -15.203 -9.656 1 87.31 67 ILE B N 1
ATOM 2815 C CA . ILE B 1 67 ? 12.273 -16.297 -9.312 1 87.31 67 ILE B CA 1
ATOM 2816 C C . ILE B 1 67 ? 11.781 -17.594 -9.93 1 87.31 67 ILE B C 1
ATOM 2818 O O . ILE B 1 67 ? 10.656 -18.031 -9.664 1 87.31 67 ILE B O 1
ATOM 2822 N N . PRO B 1 68 ? 12.609 -18.203 -10.742 1 83.12 68 PRO B N 1
ATOM 2823 C CA . PRO B 1 68 ? 12.203 -19.5 -11.305 1 83.12 68 PRO B CA 1
ATOM 2824 C C . PRO B 1 68 ? 11.969 -20.562 -10.227 1 83.12 68 PRO B C 1
ATOM 2826 O O . PRO B 1 68 ? 12.695 -20.609 -9.227 1 83.12 68 PRO B O 1
ATOM 2829 N N . HIS B 1 69 ? 10.906 -21.375 -10.422 1 88.25 69 HIS B N 1
ATOM 2830 C CA . HIS B 1 69 ? 10.602 -22.422 -9.453 1 88.25 69 HIS B CA 1
ATOM 2831 C C . HIS B 1 69 ? 9.828 -23.562 -10.094 1 88.25 69 HIS B C 1
ATOM 2833 O O . HIS B 1 69 ? 9.32 -23.422 -11.203 1 88.25 69 HIS B O 1
ATOM 2839 N N . LEU B 1 70 ? 9.945 -24.688 -9.438 1 80.88 70 LEU B N 1
ATOM 2840 C CA . LEU B 1 70 ? 9.32 -25.938 -9.844 1 80.88 70 LEU B CA 1
ATOM 2841 C C . LEU B 1 70 ? 8.945 -26.781 -8.633 1 80.88 70 LEU B C 1
ATOM 2843 O O . LEU B 1 70 ? 9.734 -26.906 -7.688 1 80.88 70 LEU B O 1
ATOM 2847 N N . HIS B 1 71 ? 7.684 -27.234 -8.633 1 85.75 71 HIS B N 1
ATOM 2848 C CA . HIS B 1 71 ? 7.242 -28.219 -7.645 1 85.75 71 HIS B CA 1
ATOM 2849 C C . HIS B 1 71 ? 7.059 -29.594 -8.273 1 85.75 71 HIS B C 1
ATOM 2851 O O . HIS B 1 71 ? 6.102 -29.812 -9.023 1 85.75 71 HIS B O 1
ATOM 2857 N N . LEU B 1 72 ? 7.988 -30.438 -8.008 1 76.62 72 LEU B N 1
ATOM 2858 C CA . LEU B 1 72 ? 7.93 -31.781 -8.562 1 76.62 72 LEU B CA 1
ATOM 2859 C C . LEU B 1 72 ? 7.25 -32.75 -7.59 1 76.62 72 LEU B C 1
ATOM 2861 O O . LEU B 1 72 ? 7.531 -32.719 -6.391 1 76.62 72 LEU B O 1
ATOM 2865 N N . CYS B 1 73 ? 6.32 -33.531 -8.117 1 75.62 73 CYS B N 1
ATOM 2866 C CA . CYS B 1 73 ? 5.648 -34.531 -7.312 1 75.62 73 CYS B CA 1
ATOM 2867 C C . CYS B 1 73 ? 6.434 -35.844 -7.312 1 75.62 73 CYS B C 1
ATOM 2869 O O . CYS B 1 73 ? 6.973 -36.25 -8.344 1 75.62 73 CYS B O 1
ATOM 2871 N N . ASP B 1 74 ? 6.629 -36.469 -6.184 1 64.75 74 ASP B N 1
ATOM 2872 C CA . ASP B 1 74 ? 7.355 -37.75 -6.062 1 64.75 74 ASP B CA 1
ATOM 2873 C C . ASP B 1 74 ? 6.695 -38.844 -6.895 1 64.75 74 ASP B C 1
ATOM 2875 O O . ASP B 1 74 ? 7.375 -39.75 -7.398 1 64.75 74 ASP B O 1
ATOM 2879 N N . THR B 1 75 ? 5.316 -38.781 -6.918 1 58.62 75 THR B N 1
ATOM 2880 C CA . THR B 1 75 ? 4.664 -39.844 -7.695 1 58.62 75 THR B CA 1
ATOM 2881 C C . THR B 1 75 ? 5.172 -39.844 -9.133 1 58.62 75 THR B C 1
ATOM 2883 O O . THR B 1 75 ? 5.25 -40.906 -9.766 1 58.62 75 THR B O 1
ATOM 2886 N N . ILE B 1 76 ? 5.43 -38.75 -9.602 1 49.41 76 ILE B N 1
ATOM 2887 C CA . ILE B 1 76 ? 5.969 -38.656 -10.953 1 49.41 76 ILE B CA 1
ATOM 2888 C C . ILE B 1 76 ? 7.414 -39.156 -10.969 1 49.41 76 ILE B C 1
ATOM 2890 O O . ILE B 1 76 ? 7.844 -39.812 -11.922 1 49.41 76 ILE B O 1
ATOM 2894 N N . LEU B 1 77 ? 8.055 -38.938 -9.914 1 47.19 77 LEU B N 1
ATOM 2895 C CA . LEU B 1 77 ? 9.453 -39.344 -9.828 1 47.19 77 LEU B CA 1
ATOM 2896 C C . LEU B 1 77 ? 9.57 -40.875 -9.711 1 47.19 77 LEU B C 1
ATOM 2898 O O . LEU B 1 77 ? 10.469 -41.469 -10.297 1 47.19 77 LEU B O 1
ATOM 2902 N N . ASP B 1 78 ? 8.594 -41.438 -8.914 1 48.59 78 ASP B N 1
ATOM 2903 C CA . ASP B 1 78 ? 8.797 -42.844 -8.609 1 48.59 78 ASP B CA 1
ATOM 2904 C C . ASP B 1 78 ? 7.82 -43.719 -9.391 1 48.59 78 ASP B C 1
ATOM 2906 O O . ASP B 1 78 ? 7.914 -44.938 -9.352 1 48.59 78 ASP B O 1
ATOM 2910 N N . GLY B 1 79 ? 7.008 -43.188 -10.422 1 49.28 79 GLY B N 1
ATOM 2911 C CA . GLY B 1 79 ? 6.074 -43.969 -11.188 1 49.28 79 GLY B CA 1
ATOM 2912 C C . GLY B 1 79 ? 5.023 -44.656 -10.328 1 49.28 79 GLY B C 1
ATOM 2913 O O . GLY B 1 79 ? 4.34 -45.562 -10.789 1 49.28 79 GLY B O 1
ATOM 2914 N N . GLY B 1 80 ? 5.047 -44.438 -8.984 1 52.41 80 GLY B N 1
ATOM 2915 C CA . GLY B 1 80 ? 4.184 -45.25 -8.141 1 52.41 80 GLY B CA 1
ATOM 2916 C C . GLY B 1 80 ? 2.846 -44.625 -7.855 1 52.41 80 GLY B C 1
ATOM 2917 O O . GLY B 1 80 ? 2.516 -43.594 -8.438 1 52.41 80 GLY B O 1
ATOM 2918 N N . ASP B 1 81 ? 1.91 -45.344 -7.164 1 55.06 81 ASP B N 1
ATOM 2919 C CA . ASP B 1 81 ? 0.548 -45.062 -6.727 1 55.06 81 ASP B CA 1
ATOM 2920 C C . ASP B 1 81 ? 0.53 -43.906 -5.699 1 55.06 81 ASP B C 1
ATOM 2922 O O . ASP B 1 81 ? -0.332 -43.875 -4.816 1 55.06 81 ASP B O 1
ATOM 2926 N N . ALA B 1 82 ? 1.49 -43.094 -5.688 1 60.56 82 ALA B N 1
ATOM 2927 C CA . ALA B 1 82 ? 1.573 -42.094 -4.617 1 60.56 82 ALA B CA 1
ATOM 2928 C C . ALA B 1 82 ? 0.529 -41 -4.805 1 60.56 82 ALA B C 1
ATOM 2930 O O . ALA B 1 82 ? 0.002 -40.812 -5.906 1 60.56 82 ALA B O 1
ATOM 2931 N N . VAL B 1 83 ? -0.019 -40.406 -3.715 1 69.81 83 VAL B N 1
ATOM 2932 C CA . VAL B 1 83 ? -0.966 -39.281 -3.611 1 69.81 83 VAL B CA 1
ATOM 2933 C C . VAL B 1 83 ? -0.458 -38.094 -4.414 1 69.81 83 VAL B C 1
ATOM 2935 O O . VAL B 1 83 ? 0.694 -37.688 -4.262 1 69.81 83 VAL B O 1
ATOM 2938 N N . PRO B 1 84 ? -1.253 -37.719 -5.383 1 78.19 84 PRO B N 1
ATOM 2939 C CA . PRO B 1 84 ? -0.853 -36.531 -6.113 1 78.19 84 PRO B CA 1
ATOM 2940 C C . PRO B 1 84 ? -0.569 -35.344 -5.195 1 78.19 84 PRO B C 1
ATOM 2942 O O . PRO B 1 84 ? -1.188 -35.219 -4.133 1 78.19 84 PRO B O 1
ATOM 2945 N N . SER B 1 85 ? 0.523 -34.656 -5.523 1 85.94 85 SER B N 1
ATOM 2946 C CA . SER B 1 85 ? 0.834 -33.438 -4.762 1 85.94 85 SER B CA 1
ATOM 2947 C C . SER B 1 85 ? -0.072 -32.281 -5.164 1 85.94 85 SER B C 1
ATOM 2949 O O . SER B 1 85 ? -0.395 -32.125 -6.34 1 85.94 85 SER B O 1
ATOM 2951 N N . ALA B 1 86 ? -0.573 -31.594 -4.172 1 89.69 86 ALA B N 1
ATOM 2952 C CA . ALA B 1 86 ? -1.479 -30.469 -4.363 1 89.69 86 ALA B CA 1
ATOM 2953 C C . ALA B 1 86 ? -1.081 -29.297 -3.471 1 89.69 86 ALA B C 1
ATOM 2955 O O . ALA B 1 86 ? -0.307 -29.453 -2.525 1 89.69 86 ALA B O 1
ATOM 2956 N N . GLY B 1 87 ? -1.565 -28.109 -3.838 1 93.19 87 GLY B N 1
ATOM 2957 C CA . GLY B 1 87 ? -1.283 -26.938 -3.033 1 93.19 87 GLY B CA 1
ATOM 2958 C C . GLY B 1 87 ? -2.18 -25.766 -3.363 1 93.19 87 GLY B C 1
ATOM 2959 O O . GLY B 1 87 ? -3.006 -25.844 -4.273 1 93.19 87 GLY B O 1
ATOM 2960 N N . GLU B 1 88 ? -2.158 -24.781 -2.525 1 94.94 88 GLU B N 1
ATOM 2961 C CA . GLU B 1 88 ? -2.812 -23.484 -2.732 1 94.94 88 GLU B CA 1
ATOM 2962 C C . GLU B 1 88 ? -1.805 -22.344 -2.691 1 94.94 88 GLU B C 1
ATOM 2964 O O . GLU B 1 88 ? -0.889 -22.344 -1.865 1 94.94 88 GLU B O 1
ATOM 2969 N N . ALA B 1 89 ? -1.938 -21.453 -3.666 1 95.44 89 ALA B N 1
ATOM 2970 C CA . ALA B 1 89 ? -0.97 -20.359 -3.766 1 95.44 89 ALA B CA 1
ATOM 2971 C C . ALA B 1 89 ? -1.67 -19.016 -3.771 1 95.44 89 ALA B C 1
ATOM 2973 O O . ALA B 1 89 ? -2.768 -18.875 -4.316 1 95.44 89 ALA B O 1
ATOM 2974 N N . LEU B 1 90 ? -1.137 -18.094 -3.098 1 96.75 90 LEU B N 1
ATOM 2975 C CA . LEU B 1 90 ? -1.464 -16.688 -3.271 1 96.75 90 LEU B CA 1
ATOM 2976 C C . LEU B 1 90 ? -0.435 -15.992 -4.16 1 96.75 90 LEU B C 1
ATOM 2978 O O . LEU B 1 90 ? 0.755 -15.969 -3.836 1 96.75 90 LEU B O 1
ATOM 2982 N N . HIS B 1 91 ? -0.868 -15.508 -5.328 1 94.56 91 HIS B N 1
ATOM 2983 C CA . HIS B 1 91 ? -0.033 -14.766 -6.262 1 94.56 91 HIS B CA 1
ATOM 2984 C C . HIS B 1 91 ? -0.33 -13.266 -6.191 1 94.56 91 HIS B C 1
ATOM 2986 O O . HIS B 1 91 ? -1.462 -12.844 -6.438 1 94.56 91 HIS B O 1
ATOM 2992 N N . PHE B 1 92 ? 0.644 -12.492 -5.84 1 95.94 92 PHE B N 1
ATOM 2993 C CA . PHE B 1 92 ? 0.409 -11.055 -5.727 1 95.94 92 PHE B CA 1
ATOM 2994 C C . PHE B 1 92 ? 1.579 -10.266 -6.305 1 95.94 92 PHE B C 1
ATOM 2996 O O . PHE B 1 92 ? 2.74 -10.633 -6.105 1 95.94 92 PHE B O 1
ATOM 3003 N N . PRO B 1 93 ? 1.313 -9.219 -7.082 1 91.25 93 PRO B N 1
ATOM 3004 C CA . PRO B 1 93 ? 2.365 -8.492 -7.801 1 91.25 93 PRO B CA 1
ATOM 3005 C C . PRO B 1 93 ? 3.047 -7.434 -6.941 1 91.25 93 PRO B C 1
ATOM 3007 O O . PRO B 1 93 ? 2.436 -6.906 -6.008 1 91.25 93 PRO B O 1
ATOM 3010 N N . PRO B 1 94 ? 4.297 -7.105 -7.309 1 90.44 94 PRO B N 1
ATOM 3011 C CA . PRO B 1 94 ? 4.984 -6.012 -6.617 1 90.44 94 PRO B CA 1
ATOM 3012 C C . PRO B 1 94 ? 4.23 -4.688 -6.707 1 90.44 94 PRO B C 1
ATOM 3014 O O . PRO B 1 94 ? 4.344 -3.846 -5.812 1 90.44 94 PRO B O 1
ATOM 3017 N N . ALA B 1 95 ? 3.387 -4.527 -7.703 1 87.44 95 ALA B N 1
ATOM 3018 C CA . ALA B 1 95 ? 2.703 -3.268 -7.98 1 87.44 95 ALA B CA 1
ATOM 3019 C C . ALA B 1 95 ? 1.725 -2.918 -6.863 1 87.44 95 ALA B C 1
ATOM 3021 O O . ALA B 1 95 ? 1.278 -1.773 -6.758 1 87.44 95 ALA B O 1
ATOM 3022 N N . LEU B 1 96 ? 1.323 -3.865 -6.055 1 94.62 96 LEU B N 1
ATOM 3023 C CA . LEU B 1 96 ? 0.392 -3.631 -4.957 1 94.62 96 LEU B CA 1
ATOM 3024 C C . LEU B 1 96 ? 1.027 -2.756 -3.883 1 94.62 96 LEU B C 1
ATOM 3026 O O . LEU B 1 96 ? 0.326 -2.201 -3.031 1 94.62 96 LEU B O 1
ATOM 3030 N N . PHE B 1 97 ? 2.352 -2.689 -3.895 1 94.31 97 PHE B N 1
ATOM 3031 C CA . PHE B 1 97 ? 3.1 -2.025 -2.832 1 94.31 97 PHE B CA 1
ATOM 3032 C C . PHE B 1 97 ? 3.707 -0.721 -3.332 1 94.31 97 PHE B C 1
ATOM 3034 O O . PHE B 1 97 ? 3.854 -0.521 -4.539 1 94.31 97 PHE B O 1
ATOM 3041 N N . PRO B 1 98 ? 4.031 0.176 -2.346 1 89.94 98 PRO B N 1
ATOM 3042 C CA . PRO B 1 98 ? 4.746 1.386 -2.76 1 89.94 98 PRO B CA 1
ATOM 3043 C C . PRO B 1 98 ? 6.102 1.083 -3.395 1 89.94 98 PRO B C 1
ATOM 3045 O O . PRO B 1 98 ? 6.75 0.099 -3.031 1 89.94 98 PRO B O 1
ATOM 3048 N N . ALA B 1 99 ? 6.477 1.953 -4.273 1 75.5 99 ALA B N 1
ATOM 3049 C CA . ALA B 1 99 ? 7.734 1.777 -4.996 1 75.5 99 ALA B CA 1
ATOM 3050 C C . ALA B 1 99 ? 8.922 1.787 -4.035 1 75.5 99 ALA B C 1
ATOM 3052 O O . ALA B 1 99 ? 9.867 1.012 -4.203 1 75.5 99 ALA B O 1
ATOM 3053 N N . ASP B 1 100 ? 8.867 2.627 -3.031 1 80.69 100 ASP B N 1
ATOM 3054 C CA . ASP B 1 100 ? 9.969 2.75 -2.086 1 80.69 100 ASP B CA 1
ATOM 3055 C C . ASP B 1 100 ? 9.57 2.244 -0.703 1 80.69 100 ASP B C 1
ATOM 3057 O O . ASP B 1 100 ? 9.688 2.969 0.287 1 80.69 100 ASP B O 1
ATOM 3061 N N . MET B 1 101 ? 9.227 1.004 -0.615 1 88.25 101 MET B N 1
ATOM 3062 C CA . MET B 1 101 ? 8.789 0.41 0.644 1 88.25 101 MET B CA 1
ATOM 3063 C C . MET B 1 101 ? 9.867 0.536 1.712 1 88.25 101 MET B C 1
ATOM 3065 O O . MET B 1 101 ? 9.562 0.729 2.891 1 88.25 101 MET B O 1
ATOM 3069 N N . ASP B 1 102 ? 11.125 0.49 1.302 1 80.06 102 ASP B N 1
ATOM 3070 C CA . ASP B 1 102 ? 12.25 0.479 2.229 1 80.06 102 ASP B CA 1
ATOM 3071 C C . ASP B 1 102 ? 12.352 1.801 2.986 1 80.06 102 ASP B C 1
ATOM 3073 O O . ASP B 1 102 ? 12.883 1.847 4.098 1 80.06 102 ASP B O 1
ATOM 3077 N N . ALA B 1 103 ? 11.828 2.809 2.408 1 79.81 103 ALA B N 1
ATOM 3078 C CA . ALA B 1 103 ? 11.914 4.133 3.016 1 79.81 103 ALA B CA 1
ATOM 3079 C C . ALA B 1 103 ? 10.742 4.387 3.959 1 79.81 103 ALA B C 1
ATOM 3081 O O . ALA B 1 103 ? 10.68 5.426 4.621 1 79.81 103 ALA B O 1
ATOM 3082 N N . LEU B 1 104 ? 9.812 3.467 4.043 1 91 104 LEU B N 1
ATOM 3083 C CA . LEU B 1 104 ? 8.609 3.617 4.848 1 91 104 LEU B CA 1
ATOM 3084 C C . LEU B 1 104 ? 8.633 2.688 6.055 1 91 104 LEU B C 1
ATOM 3086 O O . LEU B 1 104 ? 8.492 1.471 5.91 1 91 104 LEU B O 1
ATOM 3090 N N . PRO B 1 105 ? 8.742 3.225 7.211 1 91.38 105 PRO B N 1
ATOM 3091 C CA . PRO B 1 105 ? 8.875 2.402 8.414 1 91.38 105 PRO B CA 1
ATOM 3092 C C . PRO B 1 105 ? 7.746 1.39 8.57 1 91.38 105 PRO B C 1
ATOM 3094 O O . PRO B 1 105 ? 7.969 0.272 9.039 1 91.38 105 PRO B O 1
ATOM 3097 N N . GLU B 1 106 ? 6.543 1.77 8.188 1 95.62 106 GLU B N 1
ATOM 3098 C CA . GLU B 1 106 ? 5.402 0.869 8.328 1 95.62 106 GLU B CA 1
ATOM 3099 C C . GLU B 1 106 ? 5.613 -0.42 7.543 1 95.62 106 GLU B C 1
ATOM 3101 O O . GLU B 1 106 ? 5.168 -1.49 7.961 1 95.62 106 GLU B O 1
ATOM 3106 N N . TYR B 1 107 ? 6.348 -0.344 6.41 1 96.19 107 TYR B N 1
ATOM 3107 C CA . TYR B 1 107 ? 6.523 -1.477 5.512 1 96.19 107 TYR B CA 1
ATOM 3108 C C . TYR B 1 107 ? 7.828 -2.207 5.797 1 96.19 107 TYR B C 1
ATOM 3110 O O . TYR B 1 107 ? 8.156 -3.191 5.129 1 96.19 107 TYR B O 1
ATOM 3118 N N . ALA B 1 108 ? 8.617 -1.807 6.762 1 92.12 108 ALA B N 1
ATOM 3119 C CA . ALA B 1 108 ? 10 -2.242 6.934 1 92.12 108 ALA B CA 1
ATOM 3120 C C . ALA B 1 108 ? 10.094 -3.764 7.031 1 92.12 108 ALA B C 1
ATOM 3122 O O . ALA B 1 108 ? 10.867 -4.395 6.305 1 92.12 108 ALA B O 1
ATOM 3123 N N . ARG B 1 109 ? 9.312 -4.34 7.879 1 95.31 109 ARG B N 1
ATOM 3124 C CA . ARG B 1 109 ? 9.383 -5.781 8.094 1 95.31 109 ARG B CA 1
ATOM 3125 C C . ARG B 1 109 ? 8.906 -6.547 6.863 1 95.31 109 ARG B C 1
ATOM 3127 O O . ARG B 1 109 ? 9.484 -7.57 6.496 1 95.31 109 ARG B O 1
ATOM 3134 N N . ILE B 1 110 ? 7.832 -6.074 6.242 1 97.31 110 ILE B N 1
ATOM 3135 C CA . ILE B 1 110 ? 7.309 -6.727 5.047 1 97.31 110 ILE B CA 1
ATOM 3136 C C . ILE B 1 110 ? 8.305 -6.586 3.9 1 97.31 110 ILE B C 1
ATOM 3138 O O . ILE B 1 110 ? 8.531 -7.531 3.143 1 97.31 110 ILE B O 1
ATOM 3142 N N . SER B 1 111 ? 8.891 -5.391 3.787 1 94.12 111 SER B N 1
ATOM 3143 C CA . SER B 1 111 ? 9.914 -5.172 2.768 1 94.12 111 SER B CA 1
ATOM 3144 C C . SER B 1 111 ? 11.07 -6.156 2.924 1 94.12 111 SER B C 1
ATOM 3146 O O . SER B 1 111 ? 11.516 -6.758 1.946 1 94.12 111 SER B O 1
ATOM 3148 N N . GLN B 1 112 ? 11.5 -6.328 4.117 1 94 112 GLN B N 1
ATOM 3149 C CA . GLN B 1 112 ? 12.586 -7.258 4.391 1 94 112 GLN B CA 1
ATOM 3150 C C . GLN B 1 112 ? 12.188 -8.688 4.043 1 94 112 GLN B C 1
ATOM 3152 O O . GLN B 1 112 ? 12.977 -9.43 3.447 1 94 112 GLN B O 1
ATOM 3157 N N . LEU B 1 113 ? 11.023 -9.062 4.438 1 96.81 113 LEU B N 1
ATOM 3158 C CA . LEU B 1 113 ? 10.5 -10.391 4.137 1 96.81 113 LEU B CA 1
ATOM 3159 C C . LEU B 1 113 ? 10.484 -10.641 2.633 1 96.81 113 LEU B C 1
ATOM 3161 O O . LEU B 1 113 ? 10.977 -11.68 2.168 1 96.81 113 LEU B O 1
ATOM 3165 N N . LEU B 1 114 ? 9.93 -9.695 1.879 1 95.81 114 LEU B N 1
ATOM 3166 C CA . LEU B 1 114 ? 9.789 -9.859 0.436 1 95.81 114 LEU B CA 1
ATOM 3167 C C . LEU B 1 114 ? 11.148 -9.844 -0.25 1 95.81 114 LEU B C 1
ATOM 3169 O O . LEU B 1 114 ? 11.352 -10.531 -1.253 1 95.81 114 LEU B O 1
ATOM 3173 N N . ARG B 1 115 ? 12.062 -9.078 0.304 1 90.81 115 ARG B N 1
ATOM 3174 C CA . ARG B 1 115 ? 13.43 -9.102 -0.212 1 90.81 115 ARG B CA 1
ATOM 3175 C C . ARG B 1 115 ? 14.062 -10.484 -0.03 1 90.81 115 ARG B C 1
ATOM 3177 O O . ARG B 1 115 ? 14.695 -11.008 -0.948 1 90.81 115 ARG B O 1
ATOM 3184 N N . LYS B 1 116 ? 13.875 -11.047 1.118 1 93.12 116 LYS B N 1
ATOM 3185 C CA . LYS B 1 116 ? 14.445 -12.359 1.41 1 93.12 116 LYS B CA 1
ATOM 3186 C C . LYS B 1 116 ? 13.797 -13.445 0.552 1 93.12 116 LYS B C 1
ATOM 3188 O O . LYS B 1 116 ? 14.414 -14.469 0.271 1 93.12 116 LYS B O 1
ATOM 3193 N N . SER B 1 117 ? 12.594 -13.203 0.129 1 95.38 117 SER B N 1
ATOM 3194 C CA . SER B 1 117 ? 11.867 -14.203 -0.646 1 95.38 117 SER B CA 1
ATOM 3195 C C . SER B 1 117 ? 12.547 -14.469 -1.986 1 95.38 117 SER B C 1
ATOM 3197 O O . SER B 1 117 ? 12.234 -15.445 -2.662 1 95.38 117 SER B O 1
ATOM 3199 N N . ARG B 1 118 ? 13.484 -13.578 -2.424 1 89 118 ARG B N 1
ATOM 3200 C CA . ARG B 1 118 ? 14.242 -13.789 -3.652 1 89 118 ARG B CA 1
ATOM 3201 C C . ARG B 1 118 ? 15.07 -15.062 -3.574 1 89 118 ARG B C 1
ATOM 3203 O O . ARG B 1 118 ? 15.477 -15.617 -4.602 1 89 118 ARG B O 1
ATOM 3210 N N . TYR B 1 119 ? 15.312 -15.531 -2.328 1 90 119 TYR B N 1
ATOM 3211 C CA . TYR B 1 119 ? 16.047 -16.766 -2.102 1 90 119 TYR B CA 1
ATOM 3212 C C . TYR B 1 119 ? 15.102 -17.938 -1.843 1 90 119 TYR B C 1
ATOM 3214 O O . TYR B 1 119 ? 15.531 -19.062 -1.615 1 90 119 TYR B O 1
ATOM 3222 N N . GLY B 1 120 ? 13.859 -17.672 -1.918 1 94.75 120 GLY B N 1
ATOM 3223 C CA . GLY B 1 120 ? 12.898 -18.672 -1.471 1 94.75 120 GLY B CA 1
ATOM 3224 C C . GLY B 1 120 ? 12.914 -18.891 0.03 1 94.75 120 GLY B C 1
ATOM 3225 O O . GLY B 1 120 ? 13.977 -19.156 0.609 1 94.75 120 GLY B O 1
ATOM 3226 N N . LEU B 1 121 ? 11.797 -18.719 0.682 1 96.69 121 LEU B N 1
ATOM 3227 C CA . LEU B 1 121 ? 11.68 -18.953 2.115 1 96.69 121 LEU B CA 1
ATOM 3228 C C . LEU B 1 121 ? 10.82 -20.188 2.393 1 96.69 121 LEU B C 1
ATOM 3230 O O . LEU B 1 121 ? 9.734 -20.328 1.829 1 96.69 121 LEU B O 1
ATOM 3234 N N . ARG B 1 122 ? 11.281 -21.078 3.225 1 96.75 122 ARG B N 1
ATOM 3235 C CA . ARG B 1 122 ? 10.523 -22.219 3.711 1 96.75 122 ARG B CA 1
ATOM 3236 C C . ARG B 1 122 ? 10.211 -22.078 5.199 1 96.75 122 ARG B C 1
ATOM 3238 O O . ARG B 1 122 ? 11.125 -22.016 6.023 1 96.75 122 ARG B O 1
ATOM 3245 N N . PHE B 1 123 ? 8.945 -22 5.477 1 95.81 123 PHE B N 1
ATOM 3246 C CA . PHE B 1 123 ? 8.516 -21.906 6.867 1 95.81 123 PHE B CA 1
ATOM 3247 C C . PHE B 1 123 ? 8.266 -23.297 7.445 1 95.81 123 PHE B C 1
ATOM 3249 O O . PHE B 1 123 ? 7.664 -24.156 6.793 1 95.81 123 PHE B O 1
ATOM 3256 N N . ARG B 1 124 ? 8.641 -23.562 8.648 1 86.5 124 ARG B N 1
ATOM 3257 C CA . ARG B 1 124 ? 8.609 -24.891 9.242 1 86.5 124 ARG B CA 1
ATOM 3258 C C . ARG B 1 124 ? 7.449 -25.016 10.227 1 86.5 124 ARG B C 1
ATOM 3260 O O . ARG B 1 124 ? 7.09 -26.125 10.633 1 86.5 124 ARG B O 1
ATOM 3267 N N . ASP B 1 125 ? 6.926 -23.969 10.617 1 92.69 125 ASP B N 1
ATOM 3268 C CA . ASP B 1 125 ? 5.824 -23.953 11.578 1 92.69 125 ASP B CA 1
ATOM 3269 C C . ASP B 1 125 ? 4.508 -24.328 10.906 1 92.69 125 ASP B C 1
ATOM 3271 O O . ASP B 1 125 ? 3.854 -23.5 10.289 1 92.69 125 ASP B O 1
ATOM 3275 N N . ARG B 1 126 ? 4.027 -25.531 11.164 1 92.19 126 ARG B N 1
ATOM 3276 C CA . ARG B 1 126 ? 2.836 -26.047 10.492 1 92.19 126 ARG B CA 1
ATOM 3277 C C . ARG B 1 126 ? 1.573 -25.391 11.055 1 92.19 126 ARG B C 1
ATOM 3279 O O . ARG B 1 126 ? 0.56 -25.297 10.359 1 92.19 126 ARG B O 1
ATOM 3286 N N . VAL B 1 127 ? 1.655 -25.047 12.328 1 94.5 127 VAL B N 1
ATOM 3287 C CA . VAL B 1 127 ? 0.525 -24.328 12.906 1 94.5 127 VAL B CA 1
ATOM 3288 C C . VAL B 1 127 ? 0.341 -23 12.195 1 94.5 127 VAL B C 1
ATOM 3290 O O . VAL B 1 127 ? -0.779 -22.625 11.836 1 94.5 127 VAL B O 1
ATOM 3293 N N . LEU B 1 128 ? 1.46 -22.344 12.023 1 96.38 128 LEU B N 1
ATOM 3294 C CA . LEU B 1 128 ? 1.437 -21.078 11.273 1 96.38 128 LEU B CA 1
ATOM 3295 C C . LEU B 1 128 ? 0.91 -21.297 9.859 1 96.38 128 LEU B C 1
ATOM 3297 O O . LEU B 1 128 ? 0.084 -20.516 9.375 1 96.38 128 LEU B O 1
ATOM 3301 N N . SER B 1 129 ? 1.365 -22.344 9.211 1 97 129 SER B N 1
ATOM 3302 C CA . SER B 1 129 ? 0.921 -22.656 7.859 1 97 129 SER B CA 1
ATOM 3303 C C . SER B 1 129 ? -0.59 -22.859 7.805 1 97 129 SER B C 1
ATOM 3305 O O . SER B 1 129 ? -1.248 -22.391 6.867 1 97 129 SER B O 1
ATOM 3307 N N . GLY B 1 130 ? -1.118 -23.547 8.742 1 97.25 130 GLY B N 1
ATOM 3308 C CA . GLY B 1 130 ? -2.557 -23.75 8.812 1 97.25 130 GLY B CA 1
ATOM 3309 C C . GLY B 1 130 ? -3.332 -22.453 8.961 1 97.25 130 GLY B C 1
ATOM 3310 O O . GLY B 1 130 ? -4.348 -22.25 8.289 1 97.25 130 GLY B O 1
ATOM 3311 N N . ARG B 1 131 ? -2.896 -21.656 9.852 1 97.56 131 ARG B N 1
ATOM 3312 C CA . ARG B 1 131 ? -3.535 -20.359 10.055 1 97.56 131 ARG B CA 1
ATOM 3313 C C . ARG B 1 131 ? -3.488 -19.516 8.789 1 97.56 131 ARG B C 1
ATOM 3315 O O . ARG B 1 131 ? -4.492 -18.922 8.398 1 97.56 131 ARG B O 1
ATOM 3322 N N . VAL B 1 132 ? -2.338 -19.453 8.141 1 98.25 132 VAL B N 1
ATOM 3323 C CA . VAL B 1 132 ? -2.162 -18.672 6.922 1 98.25 132 VAL B CA 1
ATOM 3324 C C . VAL B 1 132 ? -3.066 -19.219 5.82 1 98.25 132 VAL B C 1
ATOM 3326 O O . VAL B 1 132 ? -3.676 -18.453 5.07 1 98.25 132 VAL B O 1
ATOM 3329 N N . LEU B 1 133 ? -3.162 -20.484 5.734 1 98.06 133 LEU B N 1
ATOM 3330 C CA . LEU B 1 133 ? -4.039 -21.094 4.746 1 98.06 133 LEU B CA 1
ATOM 3331 C C . LEU B 1 133 ? -5.48 -20.625 4.934 1 98.06 133 LEU B C 1
ATOM 3333 O O . LEU B 1 133 ? -6.156 -20.297 3.961 1 98.06 133 LEU B O 1
ATOM 3337 N N . GLU B 1 134 ? -5.965 -20.641 6.117 1 97.81 134 GLU B N 1
ATOM 3338 C CA . GLU B 1 134 ? -7.312 -20.172 6.418 1 97.81 134 GLU B CA 1
ATOM 3339 C C . GLU B 1 134 ? -7.488 -18.719 6 1 97.81 134 GLU B C 1
ATOM 3341 O O . GLU B 1 134 ? -8.508 -18.344 5.418 1 97.81 134 GLU B O 1
ATOM 3346 N N . MET B 1 135 ? -6.52 -17.938 6.297 1 97.81 135 MET B N 1
ATOM 3347 C CA . MET B 1 135 ? -6.574 -16.531 5.945 1 97.81 135 MET B CA 1
ATOM 3348 C C . MET B 1 135 ? -6.594 -16.344 4.43 1 97.81 135 MET B C 1
ATOM 3350 O O . MET B 1 135 ? -7.281 -15.461 3.916 1 97.81 135 MET B O 1
ATOM 3354 N N . MET B 1 136 ? -5.793 -17.125 3.723 1 96.94 136 MET B N 1
ATOM 3355 C CA . MET B 1 136 ? -5.801 -17.094 2.262 1 96.94 136 MET B CA 1
ATOM 3356 C C . MET B 1 136 ? -7.199 -17.391 1.721 1 96.94 136 MET B C 1
ATOM 3358 O O . MET B 1 136 ? -7.684 -16.672 0.838 1 96.94 136 MET B O 1
ATOM 3362 N N . ARG B 1 137 ? -7.773 -18.391 2.225 1 95.06 137 ARG B N 1
ATOM 3363 C CA . ARG B 1 137 ? -9.109 -18.781 1.781 1 95.06 137 ARG B CA 1
ATOM 3364 C C . ARG B 1 137 ? -10.133 -17.688 2.109 1 95.06 137 ARG B C 1
ATOM 3366 O O . ARG B 1 137 ? -11.031 -17.422 1.315 1 95.06 137 ARG B O 1
ATOM 3373 N N . GLU B 1 138 ? -10.016 -17.047 3.225 1 95.38 138 GLU B N 1
ATOM 3374 C CA . GLU B 1 138 ? -10.906 -15.961 3.631 1 95.38 138 GLU B CA 1
ATOM 3375 C C . GLU B 1 138 ? -10.773 -14.766 2.693 1 95.38 138 GLU B C 1
ATOM 3377 O O . GLU B 1 138 ? -11.711 -13.977 2.557 1 95.38 138 GLU B O 1
ATOM 3382 N N . THR B 1 139 ? -9.57 -14.57 2.15 1 94.44 139 THR B N 1
ATOM 3383 C CA . THR B 1 139 ? -9.344 -13.461 1.229 1 94.44 139 THR B CA 1
ATOM 3384 C C . THR B 1 139 ? -10.328 -13.516 0.062 1 94.44 139 THR B C 1
ATOM 3386 O O . THR B 1 139 ? -10.727 -12.477 -0.467 1 94.44 139 THR B O 1
ATOM 3389 N N . ASP B 1 140 ? -10.734 -14.695 -0.32 1 89.88 140 ASP B N 1
ATOM 3390 C CA . ASP B 1 140 ? -11.656 -14.883 -1.437 1 89.88 140 ASP B CA 1
ATOM 3391 C C . ASP B 1 140 ? -13.023 -14.266 -1.136 1 89.88 140 ASP B C 1
ATOM 3393 O O . ASP B 1 140 ? -13.766 -13.914 -2.053 1 89.88 140 ASP B O 1
ATOM 3397 N N . GLY B 1 141 ? -13.336 -14.148 0.095 1 91.81 141 GLY B N 1
ATOM 3398 C CA . GLY B 1 141 ? -14.609 -13.57 0.495 1 91.81 141 GLY B CA 1
ATOM 3399 C C . GLY B 1 141 ? -14.547 -12.07 0.706 1 91.81 141 GLY B C 1
ATOM 3400 O O . GLY B 1 141 ? -15.555 -11.438 1.002 1 91.81 141 GLY B O 1
ATOM 3401 N N . CYS B 1 142 ? -13.414 -11.523 0.568 1 93.06 142 CYS B N 1
ATOM 3402 C CA . CYS B 1 142 ? -13.219 -10.086 0.754 1 93.06 142 CYS B CA 1
ATOM 3403 C C . CYS B 1 142 ? -13.281 -9.352 -0.579 1 93.06 142 CYS B C 1
ATOM 3405 O O . CYS B 1 142 ? -13.078 -9.953 -1.636 1 93.06 142 CYS B O 1
ATOM 3407 N N . ASP B 1 143 ? -13.609 -8.047 -0.502 1 91.75 143 ASP B N 1
ATOM 3408 C CA . ASP B 1 143 ? -13.625 -7.211 -1.699 1 91.75 143 ASP B CA 1
ATOM 3409 C C . ASP B 1 143 ? -12.836 -5.922 -1.475 1 91.75 143 ASP B C 1
ATOM 3411 O O . ASP B 1 143 ? -12.531 -5.566 -0.334 1 91.75 143 ASP B O 1
ATOM 3415 N N . GLY B 1 144 ? -12.43 -5.379 -2.58 1 94.19 144 GLY B N 1
ATOM 3416 C CA . GLY B 1 144 ? -11.773 -4.086 -2.512 1 94.19 144 GLY B CA 1
ATOM 3417 C C . GLY B 1 144 ? -10.547 -4.082 -1.618 1 94.19 144 GLY B C 1
ATOM 3418 O O . GLY B 1 144 ? -9.75 -5.02 -1.65 1 94.19 144 GLY B O 1
ATOM 3419 N N . ILE B 1 145 ? -10.406 -3.027 -0.851 1 97.44 145 ILE B N 1
ATOM 3420 C CA . ILE B 1 145 ? -9.188 -2.811 -0.089 1 97.44 145 ILE B CA 1
ATOM 3421 C C . ILE B 1 145 ? -9.062 -3.865 1.007 1 97.44 145 ILE B C 1
ATOM 3423 O O . ILE B 1 145 ? -7.965 -4.129 1.506 1 97.44 145 ILE B O 1
ATOM 3427 N N . ARG B 1 146 ? -10.172 -4.457 1.441 1 96.69 146 ARG B N 1
ATOM 3428 C CA . ARG B 1 146 ? -10.141 -5.477 2.486 1 96.69 146 ARG B CA 1
ATOM 3429 C C . ARG B 1 146 ? -9.336 -6.691 2.045 1 96.69 146 ARG B C 1
ATOM 3431 O O . ARG B 1 146 ? -8.734 -7.379 2.873 1 96.69 146 ARG B O 1
ATOM 3438 N N . ARG B 1 147 ? -9.422 -7.004 0.729 1 96.69 147 ARG B N 1
ATOM 3439 C CA . ARG B 1 147 ? -8.586 -8.07 0.198 1 96.69 147 ARG B CA 1
ATOM 3440 C C . ARG B 1 147 ? -7.109 -7.805 0.484 1 96.69 147 ARG B C 1
ATOM 3442 O O . ARG B 1 147 ? -6.383 -8.695 0.922 1 96.69 147 ARG B O 1
ATOM 3449 N N . PHE B 1 148 ? -6.703 -6.586 0.274 1 97.94 148 PHE B N 1
ATOM 3450 C CA . PHE B 1 148 ? -5.305 -6.219 0.479 1 97.94 148 PHE B CA 1
ATOM 3451 C C . PHE B 1 148 ? -4.969 -6.184 1.964 1 97.94 148 PHE B C 1
ATOM 3453 O O . PHE B 1 148 ? -3.863 -6.562 2.363 1 97.94 148 PHE B O 1
ATOM 3460 N N . VAL B 1 149 ? -5.816 -5.684 2.729 1 97.94 149 VAL B N 1
ATOM 3461 C CA . VAL B 1 149 ? -5.617 -5.695 4.176 1 97.94 149 VAL B CA 1
ATOM 3462 C C . VAL B 1 149 ? -5.359 -7.121 4.648 1 97.94 149 VAL B C 1
ATOM 3464 O O . VAL B 1 149 ? -4.488 -7.355 5.492 1 97.94 149 VAL B O 1
ATOM 3467 N N . GLN B 1 150 ? -6.117 -8.07 4.125 1 97.5 150 GLN B N 1
ATOM 3468 C CA . GLN B 1 150 ? -5.895 -9.469 4.461 1 97.5 150 GLN B CA 1
ATOM 3469 C C . GLN B 1 150 ? -4.492 -9.914 4.059 1 97.5 150 GLN B C 1
ATOM 3471 O O . GLN B 1 150 ? -3.805 -10.594 4.824 1 97.5 150 GLN B O 1
ATOM 3476 N N . LEU B 1 151 ? -4.109 -9.547 2.893 1 98.44 151 LEU B N 1
ATOM 3477 C CA . LEU B 1 151 ? -2.768 -9.883 2.432 1 98.44 151 LEU B CA 1
ATOM 3478 C C . LEU B 1 151 ? -1.711 -9.289 3.359 1 98.44 151 LEU B C 1
ATOM 3480 O O . LEU B 1 151 ? -0.779 -9.984 3.77 1 98.44 151 LEU B O 1
ATOM 3484 N N . LEU B 1 152 ? -1.854 -8.008 3.668 1 98.38 152 LEU B N 1
ATOM 3485 C CA . LEU B 1 152 ? -0.899 -7.359 4.559 1 98.38 152 LEU B CA 1
ATOM 3486 C C . LEU B 1 152 ? -0.842 -8.07 5.906 1 98.38 152 LEU B C 1
ATOM 3488 O O . LEU B 1 152 ? 0.229 -8.188 6.504 1 98.38 152 LEU B O 1
ATOM 3492 N N . SER B 1 153 ? -1.977 -8.508 6.398 1 97.75 153 SER B N 1
ATOM 3493 C CA . SER B 1 153 ? -2.025 -9.227 7.668 1 97.75 153 SER B CA 1
ATOM 3494 C C . SER B 1 153 ? -1.254 -10.539 7.59 1 97.75 153 SER B C 1
ATOM 3496 O O . SER B 1 153 ? -0.535 -10.898 8.523 1 97.75 153 SER B O 1
ATOM 3498 N N . ILE B 1 154 ? -1.422 -11.242 6.523 1 98.31 154 ILE B N 1
ATOM 3499 C CA . ILE B 1 154 ? -0.687 -12.484 6.297 1 98.31 154 ILE B CA 1
ATOM 3500 C C . ILE B 1 154 ? 0.814 -12.203 6.297 1 98.31 154 ILE B C 1
ATOM 3502 O O . ILE B 1 154 ? 1.575 -12.867 7.008 1 98.31 154 ILE B O 1
ATOM 3506 N N . LEU B 1 155 ? 1.209 -11.219 5.543 1 98.44 155 LEU B N 1
ATOM 3507 C CA . LEU B 1 155 ? 2.627 -10.891 5.418 1 98.44 155 LEU B CA 1
ATOM 3508 C C . LEU B 1 155 ? 3.193 -10.414 6.75 1 98.44 155 LEU B C 1
ATOM 3510 O O . LEU B 1 155 ? 4.359 -10.672 7.062 1 98.44 155 LEU B O 1
ATOM 3514 N N . ASP B 1 156 ? 2.383 -9.734 7.52 1 97.88 156 ASP B N 1
ATOM 3515 C CA . ASP B 1 156 ? 2.807 -9.273 8.836 1 97.88 156 ASP B CA 1
ATOM 3516 C C . ASP B 1 156 ? 3.135 -10.453 9.75 1 97.88 156 ASP B C 1
ATOM 3518 O O . ASP B 1 156 ? 4.152 -10.445 10.445 1 97.88 156 ASP B O 1
ATOM 3522 N N . ILE B 1 157 ? 2.264 -11.461 9.75 1 97.25 157 ILE B N 1
ATOM 3523 C CA . ILE B 1 157 ? 2.465 -12.648 10.578 1 97.25 157 ILE B CA 1
ATOM 3524 C C . ILE B 1 157 ? 3.73 -13.375 10.133 1 97.25 157 ILE B C 1
ATOM 3526 O O . ILE B 1 157 ? 4.539 -13.797 10.961 1 97.25 157 ILE B O 1
ATOM 3530 N N . LEU B 1 158 ? 3.939 -13.477 8.852 1 97.69 158 LEU B N 1
ATOM 3531 C CA . LEU B 1 158 ? 5.113 -14.164 8.32 1 97.69 158 LEU B CA 1
ATOM 3532 C C . LEU B 1 158 ? 6.387 -13.391 8.648 1 97.69 158 LEU B C 1
ATOM 3534 O O . LEU B 1 158 ? 7.41 -13.992 8.992 1 97.69 158 LEU B O 1
ATOM 3538 N N . ALA B 1 159 ? 6.297 -12.102 8.523 1 96.56 159 ALA B N 1
ATOM 3539 C CA . ALA B 1 159 ? 7.465 -11.258 8.766 1 96.56 159 ALA B CA 1
ATOM 3540 C C . ALA B 1 159 ? 7.914 -11.359 10.227 1 96.56 159 ALA B C 1
ATOM 3542 O O . ALA B 1 159 ? 9.094 -11.156 10.531 1 96.56 159 ALA B O 1
ATOM 3543 N N . LYS B 1 160 ? 7.012 -11.625 11.086 1 94.44 160 LYS B N 1
ATOM 3544 C CA . LYS B 1 160 ? 7.316 -11.711 12.516 1 94.44 160 LYS B CA 1
ATOM 3545 C C . LYS B 1 160 ? 7.855 -13.094 12.875 1 94.44 160 LYS B C 1
ATOM 3547 O O . LYS B 1 160 ? 8.422 -13.281 13.953 1 94.44 160 LYS B O 1
ATOM 3552 N N . SER B 1 161 ? 7.613 -14.039 11.953 1 92.38 161 SER B N 1
ATOM 3553 C CA . SER B 1 161 ? 8.117 -15.391 12.195 1 92.38 161 SER B CA 1
ATOM 3554 C C . SER B 1 161 ? 9.609 -15.477 11.906 1 92.38 161 SER B C 1
ATOM 3556 O O . SER B 1 161 ? 10.094 -14.938 10.906 1 92.38 161 SER B O 1
ATOM 3558 N N . SER B 1 162 ? 10.391 -15.984 12.734 1 85.25 162 SER B N 1
ATOM 3559 C CA . SER B 1 162 ? 11.82 -16.203 12.508 1 85.25 162 SER B CA 1
ATOM 3560 C C . SER B 1 162 ? 12.109 -17.656 12.164 1 85.25 162 SER B C 1
ATOM 3562 O O . SER B 1 162 ? 13.266 -18.031 11.977 1 85.25 162 SER B O 1
ATOM 3564 N N . ASP B 1 163 ? 11.039 -18.406 12.062 1 90.38 163 ASP B N 1
ATOM 3565 C CA . ASP B 1 163 ? 11.211 -19.844 11.859 1 90.38 163 ASP B CA 1
ATOM 3566 C C . ASP B 1 163 ? 11.125 -20.203 10.375 1 90.38 163 ASP B C 1
ATOM 3568 O O . ASP B 1 163 ? 10.18 -20.875 9.953 1 90.38 163 ASP B O 1
ATOM 3572 N N . PHE B 1 164 ? 12.008 -19.75 9.609 1 92.25 164 PHE B N 1
ATOM 3573 C CA . PHE B 1 164 ? 12.109 -20.125 8.203 1 92.25 164 PHE B CA 1
ATOM 3574 C C . PHE B 1 164 ? 13.562 -20.375 7.812 1 92.25 164 PHE B C 1
ATOM 3576 O O . PHE B 1 164 ? 14.484 -20 8.547 1 92.25 164 PHE B O 1
ATOM 3583 N N . VAL B 1 165 ? 13.789 -21.094 6.766 1 93 165 VAL B N 1
ATOM 3584 C CA . VAL B 1 165 ? 15.102 -21.312 6.168 1 93 165 VAL B CA 1
ATOM 3585 C C . VAL B 1 165 ? 15.094 -20.828 4.715 1 93 165 VAL B C 1
ATOM 3587 O O . VAL B 1 165 ? 14.039 -20.766 4.082 1 93 165 VAL B O 1
ATOM 3590 N N . LEU B 1 166 ? 16.266 -20.484 4.242 1 92.88 166 LEU B N 1
ATOM 3591 C CA . LEU B 1 166 ? 16.422 -20.109 2.84 1 92.88 166 LEU B CA 1
ATOM 3592 C C . LEU B 1 166 ? 16.531 -21.344 1.958 1 92.88 166 LEU B C 1
ATOM 3594 O O . LEU B 1 166 ? 17.203 -22.312 2.324 1 92.88 166 LEU B O 1
ATOM 3598 N N . LEU B 1 167 ? 15.828 -21.328 0.87 1 92.12 167 LEU B N 1
ATOM 3599 C CA . LEU B 1 167 ? 15.852 -22.453 -0.051 1 92.12 167 LEU B CA 1
ATOM 3600 C C . LEU B 1 167 ? 17.062 -22.375 -0.976 1 92.12 167 LEU B C 1
ATOM 3602 O O . LEU B 1 167 ? 17.5 -23.391 -1.516 1 92.12 167 LEU B O 1
ATOM 3606 N N . SER B 1 168 ? 17.547 -21.156 -1.249 1 86.19 168 SER B N 1
ATOM 3607 C CA . SER B 1 168 ? 18.75 -20.938 -2.053 1 86.19 168 SER B CA 1
ATOM 3608 C C . SER B 1 168 ? 19.766 -20.094 -1.304 1 86.19 168 SER B C 1
ATOM 3610 O O . SER B 1 168 ? 19.406 -19.188 -0.554 1 86.19 168 SER B O 1
ATOM 3612 N N . ASP B 1 169 ? 21.109 -20.406 -1.42 1 77 169 ASP B N 1
ATOM 3613 C CA . ASP B 1 169 ? 22.172 -19.672 -0.736 1 77 169 ASP B CA 1
ATOM 3614 C C . ASP B 1 169 ? 22.625 -18.469 -1.559 1 77 169 ASP B C 1
ATOM 3616 O O . ASP B 1 169 ? 23.375 -17.625 -1.067 1 77 169 ASP B O 1
ATOM 3620 N N . ALA B 1 170 ? 22.281 -18.484 -2.768 1 72.88 170 ALA B N 1
ATOM 3621 C CA . ALA B 1 170 ? 22.719 -17.391 -3.635 1 72.88 170 ALA B CA 1
ATOM 3622 C C . ALA B 1 170 ? 21.516 -16.75 -4.332 1 72.88 170 ALA B C 1
ATOM 3624 O O . ALA B 1 170 ? 20.5 -17.406 -4.586 1 72.88 170 ALA B O 1
ATOM 3625 N N . GLU B 1 171 ? 21.688 -15.398 -4.305 1 68.81 171 GLU B N 1
ATOM 3626 C CA . GLU B 1 171 ? 20.672 -14.711 -5.086 1 68.81 171 GLU B CA 1
ATOM 3627 C C . GLU B 1 171 ? 20.625 -15.227 -6.52 1 68.81 171 GLU B C 1
ATOM 3629 O O . GLU B 1 171 ? 21.656 -15.508 -7.117 1 68.81 171 GLU B O 1
ATOM 3634 N N . TYR B 1 172 ? 19.484 -15.625 -6.715 1 64.19 172 TYR B N 1
ATOM 3635 C CA . TYR B 1 172 ? 19.375 -15.977 -8.125 1 64.19 172 TYR B CA 1
ATOM 3636 C C . TYR B 1 172 ? 19.812 -14.812 -9.016 1 64.19 172 TYR B C 1
ATOM 3638 O O . TYR B 1 172 ? 19.312 -13.688 -8.859 1 64.19 172 TYR B O 1
ATOM 3646 N N . GLN B 1 173 ? 21.188 -14.625 -9.242 1 47.25 173 GLN B N 1
ATOM 3647 C CA . GLN B 1 173 ? 21.719 -13.617 -10.156 1 47.25 173 GLN B CA 1
ATOM 3648 C C . GLN B 1 173 ? 21.125 -13.766 -11.547 1 47.25 173 GLN B C 1
ATOM 3650 O O . GLN B 1 173 ? 21.094 -14.867 -12.109 1 47.25 173 GLN B O 1
ATOM 3655 N N . ILE B 1 174 ? 20.266 -12.82 -11.664 1 43.88 174 ILE B N 1
ATOM 3656 C CA . ILE B 1 174 ? 19.984 -12.742 -13.094 1 43.88 174 ILE B CA 1
ATOM 3657 C C . ILE B 1 174 ? 21.281 -12.562 -13.875 1 43.88 174 ILE B C 1
ATOM 3659 O O . ILE B 1 174 ? 21.984 -11.562 -13.695 1 43.88 174 ILE B O 1
ATOM 3663 N N . ASP B 1 175 ? 22.453 -13.078 -13.977 1 36.19 175 ASP B N 1
ATOM 3664 C CA . ASP B 1 175 ? 23.391 -12.609 -14.992 1 36.19 175 ASP B CA 1
ATOM 3665 C C . ASP B 1 175 ? 22.797 -11.461 -15.797 1 36.19 175 ASP B C 1
ATOM 3667 O O . ASP B 1 175 ? 21.562 -11.336 -15.906 1 36.19 175 ASP B O 1
ATOM 3671 N N . ASN B 1 176 ? 23.797 -10.344 -16.281 1 30.86 176 ASN B N 1
ATOM 3672 C CA . ASN B 1 176 ? 23.578 -9.156 -17.109 1 30.86 176 ASN B CA 1
ATOM 3673 C C . ASN B 1 176 ? 22.281 -9.266 -17.906 1 30.86 176 ASN B C 1
ATOM 3675 O O . ASN B 1 176 ? 21.828 -8.289 -18.5 1 30.86 176 ASN B O 1
ATOM 3679 N N . GLU B 1 177 ? 22.312 -10.016 -19.062 1 31.59 177 GLU B N 1
ATOM 3680 C CA . GLU B 1 177 ? 21.797 -9.859 -20.422 1 31.59 177 GLU B CA 1
ATOM 3681 C C . GLU B 1 177 ? 20.281 -9.711 -20.422 1 31.59 177 GLU B C 1
ATOM 3683 O O . GLU B 1 177 ? 19.75 -8.734 -20.953 1 31.59 177 GLU B O 1
ATOM 3688 N N . ALA B 1 178 ? 19.484 -10.742 -21.172 1 31.78 178 ALA B N 1
ATOM 3689 C CA . ALA B 1 178 ? 18.484 -11.125 -22.188 1 31.78 178 ALA B CA 1
ATOM 3690 C C . ALA B 1 178 ? 17.125 -11.375 -21.547 1 31.78 178 ALA B C 1
ATOM 3692 O O . ALA B 1 178 ? 16.188 -11.805 -22.219 1 31.78 178 ALA B O 1
ATOM 3693 N N . VAL B 1 179 ? 16.828 -11.57 -20.391 1 31.23 179 VAL B N 1
ATOM 3694 C CA . VAL B 1 179 ? 15.68 -12.461 -20.281 1 31.23 179 VAL B CA 1
ATOM 3695 C C . VAL B 1 179 ? 14.422 -11.742 -20.766 1 31.23 179 VAL B C 1
ATOM 3697 O O . VAL B 1 179 ? 13.672 -12.281 -21.578 1 31.23 179 VAL B O 1
ATOM 3700 N N . PHE B 1 180 ? 13.57 -10.914 -19.922 1 33.81 180 PHE B N 1
ATOM 3701 C CA . PHE B 1 180 ? 12.57 -10.414 -20.859 1 33.81 180 PHE B CA 1
ATOM 3702 C C . PHE B 1 180 ? 13.203 -9.445 -21.859 1 33.81 180 PHE B C 1
ATOM 3704 O O . PHE B 1 180 ? 12.5 -8.727 -22.562 1 33.81 180 PHE B O 1
ATOM 3711 N N . GLY B 1 181 ? 14.398 -9.086 -21.797 1 36.66 181 GLY B N 1
ATOM 3712 C CA . GLY B 1 181 ? 15.164 -8.242 -22.688 1 36.66 181 GLY B CA 1
ATOM 3713 C C . GLY B 1 181 ? 14.938 -8.562 -24.156 1 36.66 181 GLY B C 1
ATOM 3714 O O . GLY B 1 181 ? 13.969 -9.234 -24.516 1 36.66 181 GLY B O 1
ATOM 3715 N N . ASN B 1 182 ? 16.188 -8.758 -25.016 1 42.97 182 ASN B N 1
ATOM 3716 C CA . ASN B 1 182 ? 16.297 -9.117 -26.422 1 42.97 182 ASN B CA 1
ATOM 3717 C C . ASN B 1 182 ? 15.93 -10.578 -26.656 1 42.97 182 ASN B C 1
ATOM 3719 O O . ASN B 1 182 ? 16.359 -11.18 -27.641 1 42.97 182 ASN B O 1
ATOM 3723 N N . ASP B 1 183 ? 15.578 -11.289 -25.75 1 47.81 183 ASP B N 1
ATOM 3724 C CA . ASP B 1 183 ? 15.188 -12.68 -25.984 1 47.81 183 ASP B CA 1
ATOM 3725 C C . ASP B 1 183 ? 13.906 -12.758 -26.812 1 47.81 183 ASP B C 1
ATOM 3727 O O . ASP B 1 183 ? 12.859 -12.266 -26.391 1 47.81 183 ASP B O 1
ATOM 3731 N N . PRO B 1 184 ? 14.156 -13.094 -27.781 1 61.41 184 PRO B N 1
ATOM 3732 C CA . PRO B 1 184 ? 13.039 -13.125 -28.719 1 61.41 184 PRO B CA 1
ATOM 3733 C C . PRO B 1 184 ? 11.852 -13.938 -28.203 1 61.41 184 PRO B C 1
ATOM 3735 O O . PRO B 1 184 ? 10.695 -13.562 -28.406 1 61.41 184 PRO B O 1
ATOM 3738 N N . ILE B 1 185 ? 12.18 -14.945 -27.234 1 66.88 185 ILE B N 1
ATOM 3739 C CA . ILE B 1 185 ? 11.078 -15.797 -26.781 1 66.88 185 ILE B CA 1
ATOM 3740 C C . ILE B 1 185 ? 10.352 -15.125 -25.609 1 66.88 185 ILE B C 1
ATOM 3742 O O . ILE B 1 185 ? 9.125 -15.219 -25.516 1 66.88 185 ILE B O 1
ATOM 3746 N N . GLY B 1 186 ? 11.031 -14.453 -24.719 1 64.88 186 GLY B N 1
ATOM 3747 C CA . GLY B 1 186 ? 10.375 -13.648 -23.703 1 64.88 186 GLY B CA 1
ATOM 3748 C C . GLY B 1 186 ? 9.445 -12.594 -24.281 1 64.88 186 GLY B C 1
ATOM 3749 O O . GLY B 1 186 ? 8.344 -12.383 -23.781 1 64.88 186 GLY B O 1
ATOM 3750 N N . ARG B 1 187 ? 9.922 -11.914 -25.312 1 66.25 187 ARG B N 1
ATOM 3751 C CA . ARG B 1 187 ? 9.102 -10.938 -26 1 66.25 187 ARG B CA 1
ATOM 3752 C C . ARG B 1 187 ? 7.824 -11.57 -26.531 1 66.25 187 ARG B C 1
ATOM 3754 O O . ARG B 1 187 ? 6.762 -10.945 -26.516 1 66.25 187 ARG B O 1
ATOM 3761 N N . VAL B 1 188 ? 7.977 -12.844 -26.938 1 74.88 188 VAL B N 1
ATOM 3762 C CA . VAL B 1 188 ? 6.805 -13.531 -27.469 1 74.88 188 VAL B CA 1
ATOM 3763 C C . VAL B 1 188 ? 5.805 -13.797 -26.344 1 74.88 188 VAL B C 1
ATOM 3765 O O . VAL B 1 188 ? 4.594 -13.656 -26.531 1 74.88 188 VAL B O 1
ATOM 3768 N N . TYR B 1 189 ? 6.305 -14.125 -25.203 1 69.88 189 TYR B N 1
ATOM 3769 C CA . TYR B 1 189 ? 5.406 -14.328 -24.062 1 69.88 189 TYR B CA 1
ATOM 3770 C C . TYR B 1 189 ? 4.645 -13.055 -23.734 1 69.88 189 TYR B C 1
ATOM 3772 O O . TYR B 1 189 ? 3.434 -13.086 -23.516 1 69.88 189 TYR B O 1
ATOM 3780 N N . THR B 1 190 ? 5.391 -11.938 -23.703 1 64.75 190 THR B N 1
ATOM 3781 C CA . THR B 1 190 ? 4.766 -10.648 -23.469 1 64.75 190 THR B CA 1
ATOM 3782 C C . THR B 1 190 ? 3.715 -10.344 -24.531 1 64.75 190 THR B C 1
ATOM 3784 O O . THR B 1 190 ? 2.607 -9.914 -24.219 1 64.75 190 THR B O 1
ATOM 3787 N N . TYR B 1 191 ? 4.156 -10.609 -25.766 1 72.94 191 TYR B N 1
ATOM 3788 C CA . TYR B 1 191 ? 3.23 -10.398 -26.875 1 72.94 191 TYR B CA 1
ATOM 3789 C C . TYR B 1 191 ? 1.964 -11.227 -26.688 1 72.94 191 TYR B C 1
ATOM 3791 O O . TYR B 1 191 ? 0.853 -10.711 -26.844 1 72.94 191 TYR B O 1
ATOM 3799 N N . LEU B 1 192 ? 2.105 -12.5 -26.297 1 80.12 192 LEU B N 1
ATOM 3800 C CA . LEU B 1 192 ? 0.956 -13.383 -26.156 1 80.12 192 LEU B CA 1
ATOM 3801 C C . LEU B 1 192 ? 0.097 -12.961 -24.969 1 80.12 192 LEU B C 1
ATOM 3803 O O . LEU B 1 192 ? -1.133 -12.992 -25.047 1 80.12 192 LEU B O 1
ATOM 3807 N N . ALA B 1 193 ? 0.721 -12.547 -23.953 1 70.69 193 ALA B N 1
ATOM 3808 C CA . ALA B 1 193 ? -0.019 -12.117 -22.766 1 70.69 193 ALA B CA 1
ATOM 3809 C C . ALA B 1 193 ? -0.864 -10.883 -23.062 1 70.69 193 ALA B C 1
ATOM 3811 O O . ALA B 1 193 ? -1.992 -10.758 -22.578 1 70.69 193 ALA B O 1
ATOM 3812 N N . ASP B 1 194 ? -0.295 -10.055 -23.875 1 67.69 194 ASP B N 1
ATOM 3813 C CA . ASP B 1 194 ? -0.954 -8.797 -24.203 1 67.69 194 ASP B CA 1
ATOM 3814 C C . ASP B 1 194 ? -2.025 -9 -25.266 1 67.69 194 ASP B C 1
ATOM 3816 O O . ASP B 1 194 ? -2.965 -8.203 -25.375 1 67.69 194 ASP B O 1
ATOM 3820 N N . HIS B 1 195 ? -1.905 -10.141 -26 1 75.62 195 HIS B N 1
ATOM 3821 C CA . HIS B 1 195 ? -2.73 -10.219 -27.188 1 75.62 195 HIS B CA 1
ATOM 3822 C C . HIS B 1 195 ? -3.535 -11.516 -27.219 1 75.62 195 HIS B C 1
ATOM 3824 O O . HIS B 1 195 ? -4.238 -11.789 -28.203 1 75.62 195 HIS B O 1
ATOM 3830 N N . PHE B 1 196 ? -3.477 -12.312 -26.094 1 79.25 196 PHE B N 1
ATOM 3831 C CA . PHE B 1 196 ? -4.055 -13.648 -26.172 1 79.25 196 PHE B CA 1
ATOM 3832 C C . PHE B 1 196 ? -5.566 -13.57 -26.375 1 79.25 196 PHE B C 1
ATOM 3834 O O . PHE B 1 196 ? -6.191 -14.547 -26.797 1 79.25 196 PHE B O 1
ATOM 3841 N N . ARG B 1 197 ? -6.145 -12.414 -26.078 1 81.12 197 ARG B N 1
ATOM 3842 C CA . ARG B 1 197 ? -7.598 -12.289 -26.172 1 81.12 197 ARG B CA 1
ATOM 3843 C C . ARG B 1 197 ? -8.016 -11.898 -27.578 1 81.12 197 ARG B C 1
ATOM 3845 O O . ARG B 1 197 ? -9.211 -11.789 -27.875 1 81.12 197 ARG B O 1
ATOM 3852 N N . GLU B 1 198 ? -7.07 -11.664 -28.469 1 79.06 198 GLU B N 1
ATOM 3853 C CA . GLU B 1 198 ? -7.297 -11.32 -29.859 1 79.06 198 GLU B CA 1
ATOM 3854 C C . GLU B 1 198 ? -6.617 -12.32 -30.797 1 79.06 198 GLU B C 1
ATOM 3856 O O . GLU B 1 198 ? -5.871 -13.188 -30.344 1 79.06 198 GLU B O 1
ATOM 3861 N N . PRO B 1 199 ? -7.051 -12.25 -32.125 1 80.56 199 PRO B N 1
ATOM 3862 C CA . PRO B 1 199 ? -6.359 -13.148 -33.062 1 80.56 199 PRO B CA 1
ATOM 3863 C C . PRO B 1 199 ? -4.848 -12.922 -33.094 1 80.56 199 PRO B C 1
ATOM 3865 O O . PRO B 1 199 ? -4.387 -11.797 -33.281 1 80.56 199 PRO B O 1
ATOM 3868 N N . VAL B 1 200 ? -4.141 -14 -32.781 1 85.12 200 VAL B N 1
ATOM 3869 C CA . VAL B 1 200 ? -2.682 -13.945 -32.719 1 85.12 200 VAL B CA 1
ATOM 3870 C C . VAL B 1 200 ? -2.105 -14.531 -34.031 1 85.12 200 VAL B C 1
ATOM 3872 O O . VAL B 1 200 ? -2.451 -15.641 -34.406 1 85.12 200 VAL B O 1
ATOM 3875 N N . GLU B 1 201 ? -1.332 -13.734 -34.719 1 83.25 201 GLU B N 1
ATOM 3876 C CA . GLU B 1 201 ? -0.649 -14.164 -35.938 1 83.25 201 GLU B CA 1
ATOM 3877 C C . GLU B 1 201 ? 0.828 -14.445 -35.656 1 83.25 201 GLU B C 1
ATOM 3879 O O . GLU B 1 201 ? 1.504 -13.656 -35 1 83.25 201 GLU B O 1
ATOM 3884 N N . LEU B 1 202 ? 1.233 -15.609 -36.25 1 85.31 202 LEU B N 1
ATOM 3885 C CA . LEU B 1 202 ? 2.611 -16.031 -36 1 85.31 202 LEU B CA 1
ATOM 3886 C C . LEU B 1 202 ? 3.592 -14.977 -36.5 1 85.31 202 LEU B C 1
ATOM 3888 O O . LEU B 1 202 ? 4.609 -14.703 -35.875 1 85.31 202 LEU B O 1
ATOM 3892 N N . GLY B 1 203 ? 3.25 -14.375 -37.656 1 85.62 203 GLY B N 1
ATOM 3893 C CA . GLY B 1 203 ? 4.109 -13.352 -38.219 1 85.62 203 GLY B CA 1
ATOM 3894 C C . GLY B 1 203 ? 4.309 -12.156 -37.312 1 85.62 203 GLY B C 1
ATOM 3895 O O . GLY B 1 203 ? 5.43 -11.672 -37.156 1 85.62 203 GLY B O 1
ATOM 3896 N N . LYS B 1 204 ? 3.275 -11.703 -36.75 1 86.31 204 LYS B N 1
ATOM 3897 C CA . LYS B 1 204 ? 3.33 -10.547 -35.875 1 86.31 204 LYS B CA 1
ATOM 3898 C C . LYS B 1 204 ? 4.086 -10.867 -34.594 1 86.31 204 LYS B C 1
ATOM 3900 O O . LYS B 1 204 ? 4.871 -10.047 -34.094 1 86.31 204 LYS B O 1
ATOM 3905 N N . ALA B 1 205 ? 3.754 -12.039 -34.062 1 85.12 205 ALA B N 1
ATOM 3906 C CA . ALA B 1 205 ? 4.465 -12.477 -32.844 1 85.12 205 ALA B CA 1
ATOM 3907 C C . ALA B 1 205 ? 5.965 -12.586 -33.094 1 85.12 205 ALA B C 1
ATOM 3909 O O . ALA B 1 205 ? 6.773 -12.164 -32.281 1 85.12 205 ALA B O 1
ATOM 3910 N N . ALA B 1 206 ? 6.293 -13.117 -34.281 1 86.75 206 ALA B N 1
ATOM 3911 C CA . ALA B 1 206 ? 7.695 -13.273 -34.688 1 86.75 206 ALA B CA 1
ATOM 3912 C C . ALA B 1 206 ? 8.375 -11.922 -34.844 1 86.75 206 ALA B C 1
ATOM 3914 O O . ALA B 1 206 ? 9.492 -11.719 -34.375 1 86.75 206 ALA B O 1
ATOM 3915 N N . ALA B 1 207 ? 7.691 -11 -35.469 1 84.38 207 ALA B N 1
ATOM 3916 C CA . ALA B 1 207 ? 8.219 -9.648 -35.656 1 84.38 207 ALA B CA 1
ATOM 3917 C C . ALA B 1 207 ? 8.469 -8.969 -34.312 1 84.38 207 ALA B C 1
ATOM 3919 O O . ALA B 1 207 ? 9.492 -8.312 -34.125 1 84.38 207 ALA B O 1
ATOM 3920 N N . TYR B 1 208 ? 7.574 -9.141 -33.469 1 78.69 208 TYR B N 1
ATOM 3921 C CA . TYR B 1 208 ? 7.688 -8.562 -32.125 1 78.69 208 TYR B CA 1
ATOM 3922 C C . TYR B 1 208 ? 8.922 -9.102 -31.391 1 78.69 208 TYR B C 1
ATOM 3924 O O . TYR B 1 208 ? 9.562 -8.375 -30.641 1 78.69 208 TYR B O 1
ATOM 3932 N N . ALA B 1 209 ? 9.211 -10.328 -31.641 1 76.88 209 ALA B N 1
ATOM 3933 C CA . ALA B 1 209 ? 10.344 -11 -31 1 76.88 209 ALA B CA 1
ATOM 3934 C C . ALA B 1 209 ? 11.633 -10.766 -31.781 1 76.88 209 ALA B C 1
ATOM 3936 O O . ALA B 1 209 ? 12.711 -11.18 -31.344 1 76.88 209 ALA B O 1
ATOM 3937 N N . GLY B 1 210 ? 11.484 -10.172 -32.969 1 81.38 210 GLY B N 1
ATOM 3938 C CA . GLY B 1 210 ? 12.641 -9.945 -33.812 1 81.38 210 GLY B CA 1
ATOM 3939 C C . GLY B 1 210 ? 13.133 -11.211 -34.5 1 81.38 210 GLY B C 1
ATOM 3940 O O . GLY B 1 210 ? 14.336 -11.383 -34.688 1 81.38 210 GLY B O 1
ATOM 3941 N N . MET B 1 211 ? 12.219 -12.164 -34.75 1 80.38 211 MET B N 1
ATOM 3942 C CA . MET B 1 211 ? 12.547 -13.438 -35.344 1 80.38 211 MET B CA 1
ATOM 3943 C C . MET B 1 211 ? 11.648 -13.711 -36.562 1 80.38 211 MET B C 1
ATOM 3945 O O . MET B 1 211 ? 10.656 -13.008 -36.75 1 80.38 211 MET B O 1
ATOM 3949 N N . ASN B 1 212 ? 12.062 -14.57 -37.5 1 84.81 212 ASN B N 1
ATOM 3950 C CA . ASN B 1 212 ? 11.117 -15.102 -38.469 1 84.81 212 ASN B CA 1
ATOM 3951 C C . ASN B 1 212 ? 10.25 -16.203 -37.875 1 84.81 212 ASN B C 1
ATOM 3953 O O . ASN B 1 212 ? 10.594 -16.781 -36.844 1 84.81 212 ASN B O 1
ATOM 3957 N N . PRO B 1 213 ? 9.094 -16.422 -38.438 1 84.5 213 PRO B N 1
ATOM 3958 C CA . PRO B 1 213 ? 8.125 -17.375 -37.875 1 84.5 213 PRO B CA 1
ATOM 3959 C C . PRO B 1 213 ? 8.719 -18.75 -37.625 1 84.5 213 PRO B C 1
ATOM 3961 O O . PRO B 1 213 ? 8.484 -19.344 -36.562 1 84.5 213 PRO B O 1
ATOM 3964 N N . ALA B 1 214 ? 9.555 -19.234 -38.531 1 84.12 214 ALA B N 1
ATOM 3965 C CA . ALA B 1 214 ? 10.141 -20.562 -38.406 1 84.12 214 ALA B CA 1
ATOM 3966 C C . ALA B 1 214 ? 11.094 -20.625 -37.219 1 84.12 214 ALA B C 1
ATOM 3968 O O . ALA B 1 214 ? 11.047 -21.562 -36.406 1 84.12 214 ALA B O 1
ATOM 3969 N N . SER B 1 215 ? 11.961 -19.656 -37.062 1 86.81 215 SER B N 1
ATOM 3970 C CA . SER B 1 215 ? 12.914 -19.578 -35.969 1 86.81 215 SER B CA 1
ATOM 3971 C C . SER B 1 215 ? 12.203 -19.438 -34.625 1 86.81 215 SER B C 1
ATOM 3973 O O . SER B 1 215 ? 12.617 -20.016 -33.625 1 86.81 215 SER B O 1
ATOM 3975 N N . LEU B 1 216 ? 11.141 -18.656 -34.719 1 86.06 216 LEU B N 1
ATOM 3976 C CA . LEU B 1 216 ? 10.367 -18.469 -33.5 1 86.06 216 LEU B CA 1
ATOM 3977 C C . LEU B 1 216 ? 9.758 -19.797 -33.062 1 86.06 216 LEU B C 1
ATOM 3979 O O . LEU B 1 216 ? 9.867 -20.156 -31.875 1 86.06 216 LEU B O 1
ATOM 3983 N N . CYS B 1 217 ? 9.148 -20.5 -33.969 1 81 217 CYS B N 1
ATOM 3984 C CA . CYS B 1 217 ? 8.5 -21.766 -33.625 1 81 217 CYS B CA 1
ATOM 3985 C C . CYS B 1 217 ? 9.508 -22.75 -33.031 1 81 217 CYS B C 1
ATOM 3987 O O . CYS B 1 217 ? 9.242 -23.391 -32.031 1 81 217 CYS B O 1
ATOM 3989 N N . ARG B 1 218 ? 10.664 -22.812 -33.656 1 79.25 218 ARG B N 1
ATOM 3990 C CA . ARG B 1 218 ? 11.695 -23.734 -33.188 1 79.25 218 ARG B CA 1
ATOM 3991 C C . ARG B 1 218 ? 12.219 -23.359 -31.812 1 79.25 218 ARG B C 1
ATOM 3993 O O . ARG B 1 218 ? 12.312 -24.203 -30.922 1 79.25 218 ARG B O 1
ATOM 4000 N N . ALA B 1 219 ? 12.477 -22.125 -31.688 1 79.06 219 ALA B N 1
ATOM 4001 C CA . ALA B 1 219 ? 13.039 -21.625 -30.438 1 79.06 219 ALA B CA 1
ATOM 4002 C C . ALA B 1 219 ? 12.031 -21.766 -29.297 1 79.06 219 ALA B C 1
ATOM 4004 O O . ALA B 1 219 ? 12.406 -22.125 -28.172 1 79.06 219 ALA B O 1
ATOM 4005 N N . PHE B 1 220 ? 10.82 -21.469 -29.594 1 79.69 220 PHE B N 1
ATOM 4006 C CA . PHE B 1 220 ? 9.758 -21.562 -28.609 1 79.69 220 PHE B CA 1
ATOM 4007 C C . PHE B 1 220 ? 9.578 -23 -28.125 1 79.69 220 PHE B C 1
ATOM 4009 O O . PHE B 1 220 ? 9.492 -23.25 -26.922 1 79.69 220 PHE B O 1
ATOM 4016 N N . ARG B 1 221 ? 9.578 -23.938 -29.062 1 75.56 221 ARG B N 1
ATOM 4017 C CA . ARG B 1 221 ? 9.406 -25.344 -28.719 1 75.56 221 ARG B CA 1
ATOM 4018 C C . ARG B 1 221 ? 10.594 -25.859 -27.906 1 75.56 221 ARG B C 1
ATOM 4020 O O . ARG B 1 221 ? 10.414 -26.609 -26.953 1 75.56 221 ARG B O 1
ATOM 4027 N N . ARG B 1 222 ? 11.719 -25.484 -28.281 1 70.19 222 ARG B N 1
ATOM 4028 C CA . ARG B 1 222 ? 12.922 -25.906 -27.578 1 70.19 222 ARG B CA 1
ATOM 4029 C C . ARG B 1 222 ? 12.898 -25.438 -26.125 1 70.19 222 ARG B C 1
ATOM 4031 O O . ARG B 1 222 ? 13.312 -26.188 -25.234 1 70.19 222 ARG B O 1
ATOM 4038 N N . ARG B 1 223 ? 12.281 -24.328 -26.078 1 63.97 223 ARG B N 1
ATOM 4039 C CA . ARG B 1 223 ? 12.32 -23.703 -24.75 1 63.97 223 ARG B CA 1
ATOM 4040 C C . ARG B 1 223 ? 11.156 -24.188 -23.891 1 63.97 223 ARG B C 1
ATOM 4042 O O . ARG B 1 223 ? 11.289 -24.297 -22.672 1 63.97 223 ARG B O 1
ATOM 4049 N N . THR B 1 224 ? 10.031 -24.406 -24.516 1 62.81 224 THR B N 1
ATOM 4050 C CA . THR B 1 224 ? 8.828 -24.641 -23.734 1 62.81 224 THR B CA 1
ATOM 4051 C C . THR B 1 224 ? 8.312 -26.062 -23.922 1 62.81 224 THR B C 1
ATOM 4053 O O . THR B 1 224 ? 7.402 -26.5 -23.219 1 62.81 224 THR B O 1
ATOM 4056 N N . ASP B 1 225 ? 8.859 -26.797 -24.797 1 62.81 225 ASP B N 1
ATOM 4057 C CA . ASP B 1 225 ? 8.453 -28.141 -25.219 1 62.81 225 ASP B CA 1
ATOM 4058 C C . ASP B 1 225 ? 7.039 -28.141 -25.781 1 62.81 225 ASP B C 1
ATOM 4060 O O . ASP B 1 225 ? 6.391 -29.188 -25.859 1 62.81 225 ASP B O 1
ATOM 4064 N N . LYS B 1 226 ? 6.539 -26.969 -26.094 1 71.25 226 LYS B N 1
ATOM 4065 C CA . LYS B 1 226 ? 5.219 -26.828 -26.703 1 71.25 226 LYS B CA 1
ATOM 4066 C C . LYS B 1 226 ? 5.246 -25.828 -27.859 1 71.25 226 LYS B C 1
ATOM 4068 O O . LYS B 1 226 ? 6.168 -25.016 -27.969 1 71.25 226 LYS B O 1
ATOM 4073 N N . SER B 1 227 ? 4.281 -26.016 -28.781 1 80.94 227 SER B N 1
ATOM 4074 C CA . SER B 1 227 ? 4.152 -25.031 -29.844 1 80.94 227 SER B CA 1
ATOM 4075 C C . SER B 1 227 ? 3.576 -23.719 -29.312 1 80.94 227 SER B C 1
ATOM 4077 O O . SER B 1 227 ? 2.93 -23.703 -28.266 1 80.94 227 SER B O 1
ATOM 4079 N N . ILE B 1 228 ? 3.781 -22.641 -30.016 1 80.88 228 ILE B N 1
ATOM 4080 C CA . ILE B 1 228 ? 3.291 -21.328 -29.656 1 80.88 228 ILE B CA 1
ATOM 4081 C C . ILE B 1 228 ? 1.768 -21.344 -29.547 1 80.88 228 ILE B C 1
ATOM 4083 O O . ILE B 1 228 ? 1.195 -20.75 -28.625 1 80.88 228 ILE B O 1
ATOM 4087 N N . PHE B 1 229 ? 1.137 -22.047 -30.391 1 81.06 229 PHE B N 1
ATOM 4088 C CA . PHE B 1 229 ? -0.321 -22.062 -30.406 1 81.06 229 PHE B CA 1
ATOM 4089 C C . PHE B 1 229 ? -0.869 -22.953 -29.297 1 81.06 229 PHE B C 1
ATOM 4091 O O . PHE B 1 229 ? -1.925 -22.656 -28.719 1 81.06 229 PHE B O 1
ATOM 4098 N N . ARG B 1 230 ? -0.13 -24.031 -28.953 1 79.88 230 ARG B N 1
ATOM 4099 C CA . ARG B 1 230 ? -0.523 -24.797 -27.781 1 79.88 230 ARG B CA 1
ATOM 4100 C C . ARG B 1 230 ? -0.435 -23.938 -26.516 1 79.88 230 ARG B C 1
ATOM 4102 O O . ARG B 1 230 ? -1.334 -23.984 -25.672 1 79.88 230 ARG B O 1
ATOM 4109 N N . TYR B 1 231 ? 0.592 -23.203 -26.469 1 80.31 231 TYR B N 1
ATOM 4110 C CA . TYR B 1 231 ? 0.766 -22.297 -25.328 1 80.31 231 TYR B CA 1
ATOM 4111 C C . TYR B 1 231 ? -0.339 -21.25 -25.297 1 80.31 231 TYR B C 1
ATOM 4113 O O . TYR B 1 231 ? -0.899 -20.969 -24.234 1 80.31 231 TYR B O 1
ATOM 4121 N N . LEU B 1 232 ? -0.602 -20.656 -26.453 1 82.94 232 LEU B N 1
ATOM 4122 C CA . LEU B 1 232 ? -1.691 -19.688 -26.594 1 82.94 232 LEU B CA 1
ATOM 4123 C C . LEU B 1 232 ? -3.008 -20.297 -26.109 1 82.94 232 LEU B C 1
ATOM 4125 O O . LEU B 1 232 ? -3.758 -19.656 -25.375 1 82.94 232 LEU B O 1
ATOM 4129 N N . THR B 1 233 ? -3.229 -21.484 -26.469 1 84.94 233 THR B N 1
ATOM 4130 C CA . THR B 1 233 ? -4.445 -22.188 -26.078 1 84.94 233 THR B CA 1
ATOM 4131 C C . THR B 1 233 ? -4.516 -22.344 -24.562 1 84.94 233 THR B C 1
ATOM 4133 O O . THR B 1 233 ? -5.555 -22.078 -23.953 1 84.94 233 THR B O 1
ATOM 4136 N N . GLU B 1 234 ? -3.471 -22.734 -24 1 80.19 234 GLU B N 1
ATOM 4137 C CA . GLU B 1 234 ? -3.438 -22.922 -22.547 1 80.19 234 GLU B CA 1
ATOM 4138 C C . GLU B 1 234 ? -3.686 -21.594 -21.828 1 80.19 234 GLU B C 1
ATOM 4140 O O . GLU B 1 234 ? -4.418 -21.562 -20.828 1 80.19 234 GLU B O 1
ATOM 4145 N N . MET B 1 235 ? -3.105 -20.562 -22.344 1 79.12 235 MET B N 1
ATOM 4146 C CA . MET B 1 235 ? -3.318 -19.25 -21.766 1 79.12 235 MET B CA 1
ATOM 4147 C C . MET B 1 235 ? -4.789 -18.844 -21.844 1 79.12 235 MET B C 1
ATOM 4149 O O . MET B 1 235 ? -5.352 -18.359 -20.859 1 79.12 235 MET B O 1
ATOM 4153 N N . ARG B 1 236 ? -5.336 -19 -22.969 1 84.5 236 ARG B N 1
ATOM 4154 C CA . ARG B 1 236 ? -6.73 -18.625 -23.188 1 84.5 236 ARG B CA 1
ATOM 4155 C C . ARG B 1 236 ? -7.664 -19.469 -22.312 1 84.5 236 ARG B C 1
ATOM 4157 O O . ARG B 1 236 ? -8.594 -18.938 -21.703 1 84.5 236 ARG B O 1
ATOM 4164 N N . VAL B 1 237 ? -7.367 -20.734 -22.219 1 83.38 237 VAL B N 1
ATOM 4165 C CA . VAL B 1 237 ? -8.211 -21.625 -21.422 1 83.38 237 VAL B CA 1
ATOM 4166 C C . VAL B 1 237 ? -8.062 -21.297 -19.938 1 83.38 237 VAL B C 1
ATOM 4168 O O . VAL B 1 237 ? -9.039 -21.297 -19.188 1 83.38 237 VAL B O 1
ATOM 4171 N N . GLU B 1 238 ? -6.898 -21.016 -19.547 1 74.25 238 GLU B N 1
ATOM 4172 C CA . GLU B 1 238 ? -6.684 -20.609 -18.156 1 74.25 238 GLU B CA 1
ATOM 4173 C C . GLU B 1 238 ? -7.484 -19.359 -17.828 1 74.25 238 GLU B C 1
ATOM 4175 O O . GLU B 1 238 ? -8.086 -19.266 -16.75 1 74.25 238 GLU B O 1
ATOM 4180 N N . TYR B 1 239 ? -7.453 -18.422 -18.672 1 76.25 239 TYR B N 1
ATOM 4181 C CA . TYR B 1 239 ? -8.234 -17.203 -18.5 1 76.25 239 TYR B CA 1
ATOM 4182 C C . TYR B 1 239 ? -9.727 -17.516 -18.422 1 76.25 239 TYR B C 1
ATOM 4184 O O . TYR B 1 239 ? -10.445 -16.969 -17.578 1 76.25 239 TYR B O 1
ATOM 4192 N N . ALA B 1 240 ? -10.117 -18.422 -19.234 1 81.81 240 ALA B N 1
ATOM 4193 C CA . ALA B 1 240 ? -11.516 -18.844 -19.234 1 81.81 240 ALA B CA 1
ATOM 4194 C C . ALA B 1 240 ? -11.898 -19.5 -17.906 1 81.81 240 ALA B C 1
ATOM 4196 O O . ALA B 1 240 ? -12.984 -19.25 -17.375 1 81.81 240 ALA B O 1
ATOM 4197 N N . CYS B 1 241 ? -11 -20.281 -17.453 1 76.31 241 CYS B N 1
ATOM 4198 C CA . CYS B 1 241 ? -11.25 -20.938 -16.172 1 76.31 241 CYS B CA 1
ATOM 4199 C C . CYS B 1 241 ? -11.438 -19.906 -15.062 1 76.31 241 CYS B C 1
ATOM 4201 O O . CYS B 1 241 ? -12.32 -20.062 -14.227 1 76.31 241 CYS B O 1
ATOM 4203 N N . LYS B 1 242 ? -10.75 -18.938 -15.141 1 67.44 242 LYS B N 1
ATOM 4204 C CA . LYS B 1 242 ? -10.852 -17.859 -14.156 1 67.44 242 LYS B CA 1
ATOM 4205 C C . LYS B 1 242 ? -12.211 -17.172 -14.234 1 67.44 242 LYS B C 1
ATOM 4207 O O . LYS B 1 242 ? -12.844 -16.922 -13.211 1 67.44 242 LYS B O 1
ATOM 4212 N N . LEU B 1 243 ? -12.562 -16.891 -15.445 1 72.44 243 LEU B N 1
ATOM 4213 C CA . LEU B 1 243 ? -13.844 -16.234 -15.648 1 72.44 243 LEU B CA 1
ATOM 4214 C C . LEU B 1 243 ? -14.992 -17.141 -15.203 1 72.44 243 LEU B C 1
ATOM 4216 O O . LEU B 1 243 ? -15.977 -16.656 -14.633 1 72.44 243 LEU B O 1
ATOM 4220 N N . LEU B 1 244 ? -14.773 -18.406 -15.43 1 76.88 244 LEU B N 1
ATOM 4221 C CA . LEU B 1 244 ? -15.805 -19.375 -15.039 1 76.88 244 LEU B CA 1
ATOM 4222 C C . LEU B 1 244 ? -15.945 -19.422 -13.523 1 76.88 244 LEU B C 1
ATOM 4224 O O . LEU B 1 244 ? -17.047 -19.609 -13.008 1 76.88 244 LEU B O 1
ATOM 4228 N N . ALA B 1 245 ? -14.867 -19.219 -12.922 1 64.81 245 ALA B N 1
ATOM 4229 C CA . ALA B 1 245 ? -14.836 -19.344 -11.469 1 64.81 245 ALA B CA 1
ATOM 4230 C C . ALA B 1 245 ? -15.32 -18.062 -10.797 1 64.81 245 ALA B C 1
ATOM 4232 O O . ALA B 1 245 ? -15.883 -18.109 -9.703 1 64.81 245 ALA B O 1
ATOM 4233 N N . HIS B 1 246 ? -15.195 -16.984 -11.477 1 59.97 246 HIS B N 1
ATOM 4234 C CA . HIS B 1 246 ? -15.32 -15.75 -10.711 1 59.97 246 HIS B CA 1
ATOM 4235 C C . HIS B 1 246 ? -16.328 -14.805 -11.359 1 59.97 246 HIS B C 1
ATOM 4237 O O . HIS B 1 246 ? -16.453 -13.648 -10.945 1 59.97 246 HIS B O 1
ATOM 4243 N N . SER B 1 247 ? -16.875 -15.25 -12.445 1 64.75 247 SER B N 1
ATOM 4244 C CA . SER B 1 247 ? -17.859 -14.391 -13.109 1 64.75 247 SER B CA 1
ATOM 4245 C C . SER B 1 247 ? -19.156 -15.141 -13.367 1 64.75 247 SER B C 1
ATOM 4247 O O . SER B 1 247 ? -19.219 -16.359 -13.234 1 64.75 247 SER B O 1
ATOM 4249 N N . LYS B 1 248 ? -20.188 -14.328 -13.594 1 74.56 248 LYS B N 1
ATOM 4250 C CA . LYS B 1 248 ? -21.484 -14.914 -13.953 1 74.56 248 LYS B CA 1
ATOM 4251 C C . LYS B 1 248 ? -21.688 -14.891 -15.461 1 74.56 248 LYS B C 1
ATOM 4253 O O . LYS B 1 248 ? -22.812 -15.078 -15.938 1 74.56 248 LYS B O 1
ATOM 4258 N N . GLN B 1 249 ? -20.641 -14.719 -16.203 1 80.5 249 GLN B N 1
ATOM 4259 C CA . GLN B 1 249 ? -20.734 -14.664 -17.656 1 80.5 249 GLN B CA 1
ATOM 4260 C C . GLN B 1 249 ? -21.094 -16.031 -18.234 1 80.5 249 GLN B C 1
ATOM 4262 O O . GLN B 1 249 ? -20.781 -17.062 -17.641 1 80.5 249 GLN B O 1
ATOM 4267 N N . THR B 1 250 ? -21.844 -15.961 -19.359 1 87 250 THR B N 1
ATOM 4268 C CA . THR B 1 250 ? -22.156 -17.219 -20.031 1 87 250 THR B CA 1
ATOM 4269 C C . THR B 1 250 ? -20.906 -17.828 -20.656 1 87 250 THR B C 1
ATOM 4271 O O . THR B 1 250 ? -19.906 -17.125 -20.875 1 87 250 THR B O 1
ATOM 4274 N N . VAL B 1 251 ? -20.984 -19.094 -20.922 1 89.81 251 VAL B N 1
ATOM 4275 C CA . VAL B 1 251 ? -19.859 -19.797 -21.531 1 89.81 251 VAL B CA 1
ATOM 4276 C C . VAL B 1 251 ? -19.5 -19.141 -22.859 1 89.81 251 VAL B C 1
ATOM 4278 O O . VAL B 1 251 ? -18.312 -19 -23.172 1 89.81 251 VAL B O 1
ATOM 4281 N N . SER B 1 252 ? -20.547 -18.672 -23.578 1 89.44 252 SER B N 1
ATOM 4282 C CA . SER B 1 252 ? -20.297 -18.016 -24.859 1 89.44 252 SER B CA 1
ATOM 4283 C C . SER B 1 252 ? -19.547 -16.703 -24.672 1 89.44 252 SER B C 1
ATOM 4285 O O . SER B 1 252 ? -18.609 -16.406 -25.406 1 89.44 252 SER B O 1
ATOM 4287 N N . GLN B 1 253 ? -19.906 -15.945 -23.734 1 87.88 253 GLN B N 1
ATOM 4288 C CA . GLN B 1 253 ? -19.234 -14.68 -23.438 1 87.88 253 GLN B CA 1
ATOM 4289 C C . GLN B 1 253 ? -17.797 -14.906 -23.016 1 87.88 253 GLN B C 1
ATOM 4291 O O . GLN B 1 253 ? -16.891 -14.188 -23.438 1 87.88 253 GLN B O 1
ATOM 4296 N N . ILE B 1 254 ? -17.641 -15.906 -22.219 1 88.06 254 ILE B N 1
ATOM 4297 C CA . ILE B 1 254 ? -16.312 -16.234 -21.703 1 88.06 254 ILE B CA 1
ATOM 4298 C C . ILE B 1 254 ? -15.414 -16.688 -22.844 1 88.06 254 ILE B C 1
ATOM 4300 O O . ILE B 1 254 ? -14.242 -16.297 -22.906 1 88.06 254 ILE B O 1
ATOM 4304 N N . ALA B 1 255 ? -15.969 -17.484 -23.703 1 89.38 255 ALA B N 1
ATOM 4305 C CA . ALA B 1 255 ? -15.211 -17.922 -24.859 1 89.38 255 ALA B CA 1
ATOM 4306 C C . ALA B 1 255 ? -14.711 -16.734 -25.672 1 89.38 255 ALA B C 1
ATOM 4308 O O . ALA B 1 255 ? -13.516 -16.641 -26 1 89.38 255 ALA B O 1
ATOM 4309 N N . TYR B 1 256 ? -15.555 -15.766 -25.891 1 85.25 256 TYR B N 1
ATOM 4310 C CA . TYR B 1 256 ? -15.203 -14.586 -26.672 1 85.25 256 TYR B CA 1
ATOM 4311 C C . TYR B 1 256 ? -14.18 -13.727 -25.938 1 85.25 256 TYR B C 1
ATOM 4313 O O . TYR B 1 256 ? -13.188 -13.297 -26.531 1 85.25 256 TYR B O 1
ATOM 4321 N N . GLU B 1 257 ? -14.391 -13.586 -24.703 1 82.12 257 GLU B N 1
ATOM 4322 C CA . GLU B 1 257 ? -13.5 -12.766 -23.891 1 82.12 257 GLU B CA 1
ATOM 4323 C C . GLU B 1 257 ? -12.117 -13.398 -23.781 1 82.12 257 GLU B C 1
ATOM 4325 O O . GLU B 1 257 ? -11.133 -12.711 -23.516 1 82.12 257 GLU B O 1
ATOM 4330 N N . SER B 1 258 ? -12.102 -14.641 -23.969 1 84.62 258 SER B N 1
ATOM 4331 C CA . SER B 1 258 ? -10.852 -15.375 -23.812 1 84.62 258 SER B CA 1
ATOM 4332 C C . SER B 1 258 ? -10.102 -15.469 -25.141 1 84.62 258 SER B C 1
ATOM 4334 O O . SER B 1 258 ? -9.039 -16.078 -25.219 1 84.62 258 SER B O 1
ATOM 4336 N N . GLY B 1 259 ? -10.656 -14.938 -26.203 1 86.19 259 GLY B N 1
ATOM 4337 C CA . GLY B 1 259 ? -9.938 -14.836 -27.469 1 86.19 259 GLY B CA 1
ATOM 4338 C C . GLY B 1 259 ? -10.445 -15.797 -28.531 1 86.19 259 GLY B C 1
ATOM 4339 O O . GLY B 1 259 ? -9.844 -15.938 -29.594 1 86.19 259 GLY B O 1
ATOM 4340 N N . TYR B 1 260 ? -11.547 -16.469 -28.281 1 87.81 260 TYR B N 1
ATOM 4341 C CA . TYR B 1 260 ? -12.109 -17.406 -29.25 1 87.81 260 TYR B CA 1
ATOM 4342 C C . TYR B 1 260 ? -13.227 -16.75 -30.047 1 87.81 260 TYR B C 1
ATOM 4344 O O . TYR B 1 260 ? -14.008 -15.969 -29.516 1 87.81 260 TYR B O 1
ATOM 4352 N N . ASN B 1 261 ? -13.234 -17.047 -31.406 1 81.31 261 ASN B N 1
ATOM 4353 C CA . ASN B 1 261 ? -14.312 -16.562 -32.281 1 81.31 261 ASN B CA 1
ATOM 4354 C C . ASN B 1 261 ? -15.258 -17.688 -32.688 1 81.31 261 ASN B C 1
ATOM 4356 O O . ASN B 1 261 ? -16.125 -17.5 -33.531 1 81.31 261 ASN B O 1
ATOM 4360 N N . ASN B 1 262 ? -15.008 -18.812 -32.156 1 84.31 262 ASN B N 1
ATOM 4361 C CA . ASN B 1 262 ? -15.773 -20.031 -32.406 1 84.31 262 ASN B CA 1
ATOM 4362 C C . ASN B 1 262 ? -15.969 -20.859 -31.141 1 84.31 262 ASN B C 1
ATOM 4364 O O . ASN B 1 262 ? -15.008 -21.375 -30.578 1 84.31 262 ASN B O 1
ATOM 4368 N N . LEU B 1 263 ? -17.312 -21.016 -30.812 1 89.75 263 LEU B N 1
ATOM 4369 C CA . LEU B 1 263 ? -17.641 -21.672 -29.547 1 89.75 263 LEU B CA 1
ATOM 4370 C C . LEU B 1 263 ? -17.25 -23.156 -29.594 1 89.75 263 LEU B C 1
ATOM 4372 O O . LEU B 1 263 ? -16.766 -23.703 -28.594 1 89.75 263 LEU B O 1
ATOM 4376 N N . SER B 1 264 ? -17.484 -23.766 -30.688 1 90.56 264 SER B N 1
ATOM 4377 C CA . SER B 1 264 ? -17.125 -25.188 -30.828 1 90.56 264 SER B CA 1
ATOM 4378 C C . SER B 1 264 ? -15.625 -25.391 -30.641 1 90.56 264 SER B C 1
ATOM 4380 O O . SER B 1 264 ? -15.195 -26.344 -30 1 90.56 264 SER B O 1
ATOM 4382 N N . HIS B 1 265 ? -14.898 -24.484 -31.266 1 90.56 265 HIS B N 1
ATOM 4383 C CA . HIS B 1 265 ? -13.445 -24.531 -31.125 1 90.56 265 HIS B CA 1
ATOM 4384 C C . HIS B 1 265 ? -13.008 -24.312 -29.688 1 90.56 265 HIS B C 1
ATOM 4386 O O . HIS B 1 265 ? -12.133 -25.016 -29.188 1 90.56 265 HIS B O 1
ATOM 4392 N N . PHE B 1 266 ? -13.602 -23.359 -29.047 1 93.56 266 PHE B N 1
ATOM 4393 C CA . PHE B 1 266 ? -13.336 -23.109 -27.641 1 93.56 266 PHE B CA 1
ATOM 4394 C C . PHE B 1 266 ? -13.617 -24.359 -26.812 1 93.56 266 PHE B C 1
ATOM 4396 O O . PHE B 1 266 ? -12.773 -24.797 -26.016 1 93.56 266 PHE B O 1
ATOM 4403 N N . ASN B 1 267 ? -14.797 -24.938 -26.984 1 90.75 267 ASN B N 1
ATOM 4404 C CA . ASN B 1 267 ? -15.195 -26.094 -26.188 1 90.75 267 ASN B CA 1
ATOM 4405 C C . ASN B 1 267 ? -14.227 -27.25 -26.375 1 90.75 267 ASN B C 1
ATOM 4407 O O . ASN B 1 267 ? -13.891 -27.938 -25.406 1 90.75 267 ASN B O 1
ATOM 4411 N N . ARG B 1 268 ? -13.781 -27.453 -27.562 1 89.38 268 ARG B N 1
ATOM 4412 C CA . ARG B 1 268 ? -12.852 -28.531 -27.875 1 89.38 268 ARG B CA 1
ATOM 4413 C C . ARG B 1 268 ? -11.508 -28.312 -27.172 1 89.38 268 ARG B C 1
ATOM 4415 O O . ARG B 1 268 ? -10.984 -29.219 -26.516 1 89.38 268 ARG B O 1
ATOM 4422 N N . GLN B 1 269 ? -10.953 -27.141 -27.281 1 88.88 269 GLN B N 1
ATOM 4423 C CA . GLN B 1 269 ? -9.656 -26.828 -26.688 1 88.88 269 GLN B CA 1
ATOM 4424 C C . GLN B 1 269 ? -9.742 -26.812 -25.156 1 88.88 269 GLN B C 1
ATOM 4426 O O . GLN B 1 269 ? -8.812 -27.25 -24.484 1 88.88 269 GLN B O 1
ATOM 4431 N N . PHE B 1 270 ? -10.844 -26.312 -24.609 1 90.31 270 PHE B N 1
ATOM 4432 C CA . PHE B 1 270 ? -11.047 -26.297 -23.172 1 90.31 270 PHE B CA 1
ATOM 4433 C C . PHE B 1 270 ? -11.008 -27.703 -22.594 1 90.31 270 PHE B C 1
ATOM 4435 O O . PHE B 1 270 ? -10.297 -27.953 -21.625 1 90.31 270 PHE B O 1
ATOM 4442 N N . ARG B 1 271 ? -11.711 -28.562 -23.312 1 85.75 271 ARG B N 1
ATOM 4443 C CA . ARG B 1 271 ? -11.742 -29.953 -22.875 1 85.75 271 ARG B CA 1
ATOM 4444 C C . ARG B 1 271 ? -10.367 -30.609 -23 1 85.75 271 ARG B C 1
ATOM 4446 O O . ARG B 1 271 ? -9.969 -31.391 -22.141 1 85.75 271 ARG B O 1
ATOM 4453 N N . ALA B 1 272 ? -9.742 -30.312 -24.016 1 80.56 272 ALA B N 1
ATOM 4454 C CA . ALA B 1 272 ? -8.422 -30.891 -24.25 1 80.56 272 ALA B CA 1
ATOM 4455 C C . ALA B 1 272 ? -7.445 -30.5 -23.141 1 80.56 272 ALA B C 1
ATOM 4457 O O . ALA B 1 272 ? -6.586 -31.297 -22.75 1 80.56 272 ALA B O 1
ATOM 4458 N N . VAL B 1 273 ? -7.629 -29.312 -22.672 1 79.19 273 VAL B N 1
ATOM 4459 C CA . VAL B 1 273 ? -6.691 -28.781 -21.688 1 79.19 273 VAL B CA 1
ATOM 4460 C C . VAL B 1 273 ? -7.125 -29.188 -20.281 1 79.19 273 VAL B C 1
ATOM 4462 O O . VAL B 1 273 ? -6.293 -29.594 -19.469 1 79.19 273 VAL B O 1
ATOM 4465 N N . THR B 1 274 ? -8.469 -29.125 -19.969 1 76.69 274 THR B N 1
ATOM 4466 C CA . THR B 1 274 ? -8.945 -29.266 -18.609 1 76.69 274 THR B CA 1
ATOM 4467 C C . THR B 1 274 ? -9.547 -30.656 -18.391 1 76.69 274 THR B C 1
ATOM 4469 O O . THR B 1 274 ? -9.781 -31.062 -17.25 1 76.69 274 THR B O 1
ATOM 4472 N N . HIS B 1 275 ? -9.812 -31.312 -19.516 1 75.12 275 HIS B N 1
ATOM 4473 C CA . HIS B 1 275 ? -10.445 -32.625 -19.547 1 75.12 275 HIS B CA 1
ATOM 4474 C C . HIS B 1 275 ? -11.891 -32.562 -19.062 1 75.12 275 HIS B C 1
ATOM 4476 O O . HIS B 1 275 ? -12.477 -33.562 -18.688 1 75.12 275 HIS B O 1
ATOM 4482 N N . ARG B 1 276 ? -12.477 -31.344 -19.062 1 80.56 276 ARG B N 1
ATOM 4483 C CA . ARG B 1 276 ? -13.875 -31.078 -18.734 1 80.56 276 ARG B CA 1
ATOM 4484 C C . ARG B 1 276 ? -14.484 -30.062 -19.688 1 80.56 276 ARG B C 1
ATOM 4486 O O . ARG B 1 276 ? -13.766 -29.297 -20.328 1 80.56 276 ARG B O 1
ATOM 4493 N N . THR B 1 277 ? -15.828 -30.109 -19.781 1 89.69 277 THR B N 1
ATOM 4494 C CA . THR B 1 277 ? -16.5 -29.016 -20.484 1 89.69 277 THR B CA 1
ATOM 4495 C C . THR B 1 277 ? -16.531 -27.766 -19.625 1 89.69 277 THR B C 1
ATOM 4497 O O . THR B 1 277 ? -16.438 -27.844 -18.391 1 89.69 277 THR B O 1
ATOM 4500 N N . PRO B 1 278 ? -16.594 -26.609 -20.328 1 89.38 278 PRO B N 1
ATOM 4501 C CA . PRO B 1 278 ? -16.688 -25.375 -19.547 1 89.38 278 PRO B CA 1
ATOM 4502 C C . PRO B 1 278 ? -17.828 -25.422 -18.531 1 89.38 278 PRO B C 1
ATOM 4504 O O . PRO B 1 278 ? -17.656 -24.984 -17.391 1 89.38 278 PRO B O 1
ATOM 4507 N N . SER B 1 279 ? -18.969 -25.891 -18.906 1 88.31 279 SER B N 1
ATOM 4508 C CA . SER B 1 279 ? -20.125 -25.969 -18.016 1 88.31 279 SER B CA 1
ATOM 4509 C C . SER B 1 279 ? -19.844 -26.906 -16.844 1 88.31 279 SER B C 1
ATOM 4511 O O . SER B 1 279 ? -20.203 -26.609 -15.703 1 88.31 279 SER B O 1
ATOM 4513 N N . ASP B 1 280 ? -19.234 -28.047 -17.078 1 82.12 280 ASP B N 1
ATOM 4514 C CA . ASP B 1 280 ? -18.875 -28.984 -16.031 1 82.12 280 ASP B CA 1
ATOM 4515 C C . ASP B 1 280 ? -17.859 -28.375 -15.062 1 82.12 280 ASP B C 1
ATOM 4517 O O . ASP B 1 280 ? -17.938 -28.594 -13.852 1 82.12 280 ASP B O 1
ATOM 4521 N N . TYR B 1 281 ? -16.891 -27.703 -15.656 1 80.81 281 TYR B N 1
ATOM 4522 C CA . TYR B 1 281 ? -15.883 -27.031 -14.859 1 80.81 281 TYR B CA 1
ATOM 4523 C C . TYR B 1 281 ? -16.516 -26.062 -13.875 1 80.81 281 TYR B C 1
ATOM 4525 O O . TYR B 1 281 ? -16.172 -26.047 -12.695 1 80.81 281 TYR B O 1
ATOM 4533 N N . ARG B 1 282 ? -17.422 -25.203 -14.352 1 81 282 ARG B N 1
ATOM 4534 C CA . ARG B 1 282 ? -18.125 -24.234 -13.5 1 81 282 ARG B CA 1
ATOM 4535 C C . ARG B 1 282 ? -18.922 -24.953 -12.414 1 81 282 ARG B C 1
ATOM 4537 O O . ARG B 1 282 ? -18.938 -24.516 -11.258 1 81 282 ARG B O 1
ATOM 4544 N N . ARG B 1 283 ? -19.625 -25.953 -12.766 1 77.75 283 ARG B N 1
ATOM 4545 C CA . ARG B 1 283 ? -20.406 -26.719 -11.812 1 77.75 283 ARG B CA 1
ATOM 4546 C C . ARG B 1 283 ? -19.531 -27.281 -10.695 1 77.75 283 ARG B C 1
ATOM 4548 O O . ARG B 1 283 ? -19.922 -27.281 -9.531 1 77.75 283 ARG B O 1
ATOM 4555 N N . GLN B 1 284 ? -18.469 -27.734 -11.125 1 67.38 284 GLN B N 1
ATOM 4556 C CA . GLN B 1 284 ? -17.547 -28.312 -10.156 1 67.38 284 GLN B CA 1
ATOM 4557 C C . GLN B 1 284 ? -17.047 -27.25 -9.18 1 67.38 284 GLN B C 1
ATOM 4559 O O . GLN B 1 284 ? -16.953 -27.5 -7.977 1 67.38 284 GLN B O 1
ATOM 4564 N N . ILE B 1 285 ? -16.703 -26.172 -9.75 1 62.34 285 ILE B N 1
ATOM 4565 C CA . ILE B 1 285 ? -16.234 -25.078 -8.906 1 62.34 285 ILE B CA 1
ATOM 4566 C C . ILE B 1 285 ? -17.344 -24.656 -7.941 1 62.34 285 ILE B C 1
ATOM 4568 O O . ILE B 1 285 ? -17.094 -24.438 -6.754 1 62.34 285 ILE B O 1
ATOM 4572 N N . ASN B 1 286 ? -18.516 -24.516 -8.562 1 59.47 286 ASN B N 1
ATOM 4573 C CA . ASN B 1 286 ? -19.656 -24.156 -7.73 1 59.47 286 ASN B CA 1
ATOM 4574 C C . ASN B 1 286 ? -19.938 -25.203 -6.668 1 59.47 286 ASN B C 1
ATOM 4576 O O . ASN B 1 286 ? -20.312 -24.875 -5.539 1 59.47 286 ASN B O 1
ATOM 4580 N N . ALA B 1 287 ? -19.828 -26.359 -7.035 1 56.34 287 ALA B N 1
ATOM 4581 C CA . ALA B 1 287 ? -20 -27.453 -6.07 1 56.34 287 ALA B CA 1
ATOM 4582 C C . ALA B 1 287 ? -18.953 -27.375 -4.965 1 56.34 287 ALA B C 1
ATOM 4584 O O . ALA B 1 287 ? -19.266 -27.594 -3.791 1 56.34 287 ALA B O 1
ATOM 4585 N N . ASP B 1 288 ? -17.891 -27.031 -5.375 1 47.62 288 ASP B N 1
ATOM 4586 C CA . ASP B 1 288 ? -16.781 -26.984 -4.438 1 47.62 288 ASP B CA 1
ATOM 4587 C C . ASP B 1 288 ? -16.891 -25.781 -3.508 1 47.62 288 ASP B C 1
ATOM 4589 O O . ASP B 1 288 ? -16.453 -25.844 -2.355 1 47.62 288 ASP B O 1
ATOM 4593 N N . LEU B 1 289 ? -17.406 -24.734 -4.008 1 48 289 LEU B N 1
ATOM 4594 C CA . LEU B 1 289 ? -17.641 -23.531 -3.221 1 48 289 LEU B CA 1
ATOM 4595 C C . LEU B 1 289 ? -18.969 -23.609 -2.477 1 48 289 LEU B C 1
ATOM 4597 O O . LEU B 1 289 ? -19.297 -22.719 -1.695 1 48 289 LEU B O 1
ATOM 4601 N N . GLY B 1 290 ? -19.547 -24.656 -2.463 1 42.69 290 GLY B N 1
ATOM 4602 C CA . GLY B 1 290 ? -20.828 -24.906 -1.814 1 42.69 290 GLY B CA 1
ATOM 4603 C C . GLY B 1 290 ? -21.969 -24.141 -2.449 1 42.69 290 GLY B C 1
ATOM 4604 O O . GLY B 1 290 ? -23 -23.906 -1.813 1 42.69 290 GLY B O 1
ATOM 4605 N N . LEU B 1 291 ? -21.766 -23.578 -3.533 1 39.62 291 LEU B N 1
ATOM 4606 C CA . LEU B 1 291 ? -22.797 -22.75 -4.156 1 39.62 291 LEU B CA 1
ATOM 4607 C C . LEU B 1 291 ? -23.797 -23.609 -4.914 1 39.62 291 LEU B C 1
ATOM 4609 O O . LEU B 1 291 ? -24.828 -23.109 -5.375 1 39.62 291 LEU B O 1
ATOM 4613 N N . LEU B 1 292 ? -23.547 -24.719 -5.238 1 38.12 292 LEU B N 1
ATOM 4614 C CA . LEU B 1 292 ? -24.562 -25.594 -5.809 1 38.12 292 LEU B CA 1
ATOM 4615 C C . LEU B 1 292 ? -25.141 -26.516 -4.742 1 38.12 292 LEU B C 1
ATOM 4617 O O . LEU B 1 292 ? -24.406 -26.984 -3.865 1 38.12 292 LEU B O 1
#

InterPro domains:
  IPR003313 AraC-type arabinose-binding/dimerisation domain [PF02311] (21-101)
  IPR009057 Homedomain-like superfamily [SSF46689] (183-233)
  IPR009057 Homedomain-like superfamily [SSF46689] (235-285)
  IPR011051 RmlC-like cupin domain superfamily [SSF51182] (19-79)
  IPR014710 RmlC-like jelly roll fold [G3DSA:2.60.120.10] (1-79)
  IPR018060 AraC-like, DNA binding HTH domain [PF12833] (206-284)
  IPR018060 AraC-like, DNA binding HTH domain [PS01124] (186-284)
  IPR018060 AraC-like, DNA binding HTH domain [SM00342] (199-282)
  IPR020449 Transcription regulator HTH, AraC- type, HTH domain [PR00032] (251-266)
  IPR020449 Transcription regulator HTH, AraC- type, HTH domain [PR00032] (266-282)
  IPR050204 AraC/XylS family transcriptional regulators [PTHR46796] (22-285)

Radius of gyration: 29.05 Å; Cα contacts (8 Å, |Δi|>4): 1053; chains: 2; bounding box: 48×86×73 Å

Solvent-accessible surface area (backbone atoms only — not comparable to full-atom values): 30244 Å² total; per-residue (Å²): 132,50,70,40,77,48,83,84,80,49,56,95,66,30,66,44,38,76,44,80,34,81,55,59,78,60,65,47,21,23,31,68,33,27,37,40,37,34,29,70,30,34,41,27,41,34,35,31,58,84,16,68,42,78,47,40,51,46,36,30,34,35,35,17,55,55,40,40,31,30,54,45,37,39,29,72,72,67,75,51,94,52,62,66,22,21,32,40,32,41,38,38,42,68,72,78,41,29,86,60,32,79,80,28,43,32,36,37,56,48,42,49,43,53,59,51,12,49,21,21,32,36,40,71,52,46,70,57,35,52,53,49,49,54,51,53,59,52,35,73,79,42,59,43,53,55,30,51,46,47,50,51,51,51,44,49,56,54,45,70,50,80,60,57,47,67,43,20,96,47,69,57,66,70,64,93,68,37,62,81,46,85,31,34,60,41,33,31,47,52,48,41,71,75,35,46,50,42,90,79,49,62,60,59,43,13,53,70,22,73,38,54,48,69,59,39,49,52,53,39,25,73,39,65,75,37,51,68,64,58,51,50,47,51,52,24,41,52,49,30,50,48,44,47,70,73,45,89,66,50,72,68,55,38,37,42,66,25,32,36,95,42,68,69,59,40,47,53,54,35,23,72,72,71,74,35,47,68,68,56,48,33,49,48,49,31,46,71,68,60,72,97,132,49,69,37,81,48,83,84,80,49,56,95,66,31,68,44,40,76,43,79,34,80,55,61,78,61,65,46,22,24,31,68,34,26,38,40,37,35,28,70,30,35,42,28,44,35,34,30,57,84,15,66,42,78,47,41,51,46,36,30,35,36,34,18,57,55,41,39,32,29,55,44,36,39,29,72,72,65,74,49,94,53,62,63,22,19,30,39,31,40,38,39,43,67,72,76,40,29,88,61,33,79,79,29,46,32,36,38,54,49,41,50,44,54,59,52,12,49,22,20,33,37,40,73,52,45,68,59,36,53,53,48,51,54,51,52,59,52,35,73,77,42,60,43,51,55,29,50,47,48,51,53,53,52,43,49,57,55,44,72,50,79,60,56,47,69,43,20,95,48,70,59,67,72,72,90,81,39,62,78,49,85,27,34,60,41,34,32,48,53,48,43,71,76,34,45,50,42,92,79,50,61,61,58,44,12,53,69,21,73,38,54,49,69,59,39,49,52,52,40,24,72,39,62,76,39,50,68,66,57,51,49,47,50,52,27,41,51,50,32,51,48,43,48,71,73,43,88,65,50,72,68,55,37,36,42,65,25,31,39,95,42,68,70,58,41,48,51,53,35,23,70,72,70,73,36,48,70,68,56,48,34,50,47,49,32,47,70,69,61,71,97

Nearest PDB structures (foldseek):
  3oou-assembly1_A  TM=9.310E-01  e=5.951E-07  Listeria innocua
  3w6v-assembly1_A  TM=9.427E-01  e=1.318E-06  Streptomyces griseus
  6swi-assembly1_A  TM=9.590E-01  e=9.086E-06  Geobacillus stearothermophilus
  3oio-assembly1_A  TM=9.294E-01  e=6.840E-06  Chromobacterium violaceum
  1bl0-assembly1_A  TM=8.393E-01  e=2.525E-05  Escherichia coli

Organism: NCBI:txid28139

pLDDT: mean 80.72, std 15.82, range [30.86, 98.5]

Foldseek 3Di:
DFAAEDEDDDDPQDQKDKDWFQAFDDDWYAYQWKKKKAKQAAKFWKDWQPFIDIDGHLKIKIAAGGITMGGDGVCVVVVDPTRGIIIMMITHHPVVDDPCLCVPPVCPLLVVVNVLNLQMKIADDSVLSVVLVVLNVVLVVDGDCVNVVSVVVNSVSVSPDPRIDGRHPDRSPPPPDQQVHLQLQVQLVVVLVVDLLEDDDLQVSQVSSVHGSVVNQVVNCVNRVDGSVLVSLLQLLVQLLNCLLPHPDDSVVSCNRSNHPDSVVNQVSNCVNVVDGSVVSSVVSCVVVVND/DFAAEDEDDDDPQDQKDKDWFQAFDDDWYAYQWKKKKAKQAAKFWKDWQPFIDIDGHLKIKIAAGGITMGGDGVCVVVVDPTRGIIIMMITHHPVVDDPCLCVPPVCPLLVVVNVLNLQMKIADDSVLSVVLVVLNVVLVVDGDCVNVVSVVVNSVSVSPDPRIDGRHPDRSPPPDDDDCRLQLQVQLVVVLVVDLLEDDDLQVSQVSSVHGSVVNQVVNCVNRVDGSVLVSLLQLLVQLLNCLLPHPDDLVVSCNRSHHPDSVVNQVSNCVNVVDGSVVSSVVSCVVVVND